Protein AF-0000000070115593 (afdb_homodimer)

Structure (mmCIF, N/CA/C/O backbone):
data_AF-0000000070115593-model_v1
#
loop_
_entity.id
_entity.type
_entity.pdbx_description
1 polymer 'ADP-ribose pyrophosphatase YjhB (NUDIX family)'
#
loop_
_atom_site.group_PDB
_atom_site.id
_atom_site.type_symbol
_atom_site.label_atom_id
_atom_site.label_alt_id
_atom_site.label_comp_id
_atom_site.label_asym_id
_atom_site.label_entity_id
_atom_site.label_seq_id
_atom_site.pdbx_PDB_ins_code
_atom_site.Cartn_x
_atom_site.Cartn_y
_atom_site.Cartn_z
_atom_site.occupancy
_atom_site.B_iso_or_equiv
_atom_site.auth_seq_id
_atom_site.auth_comp_id
_atom_site.auth_asym_id
_atom_site.auth_atom_id
_atom_site.pdbx_PDB_model_num
ATOM 1 N N . MET A 1 1 ? 10.953 -11.984 -42.125 1 33.78 1 MET A N 1
ATOM 2 C CA . MET A 1 1 ? 11.359 -12.305 -40.75 1 33.78 1 MET A CA 1
ATOM 3 C C . MET A 1 1 ? 10.305 -11.859 -39.75 1 33.78 1 MET A C 1
ATOM 5 O O . MET A 1 1 ? 9.898 -10.695 -39.75 1 33.78 1 MET A O 1
ATOM 9 N N . THR A 1 2 ? 9.453 -12.688 -39.312 1 48.12 2 THR A N 1
ATOM 10 C CA . THR A 1 2 ? 8.398 -12.297 -38.375 1 48.12 2 THR A CA 1
ATOM 11 C C . THR A 1 2 ? 8.961 -11.422 -37.281 1 48.12 2 THR A C 1
ATOM 13 O O . THR A 1 2 ? 9.883 -11.828 -36.562 1 48.12 2 THR A O 1
ATOM 16 N N . PRO A 1 3 ? 8.703 -10.18 -37.375 1 52.59 3 PRO A N 1
ATOM 17 C CA . PRO A 1 3 ? 9.32 -9.289 -36.406 1 52.59 3 PRO A CA 1
ATOM 18 C C . PRO A 1 3 ? 9.219 -9.836 -34.969 1 52.59 3 PRO A C 1
ATOM 20 O O . PRO A 1 3 ? 8.234 -10.5 -34.625 1 52.59 3 PRO A O 1
ATOM 23 N N . ALA A 1 4 ? 10.352 -9.977 -34.344 1 68.69 4 ALA A N 1
ATOM 24 C CA . ALA A 1 4 ? 10.453 -10.492 -33 1 68.69 4 ALA A CA 1
ATOM 25 C C . ALA A 1 4 ? 9.5 -9.766 -32.062 1 68.69 4 ALA A C 1
ATOM 27 O O . ALA A 1 4 ? 9.406 -8.539 -32.062 1 68.69 4 ALA A O 1
ATOM 28 N N . LEU A 1 5 ? 8.438 -10.438 -31.516 1 79.44 5 LEU A N 1
ATOM 29 C CA . LEU A 1 5 ? 7.473 -9.875 -30.578 1 79.44 5 LEU A CA 1
ATOM 30 C C . LEU A 1 5 ? 8.18 -9.305 -29.359 1 79.44 5 LEU A C 1
ATOM 32 O O . LEU A 1 5 ? 9.156 -9.883 -28.875 1 79.44 5 LEU A O 1
ATOM 36 N N . GLU A 1 6 ? 7.812 -8.094 -28.906 1 87.5 6 GLU A N 1
ATOM 37 C CA . GLU A 1 6 ? 8.359 -7.469 -27.703 1 87.5 6 GLU A CA 1
ATOM 38 C C . GLU A 1 6 ? 7.938 -8.219 -26.438 1 87.5 6 GLU A C 1
ATOM 40 O O . GLU A 1 6 ? 6.746 -8.461 -26.234 1 87.5 6 GLU A O 1
ATOM 45 N N . PRO A 1 7 ? 8.867 -8.656 -25.672 1 89.19 7 PRO A N 1
ATOM 46 C CA . PRO A 1 7 ? 8.516 -9.367 -24.438 1 89.19 7 PRO A CA 1
ATOM 47 C C . PRO A 1 7 ? 8.031 -8.43 -23.344 1 89.19 7 PRO A C 1
ATOM 49 O O . PRO A 1 7 ? 8.625 -7.367 -23.125 1 89.19 7 PRO A O 1
ATOM 52 N 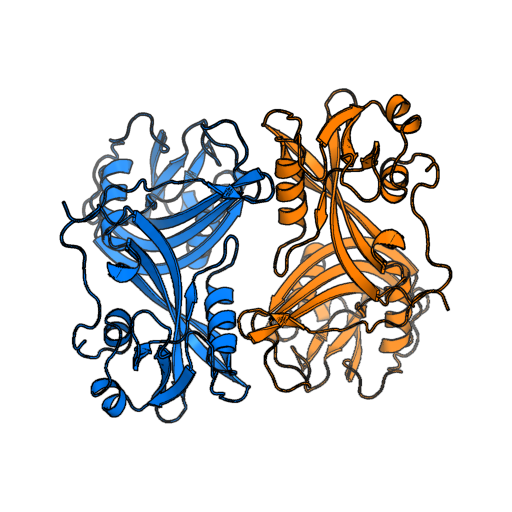N . LEU A 1 8 ? 6.949 -8.805 -22.719 1 90.81 8 LEU A N 1
ATOM 53 C CA . LEU A 1 8 ? 6.402 -8.086 -21.578 1 90.81 8 LEU A CA 1
ATOM 54 C C . LEU A 1 8 ? 6.18 -9.031 -20.406 1 90.81 8 LEU A C 1
ATOM 56 O O . LEU A 1 8 ? 5.914 -10.219 -20.594 1 90.81 8 LEU A O 1
ATOM 60 N N . ARG A 1 9 ? 6.344 -8.492 -19.25 1 92.75 9 ARG A N 1
ATOM 61 C CA . ARG A 1 9 ? 6.074 -9.258 -18.031 1 92.75 9 ARG A CA 1
ATOM 62 C C . ARG A 1 9 ? 5.082 -8.523 -17.141 1 92.75 9 ARG A C 1
ATOM 64 O O . ARG A 1 9 ? 5.156 -7.305 -16.984 1 92.75 9 ARG A O 1
ATOM 71 N N . ARG A 1 10 ? 4.137 -9.328 -16.609 1 94.44 10 ARG A N 1
ATOM 72 C CA . ARG A 1 10 ? 3.139 -8.758 -15.703 1 94.44 10 ARG A CA 1
ATOM 73 C C . ARG A 1 10 ? 2.873 -9.688 -14.523 1 94.44 10 ARG A C 1
ATOM 75 O O . ARG A 1 10 ? 3.055 -10.906 -14.625 1 94.44 10 ARG A O 1
ATOM 82 N N . ILE A 1 11 ? 2.562 -9.109 -13.414 1 97.5 11 ILE A N 1
ATOM 83 C CA . ILE A 1 11 ? 1.972 -9.82 -12.289 1 97.5 11 ILE A CA 1
ATOM 84 C C . ILE A 1 11 ? 0.469 -9.555 -12.242 1 97.5 11 ILE A C 1
ATOM 86 O O . ILE A 1 11 ? 0.028 -8.422 -12.438 1 97.5 11 ILE A O 1
ATOM 90 N N . ALA A 1 12 ? -0.327 -10.555 -12.055 1 98.44 12 ALA A N 1
ATOM 91 C CA . ALA A 1 12 ? -1.777 -10.383 -12.039 1 98.44 12 ALA A CA 1
ATOM 92 C C . ALA A 1 12 ? -2.412 -11.211 -10.922 1 98.44 12 ALA A C 1
ATOM 94 O O . ALA A 1 12 ? -1.833 -12.195 -10.469 1 98.44 12 ALA A O 1
ATOM 95 N N . ALA A 1 13 ? -3.504 -10.82 -10.43 1 98.81 13 ALA A N 1
ATOM 96 C CA . ALA A 1 13 ? -4.258 -11.484 -9.367 1 98.81 13 ALA A CA 1
ATOM 97 C C . ALA A 1 13 ? -5.684 -11.781 -9.82 1 98.81 13 ALA A C 1
ATOM 99 O O . ALA A 1 13 ? -6.32 -10.953 -10.477 1 98.81 13 ALA A O 1
ATOM 100 N N . TYR A 1 14 ? -6.184 -12.977 -9.477 1 98.81 14 TYR A N 1
ATOM 101 C CA . TYR A 1 14 ? -7.492 -13.43 -9.93 1 98.81 14 TYR A CA 1
ATOM 102 C C . TYR A 1 14 ? -8.289 -14.039 -8.781 1 98.81 14 TYR A C 1
ATOM 104 O O . TYR A 1 14 ? -7.707 -14.555 -7.824 1 98.81 14 TYR A O 1
ATOM 112 N N . ALA A 1 15 ? -9.586 -14.008 -8.898 1 98.81 15 ALA A N 1
ATOM 113 C CA . ALA A 1 15 ? -10.469 -14.414 -7.812 1 98.81 15 ALA A CA 1
ATOM 114 C C . ALA A 1 15 ? -11.297 -15.633 -8.211 1 98.81 15 ALA A C 1
ATOM 116 O O . ALA A 1 15 ? -11.93 -15.648 -9.266 1 98.81 15 ALA A O 1
ATOM 117 N N . VAL A 1 16 ? -11.281 -16.594 -7.43 1 98.75 16 VAL A N 1
ATOM 118 C CA . VAL A 1 16 ? -12.273 -17.672 -7.48 1 98.75 16 VAL A CA 1
ATOM 119 C C . VAL A 1 16 ? -13.383 -17.391 -6.469 1 98.75 16 VAL A C 1
ATOM 121 O O . VAL A 1 16 ? -13.164 -17.484 -5.258 1 98.75 16 VAL A O 1
ATOM 124 N N . ALA A 1 17 ? -14.484 -17.078 -6.898 1 98.5 17 ALA A N 1
ATOM 125 C CA . ALA A 1 17 ? -15.664 -16.844 -6.074 1 98.5 17 ALA A CA 1
ATOM 126 C C . ALA A 1 17 ? -16.719 -17.906 -6.312 1 98.5 17 ALA A C 1
ATOM 128 O O . ALA A 1 17 ? -17.047 -18.234 -7.457 1 98.5 17 ALA A O 1
ATOM 129 N N . THR A 1 18 ? -17.234 -18.484 -5.281 1 97.44 18 THR A N 1
ATOM 130 C CA . THR A 1 18 ? -18.312 -19.453 -5.336 1 97.44 18 THR A CA 1
ATOM 131 C C . THR A 1 18 ? -19.531 -18.984 -4.547 1 97.44 18 THR A C 1
ATOM 133 O O . THR A 1 18 ? -19.391 -18.469 -3.436 1 97.44 18 THR A O 1
ATOM 136 N N . ASP A 1 19 ? -20.703 -19.078 -5.113 1 96.56 19 ASP A N 1
ATOM 137 C CA . ASP A 1 19 ? -21.906 -18.656 -4.379 1 96.56 19 ASP A CA 1
ATOM 138 C C . ASP A 1 19 ? -22.5 -19.828 -3.602 1 96.56 19 ASP A C 1
ATOM 140 O O . ASP A 1 19 ? -21.906 -20.906 -3.529 1 96.56 19 ASP A O 1
ATOM 144 N N . ASP A 1 20 ? -23.656 -19.609 -2.98 1 94.44 20 ASP A N 1
ATOM 145 C CA . ASP A 1 20 ? -24.266 -20.578 -2.078 1 94.44 20 ASP A CA 1
ATOM 146 C C . ASP A 1 20 ? -24.719 -21.828 -2.836 1 94.44 20 ASP A C 1
ATOM 148 O O . ASP A 1 20 ? -24.891 -22.891 -2.24 1 94.44 20 ASP A O 1
ATOM 152 N N . GLU A 1 21 ? -24.922 -21.766 -4.121 1 95.88 21 GLU A N 1
ATOM 153 C CA . GLU A 1 21 ? -25.375 -22.875 -4.941 1 95.88 21 GLU A CA 1
ATOM 154 C C . GLU A 1 21 ? -24.203 -23.609 -5.582 1 95.88 21 GLU A C 1
ATOM 156 O O . GLU A 1 21 ? -24.406 -24.547 -6.371 1 95.88 21 GLU A O 1
ATOM 161 N N . GLY A 1 22 ? -23.016 -23.109 -5.297 1 95.94 22 GLY A N 1
ATOM 162 C CA . GLY A 1 22 ? -21.828 -23.75 -5.84 1 95.94 22 GLY A CA 1
ATOM 163 C C . GLY A 1 22 ? -21.422 -23.219 -7.199 1 95.94 22 GLY A C 1
ATOM 164 O O . GLY A 1 22 ? -20.531 -23.75 -7.848 1 95.94 22 GLY A O 1
ATOM 165 N N . ARG A 1 23 ? -22.141 -22.234 -7.734 1 97.88 23 ARG A N 1
ATOM 166 C CA . ARG A 1 23 ? -21.781 -21.625 -9.008 1 97.88 23 ARG A CA 1
ATOM 167 C C . ARG A 1 23 ? -20.531 -20.781 -8.875 1 97.88 23 ARG A C 1
ATOM 169 O O . ARG A 1 23 ? -20.219 -20.266 -7.797 1 97.88 23 ARG A O 1
ATOM 176 N N . VAL A 1 24 ? -19.734 -20.609 -9.961 1 98.5 24 VAL A N 1
ATOM 177 C CA . VAL A 1 24 ? -18.5 -19.828 -9.984 1 98.5 24 VAL A CA 1
ATOM 178 C C . VAL A 1 24 ? -18.703 -18.562 -10.812 1 98.5 24 VAL A C 1
ATOM 180 O O . VAL A 1 24 ? -19.422 -18.578 -11.82 1 98.5 24 VAL A O 1
ATOM 183 N N . LEU A 1 25 ? -18.078 -17.453 -10.391 1 98.62 25 LEU A N 1
ATOM 184 C CA . LEU A 1 25 ? -18.188 -16.156 -11.062 1 98.62 25 LEU A CA 1
ATOM 185 C C . LEU A 1 25 ? -17.156 -16.047 -12.18 1 98.62 25 LEU A C 1
ATOM 187 O O . LEU A 1 25 ? -15.961 -16.25 -11.953 1 98.62 25 LEU A O 1
ATOM 191 N N . LEU A 1 26 ? -17.609 -15.82 -13.398 1 98.06 26 LEU A N 1
ATOM 192 C CA . LEU A 1 26 ? -16.734 -15.641 -14.547 1 98.06 26 LEU A CA 1
ATOM 193 C C . LEU A 1 26 ? -17.047 -14.328 -15.266 1 98.06 26 LEU A C 1
ATOM 195 O O . LEU A 1 26 ? -18.156 -13.805 -15.156 1 98.06 26 LEU A O 1
ATOM 199 N N . VAL A 1 27 ? -15.992 -13.781 -15.883 1 97.25 27 VAL A N 1
ATOM 200 C CA . VAL A 1 27 ? -16.156 -12.586 -16.703 1 97.25 27 VAL A CA 1
ATOM 201 C C . VAL A 1 27 ? -15.75 -12.891 -18.141 1 97.25 27 VAL A C 1
ATOM 203 O O . VAL A 1 27 ? -14.891 -13.742 -18.391 1 97.25 27 VAL A O 1
ATOM 206 N N . ARG A 1 28 ? -16.391 -12.195 -19.062 1 95.94 28 ARG A N 1
ATOM 207 C CA . ARG A 1 28 ? -16.141 -12.438 -20.484 1 95.94 28 ARG A CA 1
ATOM 208 C C . ARG A 1 28 ? -15.352 -11.289 -21.109 1 95.94 28 ARG A C 1
ATOM 210 O O . ARG A 1 28 ? -15.633 -10.125 -20.844 1 95.94 28 ARG A O 1
ATOM 217 N N . ALA A 1 29 ? -14.344 -11.656 -21.875 1 92.25 29 ALA A N 1
ATOM 218 C CA . ALA A 1 29 ? -13.617 -10.656 -22.641 1 92.25 29 ALA A CA 1
ATOM 219 C C . ALA A 1 29 ? -14.5 -10.031 -23.719 1 92.25 29 ALA A C 1
ATOM 221 O O . ALA A 1 29 ? -15.172 -10.742 -24.469 1 92.25 29 ALA A O 1
ATOM 222 N N . SER A 1 30 ? -14.43 -8.75 -23.75 1 91.06 30 SER A N 1
ATOM 223 C CA . SER A 1 30 ? -15.289 -8.023 -24.688 1 91.06 30 SER A CA 1
ATOM 224 C C . SER A 1 30 ? -14.797 -8.18 -26.125 1 91.06 30 SER A C 1
ATOM 226 O O . SER A 1 30 ? -13.742 -8.773 -26.359 1 91.06 30 SER A O 1
ATOM 228 N N . ALA A 1 31 ? -15.547 -7.578 -27.031 1 83.44 31 ALA A N 1
ATOM 229 C CA . ALA A 1 31 ? -15.211 -7.648 -28.453 1 83.44 31 ALA A CA 1
ATOM 230 C C . ALA A 1 31 ? -13.938 -6.867 -28.75 1 83.44 31 ALA A C 1
ATOM 232 O O . ALA A 1 31 ? -13.25 -7.141 -29.75 1 83.44 31 ALA A O 1
ATOM 233 N N . LYS A 1 32 ? -13.609 -5.988 -27.953 1 78.75 32 LYS A N 1
ATOM 234 C CA . LYS A 1 32 ? -12.453 -5.117 -28.172 1 78.75 32 LYS A CA 1
ATOM 235 C C . LYS A 1 32 ? -11.18 -5.738 -27.609 1 78.75 32 LYS A C 1
ATOM 237 O O . LYS A 1 32 ? -10.078 -5.238 -27.844 1 78.75 32 LYS A O 1
ATOM 242 N N . SER A 1 33 ? -11.406 -6.824 -26.953 1 78.75 33 SER A N 1
ATOM 243 C CA . SER A 1 33 ? -10.258 -7.441 -26.297 1 78.75 33 SER A CA 1
ATOM 244 C C . SER A 1 33 ? -9.469 -8.32 -27.266 1 78.75 33 SER A C 1
ATOM 246 O O . SER A 1 33 ? -9.883 -8.5 -28.406 1 78.75 33 SER A O 1
ATOM 248 N N . GLY A 1 34 ? -8.305 -8.805 -26.781 1 71.75 34 GLY A N 1
ATOM 249 C CA . GLY A 1 34 ? -7.473 -9.688 -27.578 1 71.75 34 GLY A CA 1
ATOM 250 C C . GLY A 1 34 ? -8.039 -11.086 -27.719 1 71.75 34 GLY A C 1
ATOM 251 O O . GLY A 1 34 ? -7.613 -11.852 -28.578 1 71.75 34 GLY A O 1
ATOM 252 N N . THR A 1 35 ? -8.969 -11.43 -26.859 1 80.94 35 THR A N 1
ATOM 253 C CA . THR A 1 35 ? -9.609 -12.742 -26.875 1 80.94 35 THR A CA 1
ATOM 254 C C . THR A 1 35 ? -11.117 -12.609 -26.719 1 80.94 35 THR A C 1
ATOM 256 O O . THR A 1 35 ? -11.695 -13.125 -25.766 1 80.94 35 THR A O 1
ATOM 259 N N . PRO A 1 36 ? -11.75 -12.07 -27.75 1 84.94 36 PRO A N 1
ATOM 260 C CA . PRO A 1 36 ? -13.18 -11.789 -27.609 1 84.94 36 PRO A CA 1
ATOM 261 C C . PRO A 1 36 ? -14 -13.047 -27.312 1 84.94 36 PRO A C 1
ATOM 263 O O . PRO A 1 36 ? -13.781 -14.086 -27.938 1 84.94 36 PRO A O 1
ATOM 266 N N . GLY A 1 37 ? -14.805 -12.93 -26.344 1 90.38 37 GLY A N 1
ATOM 267 C CA . GLY A 1 37 ? -15.758 -13.977 -26.047 1 90.38 37 GLY A CA 1
ATOM 268 C C . GLY A 1 37 ? -15.219 -15.023 -25.078 1 90.38 37 GLY A C 1
ATOM 269 O O . GLY A 1 37 ? -15.961 -15.883 -24.609 1 90.38 37 GLY A O 1
ATOM 270 N N . VAL A 1 38 ? -13.984 -14.961 -24.812 1 92.81 38 VAL A N 1
ATOM 271 C CA . VAL A 1 38 ? -13.367 -15.922 -23.906 1 92.81 38 VAL A CA 1
ATOM 272 C C . VAL A 1 38 ? -13.672 -15.547 -22.453 1 92.81 38 VAL A C 1
ATOM 274 O O . VAL A 1 38 ? -13.633 -14.367 -22.094 1 92.81 38 VAL A O 1
ATOM 277 N N . TRP A 1 39 ? -13.953 -16.531 -21.609 1 95.38 39 TRP A N 1
ATOM 278 C CA . TRP A 1 39 ? -14.297 -16.312 -20.219 1 95.38 39 TRP A CA 1
ATOM 279 C C . TRP A 1 39 ? -13.094 -16.547 -19.312 1 95.38 39 TRP A C 1
ATOM 281 O O . TRP A 1 39 ? -12.227 -17.375 -19.625 1 95.38 39 TRP A O 1
ATOM 291 N N . SER A 1 40 ? -13.062 -15.844 -18.234 1 96.31 40 SER A N 1
ATOM 292 C CA . SER A 1 40 ? -11.961 -15.945 -17.281 1 96.31 40 SER A CA 1
ATOM 293 C C . SER A 1 40 ? -12.43 -15.633 -15.859 1 96.31 40 SER A C 1
ATOM 295 O O . SER A 1 40 ? -13.539 -15.125 -15.664 1 96.31 40 SER A O 1
ATOM 297 N N . LEU A 1 41 ? -11.586 -15.992 -14.914 1 98.06 41 LEU A N 1
ATOM 298 C CA . LEU A 1 41 ? -11.781 -15.484 -13.562 1 98.06 41 LEU A CA 1
ATOM 299 C C . LEU A 1 41 ? -11.672 -13.961 -13.531 1 98.06 41 LEU A C 1
ATOM 301 O O . LEU A 1 41 ? -10.883 -13.375 -14.281 1 98.06 41 LEU A O 1
ATOM 305 N N . PRO A 1 42 ? -12.516 -13.32 -12.703 1 98.19 42 PRO A N 1
ATOM 306 C CA . PRO A 1 42 ? -12.273 -11.883 -12.531 1 98.19 42 PRO A CA 1
ATOM 307 C C . PRO A 1 42 ? -10.891 -11.586 -11.961 1 98.19 42 PRO A C 1
ATOM 309 O O . PRO A 1 42 ? -10.383 -12.328 -11.117 1 98.19 42 PRO A O 1
ATOM 312 N N . GLY A 1 43 ? -10.273 -10.578 -12.367 1 97.69 43 GLY A N 1
ATOM 313 C CA . GLY A 1 43 ? -8.938 -10.203 -11.953 1 97.69 43 GLY A CA 1
ATOM 314 C C . GLY A 1 43 ? -8.203 -9.375 -12.992 1 97.69 43 GLY A C 1
ATOM 315 O O . GLY A 1 43 ? -8.781 -8.992 -14.016 1 97.69 43 GLY A O 1
ATOM 316 N N . GLY A 1 44 ? -6.949 -9.086 -12.766 1 96.88 44 GLY A N 1
ATOM 317 C CA . GLY A 1 44 ? -6.152 -8.258 -13.656 1 96.88 44 GLY A CA 1
ATOM 318 C C . GLY A 1 44 ? -4.77 -7.957 -13.117 1 96.88 44 GLY A C 1
ATOM 319 O O . GLY A 1 44 ? -4.297 -8.625 -12.195 1 96.88 44 GLY A O 1
ATOM 320 N N . ALA A 1 45 ? -4.184 -7.004 -13.727 1 96.75 45 ALA A N 1
ATOM 321 C CA . ALA A 1 45 ? -2.781 -6.688 -13.461 1 96.75 45 ALA A CA 1
ATOM 322 C C . ALA A 1 45 ? -2.613 -6.02 -12.102 1 96.75 45 ALA A C 1
ATOM 324 O O . ALA A 1 45 ? -3.436 -5.191 -11.703 1 96.75 45 ALA A O 1
ATOM 325 N N . VAL A 1 46 ? -1.529 -6.371 -11.391 1 97.62 46 VAL A N 1
ATOM 326 C CA . VAL A 1 46 ? -1.122 -5.711 -10.148 1 97.62 46 VAL A CA 1
ATOM 327 C C . VAL A 1 46 ? -0.429 -4.391 -10.469 1 97.62 46 VAL A C 1
ATOM 329 O O . VAL A 1 46 ? 0.598 -4.371 -11.156 1 97.62 46 VAL A O 1
ATOM 332 N N . ASP A 1 47 ? -1.012 -3.295 -10.016 1 95.31 47 ASP A N 1
ATOM 333 C CA . ASP A 1 47 ? -0.363 -2 -10.195 1 95.31 47 ASP A CA 1
ATOM 334 C C . ASP A 1 47 ? 0.929 -1.914 -9.391 1 95.31 47 ASP A C 1
ATOM 336 O O . ASP A 1 47 ? 1.055 -2.551 -8.344 1 95.31 47 ASP A O 1
ATOM 340 N N . HIS A 1 48 ? 1.822 -1.126 -9.844 1 95.31 48 HIS A N 1
ATOM 341 C CA . HIS A 1 48 ? 3.08 -0.924 -9.125 1 95.31 48 HIS A CA 1
ATOM 342 C C . HIS A 1 48 ? 2.834 -0.479 -7.691 1 95.31 48 HIS A C 1
ATOM 344 O O . HIS A 1 48 ? 2.117 0.496 -7.453 1 95.31 48 HIS A O 1
ATOM 350 N N . GLY A 1 49 ? 3.422 -1.225 -6.723 1 95.25 49 GLY A N 1
ATOM 351 C CA . GLY A 1 49 ? 3.326 -0.889 -5.312 1 95.25 49 GLY A CA 1
ATOM 352 C C . GLY A 1 49 ? 2.062 -1.415 -4.656 1 95.25 49 GLY A C 1
ATOM 353 O O . GLY A 1 49 ? 1.886 -1.285 -3.443 1 95.25 49 GLY A O 1
ATOM 354 N N . GLU A 1 50 ? 1.198 -2.033 -5.41 1 96.38 50 GLU A N 1
ATOM 355 C CA . GLU A 1 50 ? -0.077 -2.512 -4.887 1 96.38 50 GLU A CA 1
ATOM 356 C C . GLU A 1 50 ? 0.054 -3.922 -4.316 1 96.38 50 GLU A C 1
ATOM 358 O O . GLU A 1 50 ? 0.734 -4.77 -4.898 1 96.38 50 GLU A O 1
ATOM 363 N N . ASP A 1 51 ? -0.548 -4.117 -3.188 1 96.19 51 ASP A N 1
ATOM 364 C CA . ASP A 1 51 ? -0.675 -5.484 -2.693 1 96.19 51 ASP A CA 1
ATOM 365 C C . ASP A 1 51 ? -1.63 -6.301 -3.562 1 96.19 51 ASP A C 1
ATOM 367 O O . ASP A 1 51 ? -2.756 -5.871 -3.828 1 96.19 51 ASP A O 1
ATOM 371 N N . PRO A 1 52 ? -1.229 -7.473 -3.971 1 98 52 PRO A N 1
ATOM 372 C CA . PRO A 1 52 ? -2.086 -8.281 -4.844 1 98 52 PRO A CA 1
ATOM 373 C C . PRO A 1 52 ? -3.457 -8.555 -4.234 1 98 52 PRO A C 1
ATOM 375 O O . PRO A 1 52 ? -4.438 -8.719 -4.961 1 98 52 PRO A O 1
ATOM 378 N N . ASN A 1 53 ? -3.57 -8.609 -2.891 1 97.62 53 ASN A N 1
ATOM 379 C CA . ASN A 1 53 ? -4.875 -8.742 -2.252 1 97.62 53 ASN A CA 1
ATOM 380 C C . ASN A 1 53 ? -5.797 -7.586 -2.615 1 97.62 53 ASN A C 1
ATOM 382 O O . ASN A 1 53 ? -6.98 -7.789 -2.883 1 97.62 53 ASN A O 1
ATOM 386 N N . HIS A 1 54 ? -5.262 -6.414 -2.641 1 97.69 54 HIS A N 1
ATOM 387 C CA . HIS A 1 54 ? -6.047 -5.254 -3.041 1 97.69 54 HIS A CA 1
ATOM 388 C C . HIS A 1 54 ? -6.387 -5.305 -4.527 1 97.69 54 HIS A C 1
ATOM 390 O O . HIS A 1 54 ? -7.473 -4.887 -4.938 1 97.69 54 HIS A O 1
ATOM 396 N N . THR A 1 55 ? -5.477 -5.809 -5.305 1 98.06 55 THR A N 1
ATOM 397 C CA . THR A 1 55 ? -5.672 -5.895 -6.75 1 98.06 55 THR A CA 1
ATOM 398 C C . THR A 1 55 ? -6.891 -6.754 -7.078 1 98.06 55 THR A C 1
ATOM 400 O O . THR A 1 55 ? -7.758 -6.34 -7.852 1 98.06 55 THR A O 1
ATOM 403 N N . VAL A 1 56 ? -6.914 -7.953 -6.488 1 98.5 56 VAL A N 1
ATOM 404 C CA . VAL A 1 56 ? -7.973 -8.891 -6.832 1 98.5 56 VAL A CA 1
ATOM 405 C C . VAL A 1 56 ? -9.32 -8.336 -6.391 1 98.5 56 VAL A C 1
ATOM 407 O O . VAL A 1 56 ? -10.328 -8.492 -7.09 1 98.5 56 VAL A O 1
ATOM 410 N N . VAL A 1 57 ? -9.328 -7.633 -5.27 1 98.38 57 VAL A N 1
ATOM 411 C CA . VAL A 1 57 ? -10.555 -7.023 -4.77 1 98.38 57 VAL A CA 1
ATOM 412 C C . VAL A 1 57 ? -10.977 -5.871 -5.68 1 98.38 57 VAL A C 1
ATOM 414 O O . VAL A 1 57 ? -12.117 -5.809 -6.129 1 98.38 57 VAL A O 1
ATOM 417 N N . ARG A 1 58 ? -10.039 -5.004 -6.023 1 97.62 58 ARG A N 1
ATOM 418 C CA . ARG A 1 58 ? -10.289 -3.848 -6.879 1 97.62 58 ARG A CA 1
ATOM 419 C C . ARG A 1 58 ? -10.758 -4.285 -8.266 1 97.62 58 ARG A C 1
ATOM 421 O O . ARG A 1 58 ? -11.773 -3.789 -8.766 1 97.62 58 ARG A O 1
ATOM 428 N N . GLU A 1 59 ? -10.062 -5.211 -8.859 1 97.56 59 GLU A N 1
ATOM 429 C CA . GLU A 1 59 ? -10.367 -5.656 -10.219 1 97.56 59 GLU A CA 1
ATOM 430 C C . GLU A 1 59 ? -11.703 -6.395 -10.266 1 97.56 59 GLU A C 1
ATOM 432 O O . GLU A 1 59 ? -12.453 -6.262 -11.234 1 97.56 59 GLU A O 1
ATOM 437 N N . THR A 1 60 ? -11.977 -7.246 -9.258 1 97.94 60 THR A N 1
ATOM 438 C CA . THR A 1 60 ? -13.266 -7.938 -9.219 1 97.94 60 THR A CA 1
ATOM 439 C C . THR A 1 60 ? -14.414 -6.934 -9.133 1 97.94 60 THR A C 1
ATOM 441 O O . THR A 1 60 ? -15.406 -7.062 -9.852 1 97.94 60 THR A O 1
ATOM 444 N N . ALA A 1 61 ? -14.25 -5.934 -8.289 1 97.44 61 ALA A N 1
ATOM 445 C CA . ALA A 1 61 ? -15.273 -4.898 -8.172 1 97.44 61 ALA A CA 1
ATOM 446 C C . ALA A 1 61 ? -15.461 -4.148 -9.484 1 97.44 61 ALA A C 1
ATOM 448 O O . ALA A 1 61 ? -16.594 -3.904 -9.914 1 97.44 61 ALA A O 1
ATOM 449 N N . ALA A 1 62 ? -14.398 -3.793 -10.133 1 96.31 62 ALA A N 1
ATOM 450 C CA . ALA A 1 62 ? -14.453 -3.053 -11.391 1 96.31 62 ALA A CA 1
ATOM 451 C C . ALA A 1 62 ? -15.133 -3.871 -12.484 1 96.31 62 ALA A C 1
ATOM 453 O O . ALA A 1 62 ? -15.93 -3.338 -13.258 1 96.31 62 ALA A O 1
ATOM 454 N N . GLU A 1 63 ? -14.836 -5.16 -12.516 1 96.5 63 GLU A N 1
ATOM 455 C CA . GLU A 1 63 ? -15.289 -6.004 -13.617 1 96.5 63 GLU A CA 1
ATOM 456 C C . GLU A 1 63 ? -16.703 -6.523 -13.375 1 96.5 63 GLU A C 1
ATOM 458 O O . GLU A 1 63 ? -17.406 -6.871 -14.32 1 96.5 63 GLU A O 1
ATOM 463 N N . THR A 1 64 ? -17.141 -6.609 -12.047 1 96.69 64 THR A N 1
ATOM 464 C CA . THR A 1 64 ? -18.359 -7.363 -11.797 1 96.69 64 THR A CA 1
ATOM 465 C C . THR A 1 64 ? -19.359 -6.527 -11 1 96.69 64 THR A C 1
ATOM 467 O O . THR A 1 64 ? -20.531 -6.871 -10.914 1 96.69 64 THR A O 1
ATOM 470 N N . GLY A 1 65 ? -18.891 -5.438 -10.32 1 95.56 65 GLY A N 1
ATOM 471 C CA . GLY A 1 65 ? -19.75 -4.66 -9.445 1 95.56 65 GLY A CA 1
ATOM 472 C C . GLY A 1 65 ? -19.859 -5.25 -8.047 1 95.56 65 GLY A C 1
ATOM 473 O O . GLY A 1 65 ? -20.531 -4.68 -7.184 1 95.56 65 GLY A O 1
ATOM 474 N N . LEU A 1 66 ? -19.172 -6.348 -7.766 1 96.75 66 LEU A N 1
ATOM 475 C CA . LEU A 1 66 ? -19.266 -7.016 -6.473 1 96.75 66 LEU A CA 1
ATOM 476 C C . LEU A 1 66 ? -18.078 -6.66 -5.59 1 96.75 66 LEU A C 1
ATOM 478 O O . LEU A 1 66 ? -16.953 -6.574 -6.07 1 96.75 66 LEU A O 1
ATOM 482 N N . SER A 1 67 ? -18.344 -6.414 -4.328 1 96.5 67 SER A N 1
ATOM 483 C CA . SER A 1 67 ? -17.312 -6.324 -3.305 1 96.5 67 SER A CA 1
ATOM 484 C C . SER A 1 67 ? -16.984 -7.695 -2.73 1 96.5 67 SER A C 1
ATOM 486 O O . SER A 1 67 ? -17.875 -8.453 -2.352 1 96.5 67 SER A O 1
ATOM 488 N N . VAL A 1 68 ? -15.672 -8.016 -2.719 1 97.69 68 VAL A N 1
ATOM 489 C CA . VAL A 1 68 ? -15.289 -9.336 -2.23 1 97.69 68 VAL A CA 1
ATOM 490 C C . VAL A 1 68 ? 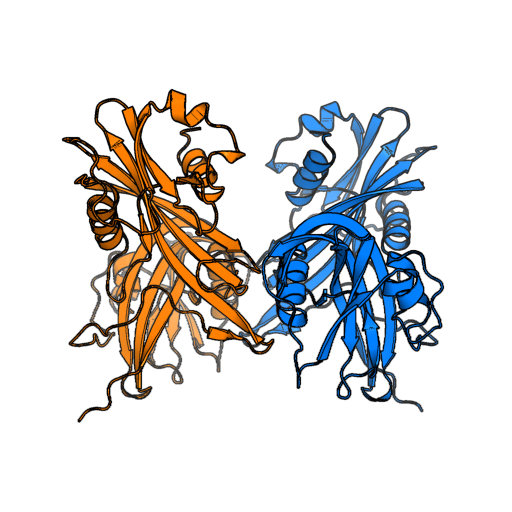-14.211 -9.195 -1.157 1 97.69 68 VAL A C 1
ATOM 492 O O . VAL A 1 68 ? -13.609 -8.133 -1.009 1 97.69 68 VAL A O 1
ATOM 495 N N . ALA A 1 69 ? -14.062 -10.203 -0.338 1 96.75 69 ALA A N 1
ATOM 496 C CA . ALA A 1 69 ? -12.977 -10.352 0.63 1 96.75 69 ALA A CA 1
ATOM 497 C C . ALA A 1 69 ? -12.125 -11.578 0.319 1 96.75 69 ALA A C 1
ATOM 499 O O . ALA A 1 69 ? -12.656 -12.648 0.028 1 96.75 69 ALA A O 1
ATOM 500 N N . VAL A 1 70 ? -10.844 -11.406 0.35 1 97.88 70 VAL A N 1
ATOM 501 C CA . VAL A 1 70 ? -9.938 -12.523 0.129 1 97.88 70 VAL A CA 1
ATOM 502 C C . VAL A 1 70 ? -10.008 -13.492 1.309 1 97.88 70 VAL A C 1
ATOM 504 O O . VAL A 1 70 ? -9.875 -13.086 2.465 1 97.88 70 VAL A O 1
ATOM 507 N N . THR A 1 71 ? -10.188 -14.75 1.065 1 97.62 71 THR A N 1
ATOM 508 C CA . THR A 1 71 ? -10.312 -15.742 2.127 1 97.62 71 THR A CA 1
ATOM 509 C C . THR A 1 71 ? -9.148 -16.719 2.086 1 97.62 71 THR A C 1
ATOM 511 O O . THR A 1 71 ? -8.961 -17.516 3.012 1 97.62 71 THR A O 1
ATOM 514 N N . GLY A 1 72 ? -8.391 -16.656 1.016 1 96.88 72 GLY A N 1
ATOM 515 C CA . GLY A 1 72 ? -7.234 -17.547 0.928 1 96.88 72 GLY A CA 1
ATOM 516 C C . GLY A 1 72 ? -6.492 -17.422 -0.389 1 96.88 72 GLY A C 1
ATOM 517 O O . GLY A 1 72 ? -6.957 -16.75 -1.312 1 96.88 72 GLY A O 1
ATOM 518 N N . LEU A 1 73 ? -5.297 -18.031 -0.429 1 97.06 73 LEU A N 1
ATOM 519 C CA . LEU A 1 73 ? -4.469 -18.156 -1.623 1 97.06 73 LEU A CA 1
ATOM 520 C C . LEU A 1 73 ? -4.52 -19.578 -2.166 1 97.06 73 LEU A C 1
ATOM 522 O O . LEU A 1 73 ? -4.148 -20.531 -1.47 1 97.06 73 LEU A O 1
ATOM 526 N N . ARG A 1 74 ? -4.973 -19.703 -3.406 1 96.94 74 ARG A N 1
ATOM 527 C CA . ARG A 1 74 ? -5.176 -21.031 -3.975 1 96.94 74 ARG A CA 1
ATOM 528 C C . ARG A 1 74 ? -3.932 -21.5 -4.715 1 96.94 74 ARG A C 1
ATOM 530 O O . ARG A 1 74 ? -3.557 -22.672 -4.625 1 96.94 74 ARG A O 1
ATOM 537 N N . ASP A 1 75 ? -3.402 -20.625 -5.488 1 96.94 75 ASP A N 1
ATOM 538 C CA . ASP A 1 75 ? -2.295 -21.047 -6.34 1 96.94 75 ASP A CA 1
ATOM 539 C C . ASP A 1 75 ? -1.503 -19.844 -6.844 1 96.94 75 ASP A C 1
ATOM 541 O O . ASP A 1 75 ? -1.98 -18.703 -6.785 1 96.94 75 ASP A O 1
ATOM 545 N N . VAL A 1 76 ? -0.3 -20.078 -7.191 1 98 76 VAL A N 1
ATOM 546 C CA . VAL A 1 76 ? 0.556 -19.156 -7.93 1 98 76 VAL A CA 1
ATOM 547 C C . VAL A 1 76 ? 1.177 -19.875 -9.125 1 98 76 VAL A C 1
ATOM 549 O O . VAL A 1 76 ? 1.778 -20.938 -8.977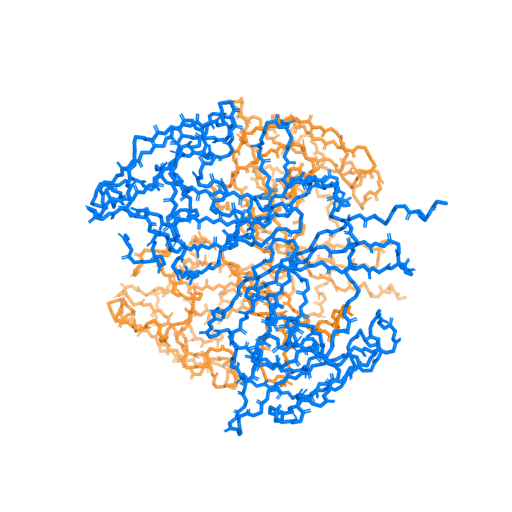 1 98 76 VAL A O 1
ATOM 552 N N . LEU A 1 77 ? 1.03 -19.312 -10.297 1 96.62 77 LEU A N 1
ATOM 553 C CA . LEU A 1 77 ? 1.562 -19.953 -11.5 1 96.62 77 LEU A CA 1
ATOM 554 C C . LEU A 1 77 ? 2.012 -18.906 -12.508 1 96.62 77 LEU A C 1
ATOM 556 O O . LEU A 1 77 ? 1.773 -17.703 -12.32 1 96.62 77 LEU A O 1
ATOM 560 N N . ALA A 1 78 ? 2.707 -19.391 -13.508 1 95.44 78 ALA A N 1
ATOM 561 C CA . ALA A 1 78 ? 3.137 -18.547 -14.617 1 95.44 78 ALA A CA 1
ATOM 562 C C . ALA A 1 78 ? 2.67 -19.109 -15.953 1 95.44 78 ALA A C 1
ATOM 564 O O . ALA A 1 78 ? 2.541 -20.328 -16.109 1 95.44 78 ALA A O 1
ATOM 565 N N . ASP A 1 79 ? 2.361 -18.188 -16.859 1 92.56 79 ASP A N 1
ATOM 566 C CA . ASP A 1 79 ? 2.119 -18.625 -18.234 1 92.56 79 ASP A CA 1
ATOM 567 C C . ASP A 1 79 ? 2.547 -17.547 -19.234 1 92.56 79 ASP A C 1
ATOM 569 O O . ASP A 1 79 ? 2.93 -16.453 -18.844 1 92.56 79 ASP A O 1
ATOM 573 N N . MET A 1 80 ? 2.641 -18.016 -20.484 1 91.06 80 MET A N 1
ATOM 574 C CA . MET A 1 80 ? 3.027 -17.141 -21.594 1 91.06 80 MET A CA 1
ATOM 575 C C . MET A 1 80 ? 1.965 -17.141 -22.688 1 91.06 80 MET A C 1
ATOM 577 O O . MET A 1 80 ? 1.395 -18.188 -23 1 91.06 80 MET A O 1
ATOM 581 N N . ARG A 1 81 ? 1.773 -15.938 -23.203 1 88.62 81 ARG A N 1
ATOM 582 C CA . ARG A 1 81 ? 0.854 -15.781 -24.328 1 88.62 81 ARG A CA 1
ATOM 583 C C . ARG A 1 81 ? 1.463 -14.906 -25.422 1 88.62 81 ARG A C 1
ATOM 585 O O . ARG A 1 81 ? 2.111 -13.898 -25.125 1 88.62 81 ARG A O 1
ATOM 592 N N . SER A 1 82 ? 1.274 -15.422 -26.625 1 87.06 82 SER A N 1
ATOM 593 C CA . SER A 1 82 ? 1.681 -14.617 -27.766 1 87.06 82 SER A CA 1
ATOM 594 C C . SER A 1 82 ? 0.499 -13.852 -28.344 1 87.06 82 SER A C 1
ATOM 596 O O . SER A 1 82 ? -0.589 -14.406 -28.516 1 87.06 82 SER A O 1
ATOM 598 N N . LEU A 1 83 ? 0.688 -12.594 -28.516 1 84.38 83 LEU A N 1
ATOM 599 C CA . LEU A 1 83 ? -0.276 -11.734 -29.188 1 84.38 83 LEU A CA 1
ATOM 600 C C . LEU A 1 83 ? 0.35 -11.07 -30.422 1 84.38 83 LEU A C 1
ATOM 602 O O . LEU A 1 83 ? 0.656 -9.875 -30.406 1 84.38 83 LEU A O 1
ATOM 606 N N . PRO A 1 84 ? 0.368 -11.789 -31.469 1 82 84 PRO A N 1
ATOM 607 C CA . PRO A 1 84 ? 1.045 -11.281 -32.656 1 82 84 PRO A CA 1
ATOM 608 C C . PRO A 1 84 ? 0.44 -9.977 -33.188 1 82 84 PRO A C 1
ATOM 610 O O . PRO A 1 84 ? 1.169 -9.094 -33.625 1 82 84 PRO A O 1
ATOM 613 N N . HIS A 1 85 ? -0.833 -9.891 -33.125 1 82.12 85 HIS A N 1
ATOM 614 C CA . HIS A 1 85 ? -1.512 -8.703 -33.625 1 82.12 85 HIS A CA 1
ATOM 615 C C . HIS A 1 85 ? -1.109 -7.465 -32.844 1 82.12 85 HIS A C 1
ATOM 617 O O . HIS A 1 85 ? -1.248 -6.34 -33.312 1 82.12 85 HIS A O 1
ATOM 623 N N . ARG A 1 86 ? -0.585 -7.684 -31.641 1 83 86 ARG A N 1
ATOM 624 C CA . ARG A 1 86 ? -0.13 -6.566 -30.812 1 83 86 ARG A CA 1
ATOM 625 C C . ARG A 1 86 ? 1.393 -6.496 -30.781 1 83 86 ARG A C 1
ATOM 627 O O . ARG A 1 86 ? 1.965 -5.613 -30.141 1 83 86 ARG A O 1
ATOM 634 N N . GLY A 1 87 ? 1.979 -7.492 -31.422 1 85.31 87 GLY A N 1
ATOM 635 C CA . GLY A 1 87 ? 3.43 -7.512 -31.5 1 85.31 87 GLY A CA 1
ATOM 636 C C . GLY A 1 87 ? 4.098 -7.82 -30.172 1 85.31 87 GLY A C 1
ATOM 637 O O . GLY A 1 87 ? 5.219 -7.375 -29.922 1 85.31 87 GLY A O 1
ATOM 638 N N . VAL A 1 88 ? 3.383 -8.562 -29.266 1 87.75 88 VAL A N 1
ATOM 639 C CA . VAL A 1 88 ? 3.957 -8.758 -27.938 1 87.75 88 VAL A CA 1
ATOM 640 C C . VAL A 1 88 ? 3.811 -10.219 -27.516 1 87.75 88 VAL A C 1
ATOM 642 O O . VAL A 1 88 ? 2.91 -10.914 -27.984 1 87.75 88 VAL A O 1
ATOM 645 N N . THR A 1 89 ? 4.75 -10.672 -26.719 1 89.69 89 THR A N 1
ATOM 646 C CA . THR A 1 89 ? 4.637 -11.875 -25.906 1 89.69 89 THR A CA 1
ATOM 647 C C . THR A 1 89 ? 4.602 -11.523 -24.422 1 89.69 89 THR A C 1
ATOM 649 O O . THR A 1 89 ? 5.445 -10.766 -23.938 1 89.69 89 THR A O 1
ATOM 652 N N . ILE A 1 90 ? 3.615 -12.117 -23.781 1 91.19 90 ILE A N 1
ATOM 653 C CA . ILE A 1 90 ? 3.416 -11.695 -22.391 1 91.19 90 ILE A CA 1
ATOM 654 C C . ILE A 1 90 ? 3.627 -12.875 -21.453 1 91.19 90 ILE A C 1
ATOM 656 O O . ILE A 1 90 ? 3.016 -13.938 -21.641 1 91.19 90 ILE A O 1
ATOM 660 N N . HIS A 1 91 ? 4.566 -12.742 -20.547 1 94.06 91 HIS A N 1
ATOM 661 C CA . HIS A 1 91 ? 4.664 -13.609 -19.391 1 94.06 91 HIS A CA 1
ATOM 662 C C . HIS A 1 91 ? 3.865 -13.047 -18.219 1 94.06 91 HIS A C 1
ATOM 664 O O . HIS A 1 91 ? 4.09 -11.906 -17.797 1 94.06 91 HIS A O 1
ATOM 670 N N . THR A 1 92 ? 2.961 -13.828 -17.719 1 95.81 92 THR A N 1
ATOM 671 C CA . THR A 1 92 ? 2.16 -13.367 -16.594 1 95.81 92 THR A CA 1
ATOM 672 C C . THR A 1 92 ? 2.352 -14.273 -15.375 1 95.81 92 THR A C 1
ATOM 674 O O . THR A 1 92 ? 2.137 -15.484 -15.461 1 95.81 92 THR A O 1
ATOM 677 N N . ASP A 1 93 ? 2.881 -13.727 -14.297 1 97.38 93 ASP A N 1
ATOM 678 C CA . ASP A 1 93 ? 2.795 -14.383 -13 1 97.38 93 ASP A CA 1
ATOM 679 C C . ASP A 1 93 ? 1.412 -14.203 -12.383 1 97.38 93 ASP A C 1
ATOM 681 O O . ASP A 1 93 ? 1.005 -13.078 -12.086 1 97.38 93 ASP A O 1
ATOM 685 N N . ARG A 1 94 ? 0.702 -15.297 -12.211 1 98.25 94 ARG A N 1
ATOM 686 C CA . ARG A 1 94 ? -0.699 -15.195 -11.812 1 98.25 94 ARG A CA 1
ATOM 687 C C . ARG A 1 94 ? -0.895 -15.672 -10.375 1 98.25 94 ARG A C 1
ATOM 689 O O . ARG A 1 94 ? -0.503 -16.781 -10.023 1 98.25 94 ARG A O 1
ATOM 696 N N . LEU A 1 95 ? -1.45 -14.844 -9.562 1 98.69 95 LEU A N 1
ATOM 697 C CA . LEU A 1 95 ? -1.886 -15.195 -8.211 1 98.69 95 LEU A CA 1
ATOM 698 C C . LEU A 1 95 ? -3.379 -15.5 -8.188 1 98.69 95 LEU A C 1
ATOM 700 O O . LEU A 1 95 ? -4.195 -14.648 -8.555 1 98.69 95 LEU A O 1
ATOM 704 N N . ILE A 1 96 ? -3.74 -16.703 -7.766 1 98.75 96 ILE A N 1
ATOM 705 C CA . ILE A 1 96 ? -5.137 -17.125 -7.727 1 98.75 96 ILE A CA 1
ATOM 706 C C . ILE A 1 96 ? -5.629 -17.141 -6.281 1 98.75 96 ILE A C 1
ATOM 708 O O . ILE A 1 96 ? -5.145 -17.938 -5.465 1 98.75 96 ILE A O 1
ATOM 712 N N . TYR A 1 97 ? -6.609 -16.328 -6.008 1 98.75 97 TYR A N 1
ATOM 713 C CA . TYR A 1 97 ? -7.145 -16.203 -4.656 1 98.75 97 TYR A CA 1
ATOM 714 C C . TYR A 1 97 ? -8.555 -16.766 -4.574 1 98.75 97 TYR A C 1
ATOM 716 O O . TYR A 1 97 ? -9.312 -16.703 -5.547 1 98.75 97 TYR A O 1
ATOM 724 N N . THR A 1 98 ? -8.922 -17.328 -3.42 1 98.56 98 THR A N 1
ATOM 725 C CA . THR A 1 98 ? -10.32 -17.562 -3.07 1 98.56 98 THR A CA 1
ATOM 726 C C . THR A 1 98 ? -10.914 -16.328 -2.383 1 98.56 98 THR A C 1
ATOM 728 O O . THR A 1 98 ? -10.273 -15.727 -1.524 1 98.56 98 THR A O 1
ATOM 731 N N . VAL A 1 99 ? -12.133 -15.961 -2.83 1 98.56 99 VAL A N 1
ATOM 732 C CA . VAL A 1 99 ? -12.75 -14.781 -2.236 1 98.56 99 VAL A CA 1
ATOM 733 C C . VAL A 1 99 ? -14.195 -15.094 -1.848 1 98.56 99 VAL A C 1
ATOM 735 O O . VAL A 1 99 ? -14.789 -16.047 -2.355 1 98.56 99 VAL A O 1
ATOM 738 N N . SER A 1 100 ? -14.734 -14.344 -0.919 1 98.12 100 SER A N 1
ATOM 739 C CA . SER A 1 100 ? -16.141 -14.359 -0.555 1 98.12 100 SER A CA 1
ATOM 740 C C . SER A 1 100 ? -16.812 -13.031 -0.892 1 98.12 100 SER A C 1
ATOM 742 O O . SER A 1 100 ? -16.219 -11.969 -0.746 1 98.12 100 SER A O 1
ATOM 744 N N . VAL A 1 101 ? -18.062 -13.07 -1.36 1 96.69 101 VAL A N 1
ATOM 745 C CA . VAL A 1 101 ? -18.812 -11.867 -1.731 1 96.69 101 VAL A CA 1
ATOM 746 C C . VAL A 1 101 ? -19.328 -11.172 -0.476 1 96.69 101 VAL A C 1
ATOM 748 O O . VAL A 1 101 ? -20.016 -11.789 0.346 1 96.69 101 VAL A O 1
ATOM 751 N N . ARG A 1 102 ? -19 -9.945 -0.329 1 93 102 ARG A N 1
ATOM 752 C CA . ARG A 1 102 ? -19.469 -9.148 0.799 1 93 102 ARG A CA 1
ATOM 753 C C . ARG A 1 102 ? -20.781 -8.438 0.466 1 93 102 ARG A C 1
ATOM 755 O O . ARG A 1 102 ? -21.562 -8.117 1.362 1 93 102 ARG A O 1
ATOM 762 N N . GLY A 1 103 ? -20.906 -8.133 -0.784 1 93.44 103 GLY A N 1
ATOM 763 C CA . GLY A 1 103 ? -22.062 -7.395 -1.265 1 93.44 103 GLY A CA 1
ATOM 764 C C . GLY A 1 103 ? -21.859 -6.805 -2.646 1 93.44 103 GLY A C 1
ATOM 765 O O . GLY A 1 103 ? -20.984 -7.246 -3.396 1 93.44 103 GLY A O 1
ATOM 766 N N . GLY A 1 104 ? -22.797 -5.875 -2.959 1 92.56 104 GLY A N 1
ATOM 767 C CA . GLY A 1 104 ? -22.797 -5.316 -4.301 1 92.56 104 GLY A CA 1
ATOM 768 C C . GLY A 1 104 ? -23.812 -5.98 -5.219 1 92.56 104 GLY A C 1
ATOM 769 O O . GLY A 1 104 ? -24.547 -6.863 -4.797 1 92.56 104 GLY A O 1
ATOM 770 N N . THR A 1 105 ? -23.859 -5.398 -6.379 1 93.88 105 THR A N 1
ATOM 771 C CA . THR A 1 105 ? -24.766 -5.914 -7.402 1 93.88 105 THR A CA 1
ATOM 772 C C . THR A 1 105 ? -24.016 -6.199 -8.695 1 93.88 105 THR A C 1
ATOM 774 O O . THR A 1 105 ? -23.266 -5.352 -9.188 1 93.88 105 THR A O 1
ATOM 777 N N . LEU A 1 106 ? -24.281 -7.41 -9.148 1 94.5 106 LEU A N 1
ATOM 778 C CA . LEU A 1 106 ? -23.641 -7.797 -10.406 1 94.5 106 LEU A CA 1
ATOM 779 C C . LEU A 1 106 ? -24.047 -6.855 -11.531 1 94.5 106 LEU A C 1
ATOM 781 O O . LEU A 1 106 ? -25.234 -6.539 -11.688 1 94.5 106 LEU A O 1
ATOM 785 N N . ILE A 1 107 ? -23.016 -6.383 -12.297 1 91.38 107 ILE A N 1
ATOM 786 C CA . ILE A 1 107 ? -23.312 -5.445 -13.375 1 91.38 107 ILE A CA 1
ATOM 787 C C . ILE A 1 107 ? -22.562 -5.848 -14.641 1 91.38 107 ILE A C 1
ATOM 789 O O . ILE A 1 107 ? -21.469 -6.414 -14.562 1 91.38 107 ILE A O 1
ATOM 793 N N . ASP A 1 108 ? -23.156 -5.582 -15.75 1 90.38 108 ASP A N 1
ATOM 794 C CA . ASP A 1 108 ? -22.469 -5.672 -17.031 1 90.38 108 ASP A CA 1
ATOM 795 C C . ASP A 1 108 ? -21.719 -4.383 -17.344 1 90.38 108 ASP A C 1
ATOM 797 O O . ASP A 1 108 ? -22.172 -3.289 -17.016 1 90.38 108 ASP A O 1
ATOM 801 N N . ARG A 1 109 ? -20.547 -4.543 -17.859 1 85.19 109 ARG A N 1
ATOM 802 C CA . ARG A 1 109 ? -19.719 -3.387 -18.156 1 85.19 109 ARG A CA 1
ATOM 803 C C . ARG A 1 109 ? -19.547 -3.189 -19.656 1 85.19 109 ARG A C 1
ATOM 805 O O . ARG A 1 109 ? -18.469 -3.381 -20.203 1 85.19 109 ARG A O 1
ATOM 812 N N . VAL A 1 110 ? -20.516 -2.604 -20.234 1 79 110 VAL A N 1
ATOM 813 C CA . VAL A 1 110 ? -20.484 -2.398 -21.688 1 79 110 VAL A CA 1
ATOM 814 C C . VAL A 1 110 ? -19.422 -1.363 -22.031 1 79 110 VAL A C 1
ATOM 816 O O . VAL A 1 110 ? -19.328 -0.309 -21.391 1 79 110 VAL A O 1
ATOM 819 N N . GLY A 1 111 ? -18.5 -1.672 -22.953 1 78.94 111 GLY A N 1
ATOM 820 C CA . GLY A 1 111 ? -17.469 -0.749 -23.406 1 78.94 111 GLY A CA 1
ATOM 821 C C . GLY A 1 111 ? -16.156 -0.918 -22.688 1 78.94 111 GLY A C 1
ATOM 822 O O . GLY A 1 111 ? -15.195 -0.199 -22.969 1 78.94 111 GLY A O 1
ATOM 823 N N . HIS A 1 112 ? -16.172 -1.858 -21.797 1 85.25 112 HIS A N 1
ATOM 824 C CA . HIS A 1 112 ? -14.945 -2.152 -21.062 1 85.25 112 HIS A CA 1
ATOM 825 C C . HIS A 1 112 ? -14.297 -3.436 -21.562 1 85.25 112 HIS A C 1
ATOM 827 O O . HIS A 1 112 ? -14.891 -4.172 -22.344 1 85.25 112 HIS A O 1
ATOM 833 N N . PRO A 1 113 ? -13.047 -3.711 -21.172 1 85.44 113 PRO A N 1
ATOM 834 C CA . PRO A 1 113 ? -12.344 -4.902 -21.641 1 85.44 113 PRO A CA 1
ATOM 835 C C . PRO A 1 113 ? -13.078 -6.195 -21.328 1 85.44 113 PRO A C 1
ATOM 837 O O . PRO A 1 113 ? -12.977 -7.176 -22.062 1 85.44 113 PRO A O 1
ATOM 840 N N . THR A 1 114 ? -13.773 -6.16 -20.234 1 88.88 114 THR A N 1
ATOM 841 C CA . THR A 1 114 ? -14.742 -7.203 -19.922 1 88.88 114 THR A CA 1
ATOM 842 C C . THR A 1 114 ? -16.156 -6.648 -19.938 1 88.88 114 THR A C 1
ATOM 844 O O . THR A 1 114 ? -16.422 -5.566 -19.406 1 88.88 114 THR A O 1
ATOM 847 N N . ASP A 1 115 ? -17.062 -7.43 -20.547 1 91.56 115 ASP A N 1
ATOM 848 C CA . ASP A 1 115 ? -18.375 -6.816 -20.766 1 91.56 115 ASP A CA 1
ATOM 849 C C . ASP A 1 115 ? -19.453 -7.551 -19.984 1 91.56 115 ASP A C 1
ATOM 851 O O . ASP A 1 115 ? -20.5 -6.977 -19.688 1 91.56 115 ASP A O 1
ATOM 855 N N . LEU A 1 116 ? -19.234 -8.859 -19.703 1 94.69 116 LEU A N 1
ATOM 856 C CA . LEU A 1 116 ? -20.234 -9.617 -18.953 1 94.69 116 LEU A CA 1
ATOM 857 C C . LEU A 1 116 ? -19.609 -10.266 -17.719 1 94.69 116 LEU A C 1
ATOM 859 O O . LEU A 1 116 ? -18.438 -10.648 -17.75 1 94.69 116 LEU A O 1
ATOM 863 N N . ALA A 1 117 ? -20.391 -10.367 -16.688 1 96.88 117 ALA A N 1
ATOM 864 C CA . ALA A 1 117 ? -20.109 -11.156 -15.492 1 96.88 117 ALA A CA 1
ATOM 865 C C . ALA A 1 117 ? -21.281 -12.062 -15.141 1 96.88 117 ALA A C 1
ATOM 867 O O . ALA A 1 117 ? -22.422 -11.609 -15.078 1 96.88 117 ALA A O 1
ATOM 868 N N . ARG A 1 118 ? -21 -13.375 -15 1 97.81 118 ARG A N 1
ATOM 869 C CA . ARG A 1 118 ? -22.078 -14.32 -14.75 1 97.81 118 ARG A CA 1
ATOM 870 C C . ARG A 1 118 ? -21.641 -15.414 -13.773 1 97.81 118 ARG A C 1
ATOM 872 O O . ARG A 1 118 ? -20.469 -15.781 -13.742 1 97.81 118 ARG A O 1
ATOM 879 N N . TRP A 1 119 ? -22.625 -15.797 -13.039 1 98.25 119 TRP A N 1
ATOM 880 C CA . TRP A 1 119 ? -22.469 -17.031 -12.273 1 98.25 119 TRP A CA 1
ATOM 881 C C . TRP A 1 119 ? -22.766 -18.25 -13.133 1 98.25 119 TRP A C 1
ATOM 883 O O . TRP A 1 119 ? -23.797 -18.312 -13.789 1 98.25 119 TRP A O 1
ATOM 893 N N . HIS A 1 120 ? -21.828 -19.219 -13.164 1 98 120 HIS A N 1
ATOM 894 C CA . HIS A 1 120 ? -22 -20.469 -13.906 1 98 120 HIS A CA 1
ATOM 895 C C . HIS A 1 120 ? -21.844 -21.672 -13 1 98 120 HIS A C 1
ATOM 897 O O . HIS A 1 120 ? -20.969 -21.688 -12.125 1 98 120 HIS A O 1
ATOM 903 N N . THR A 1 121 ? -22.703 -22.703 -13.273 1 97.56 121 THR A N 1
ATOM 904 C CA . THR A 1 121 ? -22.328 -24 -12.695 1 97.56 121 THR A CA 1
ATOM 905 C C . THR A 1 121 ? -21.031 -24.5 -13.312 1 97.56 121 THR A C 1
ATOM 907 O O . THR A 1 121 ? -20.609 -24.047 -14.375 1 97.56 121 THR A O 1
ATOM 910 N N . LEU A 1 122 ? -20.406 -25.422 -12.609 1 96.12 122 LEU A N 1
ATOM 911 C CA . LEU A 1 122 ? -19.172 -25.969 -13.148 1 96.12 122 LEU A CA 1
ATOM 912 C C . LEU A 1 122 ? -19.438 -26.672 -14.484 1 96.12 122 LEU A C 1
ATOM 914 O O . LEU A 1 122 ? -18.594 -26.625 -15.383 1 96.12 122 LEU A O 1
ATOM 918 N N . GLU A 1 123 ? -20.641 -27.234 -14.625 1 95.69 123 GLU A N 1
ATOM 919 C CA . GLU A 1 123 ? -21.016 -27.891 -15.875 1 95.69 123 GLU A CA 1
ATOM 920 C C . GLU A 1 123 ? -21.172 -26.875 -17 1 95.69 123 GLU A C 1
ATOM 922 O O . GLU A 1 123 ? -20.703 -27.109 -18.125 1 95.69 123 GLU A O 1
ATOM 927 N N . GLU A 1 124 ? -21.797 -25.812 -16.719 1 96.31 124 GLU A N 1
ATOM 928 C CA . GLU A 1 124 ? -21.938 -24.734 -17.703 1 96.31 124 GLU A CA 1
ATOM 929 C C . GLU A 1 124 ? -20.578 -24.172 -18.094 1 96.31 124 GLU A C 1
ATOM 931 O O . GLU A 1 124 ? -20.312 -23.922 -19.281 1 96.31 124 GLU A O 1
ATOM 936 N N . ALA A 1 125 ? -19.703 -23.969 -17.094 1 95.69 125 ALA A N 1
ATOM 937 C CA . ALA A 1 125 ? -18.375 -23.391 -17.328 1 95.69 125 ALA A CA 1
ATOM 938 C C . ALA A 1 125 ? -17.547 -24.281 -18.25 1 95.69 125 ALA A C 1
ATOM 940 O O . ALA A 1 125 ? -16.781 -23.797 -19.078 1 95.69 125 ALA A O 1
ATOM 941 N N . GLU A 1 126 ? -17.688 -25.547 -18.125 1 93.56 126 GLU A N 1
ATOM 942 C CA . GLU A 1 126 ? -16.938 -26.5 -18.938 1 93.56 126 GLU A CA 1
ATOM 943 C C . GLU A 1 126 ? -17.234 -26.344 -20.422 1 93.56 126 GLU A C 1
ATOM 945 O O . GLU A 1 126 ? -16.422 -26.688 -21.266 1 93.56 126 GLU A O 1
ATOM 950 N N . ARG A 1 127 ? -18.422 -25.844 -20.734 1 93.44 127 ARG A N 1
ATOM 951 C CA . ARG A 1 127 ? -18.859 -25.703 -22.109 1 93.44 127 ARG A CA 1
ATOM 952 C C . ARG A 1 127 ? -18.438 -24.344 -22.688 1 93.44 127 ARG A C 1
ATOM 954 O O . ARG A 1 127 ? -18.578 -24.109 -23.891 1 93.44 127 ARG A O 1
ATOM 961 N N . LEU A 1 128 ? -17.906 -23.484 -21.844 1 93.81 128 LEU A N 1
ATOM 962 C CA . LEU A 1 128 ? -17.469 -22.156 -22.281 1 93.81 128 LEU A CA 1
ATOM 963 C C . LEU A 1 128 ? -16.047 -22.203 -22.828 1 93.81 128 LEU A C 1
ATOM 965 O O . LEU A 1 128 ? -15.305 -23.141 -22.547 1 93.81 128 LEU A O 1
ATOM 969 N N . ARG A 1 129 ? -15.734 -21.266 -23.719 1 92.81 129 ARG A N 1
ATOM 970 C CA . ARG A 1 129 ? -14.336 -21 -24.062 1 92.81 129 ARG A CA 1
ATOM 971 C C . ARG A 1 129 ? -13.617 -20.297 -22.922 1 92.81 129 ARG A C 1
ATOM 973 O O . ARG A 1 129 ? -13.766 -19.094 -22.734 1 92.81 129 ARG A O 1
ATOM 980 N N . LEU A 1 130 ? -12.75 -21.031 -22.172 1 94.19 130 LEU A N 1
ATOM 981 C CA . LEU A 1 130 ? -12.094 -20.516 -20.984 1 94.19 130 LEU A CA 1
ATOM 982 C C . LEU A 1 130 ? -10.609 -20.25 -21.25 1 94.19 130 LEU A C 1
ATOM 984 O O . LEU A 1 130 ? -9.969 -21 -21.984 1 94.19 130 LEU A O 1
ATOM 988 N N . ARG A 1 131 ? -10.156 -19.188 -20.625 1 92.81 131 ARG A N 1
ATOM 989 C CA . ARG A 1 131 ? -8.703 -19.094 -20.531 1 92.81 131 ARG A CA 1
ATOM 990 C C . ARG A 1 131 ? -8.125 -20.328 -19.844 1 92.81 131 ARG A C 1
ATOM 992 O O . ARG A 1 131 ? -8.695 -20.844 -18.875 1 92.81 131 ARG A O 1
ATOM 999 N N . PRO A 1 132 ? -6.957 -20.781 -20.281 1 92.44 132 PRO A N 1
ATOM 1000 C CA . PRO A 1 132 ? -6.391 -22.016 -19.734 1 92.44 132 PRO A CA 1
ATOM 1001 C C . PRO A 1 132 ? -6.191 -21.953 -18.219 1 92.44 132 PRO A C 1
ATOM 1003 O O . PRO A 1 132 ? -6.504 -22.906 -17.5 1 92.44 132 PRO A O 1
ATOM 1006 N N . PHE A 1 133 ? -5.641 -20.891 -17.656 1 94.12 133 PHE A N 1
ATOM 1007 C CA . PHE A 1 133 ? -5.406 -20.797 -16.234 1 94.12 133 PHE A CA 1
ATOM 1008 C C . PHE A 1 133 ? -6.723 -20.844 -15.461 1 94.12 133 PHE A C 1
ATOM 1010 O O . PHE A 1 133 ? -6.766 -21.344 -14.328 1 94.12 133 PHE A O 1
ATOM 1017 N N . THR A 1 134 ? -7.801 -20.312 -16.047 1 96.25 134 THR A N 1
ATOM 1018 C CA . THR A 1 134 ? -9.133 -20.359 -15.453 1 96.25 134 THR A CA 1
ATOM 1019 C C . THR A 1 134 ? -9.641 -21.781 -15.352 1 96.25 134 THR A C 1
ATOM 1021 O O . THR A 1 134 ? -10.117 -22.219 -14.297 1 96.25 134 THR A O 1
ATOM 1024 N N . ALA A 1 135 ? -9.508 -22.5 -16.5 1 95.25 135 ALA A N 1
ATOM 1025 C CA . ALA A 1 135 ? -9.922 -23.906 -16.516 1 95.25 135 ALA A CA 1
ATOM 1026 C C . ALA A 1 135 ? -9.172 -24.703 -15.445 1 95.25 135 ALA A C 1
ATOM 1028 O O . ALA A 1 135 ? -9.781 -25.469 -14.695 1 95.25 135 ALA A O 1
ATOM 1029 N N . ALA A 1 136 ? -7.938 -24.469 -15.367 1 93.62 136 ALA A N 1
ATOM 1030 C CA . ALA A 1 136 ? -7.105 -25.156 -14.391 1 93.62 136 ALA A CA 1
ATOM 1031 C C . ALA A 1 136 ? -7.539 -24.828 -12.961 1 93.62 136 ALA A C 1
ATOM 1033 O O . ALA A 1 136 ? -7.645 -25.734 -12.117 1 93.62 136 ALA A O 1
ATOM 1034 N N . ALA A 1 137 ? -7.781 -23.578 -12.664 1 95.44 137 ALA A N 1
ATOM 1035 C CA . ALA A 1 137 ? -8.18 -23.125 -11.328 1 95.44 137 ALA A CA 1
ATOM 1036 C C . ALA A 1 137 ? -9.5 -23.766 -10.914 1 95.44 137 ALA A C 1
ATOM 1038 O O . ALA A 1 137 ? -9.727 -24.016 -9.727 1 95.44 137 ALA A O 1
ATOM 1039 N N . LEU A 1 138 ? -10.305 -24.078 -11.898 1 95.81 138 LEU A N 1
ATOM 1040 C CA . LEU A 1 138 ? -11.625 -24.625 -11.609 1 95.81 138 LEU A CA 1
ATOM 1041 C C . LEU A 1 138 ? -11.625 -26.141 -11.727 1 95.81 138 LEU A C 1
ATOM 1043 O O . LEU A 1 138 ? -12.664 -26.781 -11.547 1 95.81 138 LEU A O 1
ATOM 1047 N N . GLY A 1 139 ? -10.469 -26.734 -12.047 1 94 139 GLY A N 1
ATOM 1048 C CA . GLY A 1 139 ? -10.367 -28.172 -12.211 1 94 139 GLY A CA 1
ATOM 1049 C C . GLY A 1 139 ? -11.047 -28.688 -13.461 1 94 139 GLY A C 1
ATOM 1050 O O . GLY A 1 139 ? -11.578 -29.797 -13.477 1 94 139 GLY A O 1
ATOM 1051 N N . LEU A 1 140 ? -11.133 -27.812 -14.453 1 93.19 140 LEU A N 1
ATOM 1052 C CA . LEU A 1 140 ? -11.781 -28.156 -15.711 1 93.19 140 LEU A CA 1
ATOM 1053 C C . LEU A 1 140 ? -10.758 -28.406 -16.812 1 93.19 140 LEU A C 1
ATOM 1055 O O . LEU A 1 140 ? -9.586 -28.047 -16.656 1 93.19 140 LEU A O 1
ATOM 1059 N N . SER A 1 141 ? -11.211 -29.125 -17.844 1 83.88 141 SER A N 1
ATOM 1060 C CA . SER A 1 141 ? -10.359 -29.312 -19.016 1 83.88 141 SER A CA 1
ATOM 1061 C C . SER A 1 141 ? -10.383 -28.094 -19.922 1 83.88 141 SER A C 1
ATOM 1063 O O . SER A 1 141 ? -11.414 -27.438 -20.047 1 83.88 141 SER A O 1
ATOM 1065 N N . ALA A 1 142 ? -9.133 -27.562 -20.125 1 70.62 142 ALA A N 1
ATOM 1066 C CA . ALA A 1 142 ? -9.016 -26.328 -20.891 1 70.62 142 ALA A CA 1
ATOM 1067 C C . ALA A 1 142 ? -9.195 -26.594 -22.375 1 70.62 142 ALA A C 1
ATOM 1069 O O . ALA A 1 142 ? -8.719 -27.609 -22.906 1 70.62 142 ALA A O 1
ATOM 1070 N N . ALA A 1 143 ? -10.242 -26.109 -23.125 1 63.47 143 ALA A N 1
ATOM 1071 C CA . ALA A 1 143 ? -10.188 -26.141 -24.578 1 63.47 143 ALA A CA 1
ATOM 1072 C C . ALA A 1 143 ? -9.18 -25.141 -25.125 1 63.47 143 ALA A C 1
ATOM 1074 O O . ALA A 1 143 ? -9.227 -23.953 -24.781 1 63.47 143 ALA A O 1
ATOM 1075 N N . SER A 1 144 ? -7.945 -24.969 -25.281 1 61.84 144 SER A N 1
ATOM 1076 C CA . SER A 1 144 ? -6.738 -24.156 -25.469 1 61.84 144 SER A CA 1
ATOM 1077 C C . SER A 1 144 ? -7.039 -22.859 -26.203 1 61.84 144 SER A C 1
ATOM 1079 O O . SER A 1 144 ? -7.43 -22.891 -27.375 1 61.84 144 SER A O 1
ATOM 1081 N N . ALA A 1 145 ? -7.398 -21.703 -25.438 1 62.81 145 ALA A N 1
ATOM 1082 C CA . ALA A 1 145 ? -7.625 -20.484 -26.203 1 62.81 145 ALA A CA 1
ATOM 1083 C C . ALA A 1 145 ? -6.352 -19.656 -26.312 1 62.81 145 ALA A C 1
ATOM 1085 O O . ALA A 1 145 ? -6.203 -18.844 -27.234 1 62.81 145 ALA A O 1
ATOM 1086 N N . ASP A 1 146 ? -5.227 -19.922 -25.594 1 68.56 146 ASP A N 1
ATOM 1087 C CA . ASP A 1 146 ? -4.098 -19 -25.656 1 68.56 146 ASP A CA 1
ATOM 1088 C C . ASP A 1 146 ? -3.039 -19.484 -26.641 1 68.56 146 ASP A C 1
ATOM 1090 O O . ASP A 1 146 ? -2.777 -20.688 -26.734 1 68.56 146 ASP A O 1
ATOM 1094 N N . LEU A 1 147 ? -2.559 -18.609 -27.469 1 70.94 147 LEU A N 1
ATOM 1095 C CA . LEU A 1 147 ? -1.407 -18.922 -28.312 1 70.94 147 LEU A CA 1
ATOM 1096 C C . LEU A 1 147 ? -0.111 -18.828 -27.516 1 70.94 147 LEU A C 1
ATOM 1098 O O . LEU A 1 147 ? 0.143 -17.812 -26.844 1 70.94 147 LEU A O 1
ATOM 1102 N N . ARG A 1 148 ? 0.67 -19.922 -27.484 1 76.5 148 ARG A N 1
ATOM 1103 C CA . ARG A 1 148 ? 1.955 -19.938 -26.797 1 76.5 148 ARG A CA 1
ATOM 1104 C C . ARG A 1 148 ? 3.098 -19.625 -27.766 1 76.5 148 ARG A C 1
ATOM 1106 O O . ARG A 1 148 ? 3.078 -20.062 -28.906 1 76.5 148 ARG A O 1
ATOM 1113 N N . PRO A 1 149 ? 4.059 -18.844 -27.234 1 74.56 149 PRO A N 1
ATOM 1114 C CA . PRO A 1 149 ? 5.223 -18.641 -28.094 1 74.56 149 PRO A CA 1
ATOM 1115 C C . PRO A 1 149 ? 6.023 -19.922 -28.312 1 74.56 149 PRO A C 1
ATOM 1117 O O . PRO A 1 149 ? 6.047 -20.797 -27.438 1 74.56 149 PRO A O 1
ATOM 1120 N N . GLU A 1 150 ? 6.59 -19.984 -29.484 1 72.81 150 GLU A N 1
ATOM 1121 C CA . GLU A 1 150 ? 7.402 -21.141 -29.844 1 72.81 150 GLU A CA 1
ATOM 1122 C C . GLU A 1 150 ? 8.656 -21.219 -28.984 1 72.81 150 GLU A C 1
ATOM 1124 O O . GLU A 1 150 ? 9.055 -22.312 -28.547 1 72.81 150 GLU A O 1
ATOM 1129 N N . GLU A 1 151 ? 9.242 -19.984 -28.766 1 77.12 151 GLU A N 1
ATOM 1130 C CA . GLU A 1 151 ? 10.438 -19.906 -27.938 1 77.12 151 GLU A CA 1
ATOM 1131 C C . GLU A 1 151 ? 10.273 -18.859 -26.828 1 77.12 151 GLU A C 1
ATOM 1133 O O . GLU A 1 151 ? 9.594 -17.859 -27.016 1 77.12 151 GLU A O 1
ATOM 1138 N N . THR A 1 152 ? 10.875 -19.188 -25.703 1 81.44 152 THR A N 1
ATOM 1139 C CA . THR A 1 152 ? 10.891 -18.219 -24.625 1 81.44 152 THR A CA 1
ATOM 1140 C C . THR A 1 152 ? 11.867 -17.078 -24.922 1 81.44 152 THR A C 1
ATOM 1142 O O . THR A 1 152 ? 13.055 -17.328 -25.172 1 81.44 152 THR A O 1
ATOM 1145 N N . PRO A 1 153 ? 11.344 -15.852 -24.969 1 79.38 153 PRO A N 1
ATOM 1146 C CA . PRO A 1 153 ? 12.266 -14.742 -25.219 1 79.38 153 PRO A CA 1
ATOM 1147 C C . PRO A 1 153 ? 13.297 -14.57 -24.094 1 79.38 153 PRO A C 1
ATOM 1149 O O . PRO A 1 153 ? 13.047 -14.984 -22.969 1 79.38 153 PRO A O 1
ATOM 1152 N N . ASP A 1 154 ? 14.461 -13.969 -24.547 1 77 154 ASP A N 1
ATOM 1153 C CA . ASP A 1 154 ? 15.43 -13.555 -23.531 1 77 154 ASP A CA 1
ATOM 1154 C C . ASP A 1 154 ? 15.008 -12.25 -22.859 1 77 154 ASP A C 1
ATOM 1156 O O . ASP A 1 154 ? 14.914 -11.211 -23.531 1 77 154 ASP A O 1
ATOM 1160 N N . PHE A 1 155 ? 14.641 -12.305 -21.766 1 79.88 155 PHE A N 1
ATOM 1161 C CA . PHE A 1 155 ? 14.195 -11.156 -20.984 1 79.88 155 PHE A CA 1
ATOM 1162 C C . PHE A 1 155 ? 14.781 -11.203 -19.562 1 79.88 155 PHE A C 1
ATOM 1164 O O . PHE A 1 155 ? 14.688 -12.227 -18.891 1 79.88 155 PHE A O 1
ATOM 1171 N N . PRO A 1 156 ? 15.422 -10.008 -19.203 1 74.38 156 PRO A N 1
ATOM 1172 C CA . PRO A 1 156 ? 16.062 -10.039 -17.891 1 74.38 156 PRO A CA 1
ATOM 1173 C C . PRO A 1 156 ? 15.062 -10.203 -16.75 1 74.38 156 PRO A C 1
ATOM 1175 O O . PRO A 1 156 ? 13.93 -9.727 -16.844 1 74.38 156 PRO A O 1
ATOM 1178 N N . SER A 1 157 ? 15.523 -10.844 -15.711 1 71.88 157 SER A N 1
ATOM 1179 C CA . SER A 1 157 ? 14.695 -11.039 -14.523 1 71.88 157 SER A CA 1
ATOM 1180 C C . SER A 1 157 ? 14.469 -9.719 -13.789 1 71.88 157 SER A C 1
ATOM 1182 O O . SER A 1 157 ? 13.508 -9.586 -13.031 1 71.88 157 SER A O 1
ATOM 1184 N N . PHE A 1 158 ? 15.422 -8.828 -14.055 1 73 158 PHE A N 1
ATOM 1185 C CA . PHE A 1 158 ? 15.297 -7.492 -13.484 1 73 158 PHE A CA 1
ATOM 1186 C C . PHE A 1 158 ? 15.352 -6.434 -14.57 1 73 158 PHE A C 1
ATOM 1188 O O . PHE A 1 158 ? 16.234 -6.453 -15.422 1 73 158 PHE A O 1
ATOM 1195 N N . TYR A 1 159 ? 14.297 -5.656 -14.547 1 79.31 159 TYR A N 1
ATOM 1196 C CA . TYR A 1 159 ? 14.227 -4.547 -15.5 1 79.31 159 TYR A CA 1
ATOM 1197 C C . TYR A 1 159 ? 13.594 -3.32 -14.859 1 79.31 159 TYR A C 1
ATOM 1199 O O . TYR A 1 159 ? 12.531 -3.414 -14.242 1 79.31 159 TYR A O 1
ATOM 1207 N N . ALA A 1 160 ? 14.352 -2.209 -14.906 1 85.81 160 ALA A N 1
ATOM 1208 C CA . ALA A 1 160 ? 13.828 -0.938 -14.406 1 85.81 160 ALA A CA 1
ATOM 1209 C C . ALA A 1 160 ? 13.531 0.019 -15.562 1 85.81 160 ALA A C 1
ATOM 1211 O O . ALA A 1 160 ? 14.266 0.064 -16.547 1 85.81 160 ALA A O 1
ATOM 1212 N N . TYR A 1 161 ? 12.422 0.667 -15.523 1 86.38 161 TYR A N 1
ATOM 1213 C CA . TYR A 1 161 ? 12.062 1.681 -16.516 1 86.38 161 TYR A CA 1
ATOM 1214 C C . TYR A 1 161 ? 11.836 3.031 -15.844 1 86.38 161 TYR A C 1
ATOM 1216 O O . TYR A 1 161 ? 11.5 3.098 -14.656 1 86.38 161 TYR A O 1
ATOM 1224 N N . GLN A 1 162 ? 12.016 4.059 -16.531 1 88.06 162 GLN A N 1
ATOM 1225 C CA . GLN A 1 162 ? 11.836 5.398 -15.984 1 88.06 162 GLN A CA 1
ATOM 1226 C C . GLN A 1 162 ? 10.375 5.828 -16.062 1 88.06 162 GLN A C 1
ATOM 1228 O O . GLN A 1 162 ? 9.758 5.789 -17.125 1 88.06 162 GLN A O 1
ATOM 1233 N N . GLY A 1 163 ? 9.812 6.242 -14.922 1 84.94 163 GLY A N 1
ATOM 1234 C CA . GLY A 1 163 ? 8.453 6.758 -14.891 1 84.94 163 GLY A CA 1
ATOM 1235 C C . GLY A 1 163 ? 8.344 8.188 -15.391 1 84.94 163 GLY A C 1
ATOM 1236 O O . GLY A 1 163 ? 9.352 8.812 -15.719 1 84.94 163 GLY A O 1
ATOM 1237 N N . PRO A 1 164 ? 7.051 8.672 -15.43 1 82.06 164 PRO A N 1
ATOM 1238 C CA . PRO A 1 164 ? 6.844 10.039 -15.898 1 82.06 164 PRO A CA 1
ATOM 1239 C C . PRO A 1 164 ? 7.484 11.086 -14.992 1 82.06 164 PRO A C 1
ATOM 1241 O O . PRO A 1 164 ? 7.809 12.188 -15.438 1 82.06 164 PRO A O 1
ATOM 1244 N N . ASP A 1 165 ? 7.703 10.758 -13.82 1 83.94 165 ASP A N 1
ATOM 1245 C CA . ASP A 1 165 ? 8.289 11.688 -12.859 1 83.94 165 ASP A CA 1
ATOM 1246 C C . ASP A 1 165 ? 9.812 11.625 -12.891 1 83.94 165 ASP A C 1
ATOM 1248 O O . ASP A 1 165 ? 10.484 12.312 -12.117 1 83.94 165 ASP A O 1
ATOM 1252 N N . GLY A 1 166 ? 10.352 10.734 -13.727 1 84.94 166 GLY A N 1
ATOM 1253 C CA . GLY A 1 166 ? 11.789 10.609 -13.883 1 84.94 166 GLY A CA 1
ATOM 1254 C C . GLY A 1 166 ? 12.398 9.547 -12.984 1 84.94 166 GLY A C 1
ATOM 1255 O O . GLY A 1 166 ? 13.562 9.188 -13.141 1 84.94 166 GLY A O 1
ATOM 1256 N N . LEU A 1 167 ? 11.672 9.07 -12.07 1 91.12 167 LEU A N 1
ATOM 1257 C CA . LEU A 1 167 ? 12.164 8.031 -11.172 1 91.12 167 LEU A CA 1
ATOM 1258 C C . LEU A 1 167 ? 12.086 6.66 -11.828 1 91.12 167 LEU A C 1
ATOM 1260 O O . LEU A 1 167 ? 11.086 6.336 -12.484 1 91.12 167 LEU A O 1
ATOM 1264 N N . HIS A 1 168 ? 13.148 5.898 -11.703 1 93.12 168 HIS A N 1
ATOM 1265 C CA . HIS A 1 168 ? 13.133 4.527 -12.203 1 93.12 168 HIS A CA 1
ATOM 1266 C C . HIS A 1 168 ? 12.242 3.637 -11.344 1 93.12 168 HIS A C 1
ATOM 1268 O O . HIS A 1 168 ? 12.188 3.799 -10.125 1 93.12 168 HIS A O 1
ATOM 1274 N N . ARG A 1 169 ? 11.562 2.74 -12.016 1 95.19 169 ARG A N 1
ATOM 1275 C CA . ARG A 1 169 ? 10.664 1.809 -11.344 1 95.19 169 ARG A CA 1
ATOM 1276 C C . ARG A 1 169 ? 10.922 0.375 -11.797 1 95.19 169 ARG A C 1
ATOM 1278 O O . ARG A 1 169 ? 11.289 0.139 -12.953 1 95.19 169 ARG A O 1
ATOM 1285 N N . ALA A 1 170 ? 10.789 -0.537 -10.867 1 94.31 170 ALA A N 1
ATOM 1286 C CA . ALA A 1 170 ? 10.914 -1.959 -11.172 1 94.31 170 ALA A CA 1
ATOM 1287 C C . ALA A 1 170 ? 9.922 -2.785 -10.359 1 94.31 170 ALA A C 1
ATOM 1289 O O . ALA A 1 170 ? 9.789 -2.59 -9.148 1 94.31 170 ALA A O 1
ATOM 1290 N N . GLN A 1 171 ? 9.195 -3.594 -11.016 1 94.12 171 GLN A N 1
ATOM 1291 C CA . GLN A 1 171 ? 8.328 -4.586 -10.391 1 94.12 171 GLN A CA 1
ATOM 1292 C C . GLN A 1 171 ? 8.82 -6.004 -10.672 1 94.12 171 GLN A C 1
ATOM 1294 O O . GLN A 1 171 ? 9.055 -6.367 -11.82 1 94.12 171 GLN A O 1
ATOM 1299 N N . ARG A 1 172 ? 8.977 -6.777 -9.617 1 93.81 172 ARG A N 1
ATOM 1300 C CA . ARG A 1 172 ? 9.586 -8.094 -9.781 1 93.81 172 ARG A CA 1
ATOM 1301 C C . ARG A 1 172 ? 8.789 -9.156 -9.023 1 93.81 172 ARG A C 1
ATOM 1303 O O . ARG A 1 172 ? 8.336 -8.922 -7.906 1 93.81 172 ARG A O 1
ATOM 1310 N N . PHE A 1 173 ? 8.617 -10.305 -9.703 1 96.25 173 PHE A N 1
ATOM 1311 C CA . PHE A 1 173 ? 8.07 -11.492 -9.055 1 96.25 173 PHE A CA 1
ATOM 1312 C C . PHE A 1 173 ? 9.172 -12.461 -8.664 1 96.25 173 PHE A C 1
ATOM 1314 O O . PHE A 1 173 ? 10.109 -12.688 -9.438 1 96.25 173 PHE A O 1
ATOM 1321 N N . ALA A 1 174 ? 9.125 -12.984 -7.422 1 95.5 174 ALA A N 1
ATOM 1322 C CA . ALA A 1 174 ? 10.148 -13.898 -6.93 1 95.5 174 ALA A CA 1
ATOM 1323 C C . ALA A 1 174 ? 9.523 -15.031 -6.117 1 95.5 174 ALA A C 1
ATOM 1325 O O . ALA A 1 174 ? 8.352 -14.969 -5.746 1 95.5 174 ALA A O 1
ATOM 1326 N N . ALA A 1 175 ? 10.227 -16.062 -5.934 1 96.5 175 ALA A N 1
ATOM 1327 C CA . ALA A 1 175 ? 9.859 -17.219 -5.109 1 96.5 175 ALA A CA 1
ATOM 1328 C C . ALA A 1 175 ? 10.945 -17.531 -4.082 1 96.5 175 ALA A C 1
ATOM 1330 O O . ALA A 1 175 ? 12.133 -17.484 -4.391 1 96.5 175 ALA A O 1
ATOM 1331 N N . TYR A 1 176 ? 10.5 -17.781 -2.869 1 96.94 176 TYR A N 1
ATOM 1332 C CA . TYR A 1 176 ? 11.445 -18.047 -1.788 1 96.94 176 TYR A CA 1
ATOM 1333 C C . TYR A 1 176 ? 11.055 -19.312 -1.028 1 96.94 176 TYR A C 1
ATOM 1335 O O . TYR A 1 176 ? 9.875 -19.656 -0.951 1 96.94 176 TYR A O 1
ATOM 1343 N N . ALA A 1 177 ? 12.039 -19.938 -0.424 1 97.44 177 ALA A N 1
ATOM 1344 C CA . ALA A 1 177 ? 11.828 -21.219 0.237 1 97.44 177 ALA A CA 1
ATOM 1345 C C . ALA A 1 177 ? 12.023 -21.094 1.746 1 97.44 177 ALA A C 1
ATOM 1347 O O . ALA A 1 177 ? 13.023 -20.547 2.209 1 97.44 177 ALA A O 1
ATOM 1348 N N . ILE A 1 178 ? 11.078 -21.484 2.438 1 97.38 178 ILE A N 1
ATOM 1349 C CA . ILE A 1 178 ? 11.344 -21.953 3.795 1 97.38 178 ILE A CA 1
ATOM 1350 C C . ILE A 1 178 ? 11.805 -23.406 3.764 1 97.38 178 ILE A C 1
ATOM 1352 O O . ILE A 1 178 ? 10.992 -24.328 3.838 1 97.38 178 ILE A O 1
ATOM 1356 N N . ALA A 1 179 ? 13.062 -23.594 3.645 1 97.81 179 ALA A N 1
ATOM 1357 C CA . ALA A 1 179 ? 13.664 -24.906 3.438 1 97.81 179 ALA A CA 1
ATOM 1358 C C . ALA A 1 179 ? 14.148 -25.5 4.758 1 97.81 179 ALA A C 1
ATOM 1360 O O . ALA A 1 179 ? 14.938 -24.875 5.477 1 97.81 179 ALA A O 1
ATOM 1361 N N . ALA A 1 180 ? 13.695 -26.672 5.004 1 97.31 180 ALA A N 1
ATOM 1362 C CA . ALA A 1 180 ? 14.086 -27.344 6.238 1 97.31 180 ALA A CA 1
ATOM 1363 C C . ALA A 1 180 ? 14.711 -28.703 5.945 1 97.31 180 ALA A C 1
ATOM 1365 O O . ALA A 1 180 ? 14.391 -29.344 4.938 1 97.31 180 ALA A O 1
ATOM 1366 N N . ASP A 1 181 ? 15.617 -29.156 6.805 1 97.19 181 ASP A N 1
ATOM 1367 C CA . ASP A 1 181 ? 16.172 -30.516 6.738 1 97.19 181 ASP A CA 1
ATOM 1368 C C . ASP A 1 181 ? 15.492 -31.422 7.754 1 97.19 181 ASP A C 1
ATOM 1370 O O . ASP A 1 181 ? 14.594 -31 8.484 1 97.19 181 ASP A O 1
ATOM 1374 N N . PRO A 1 182 ? 15.805 -32.719 7.766 1 95.44 182 PRO A N 1
ATOM 1375 C CA . PRO A 1 182 ? 15.133 -33.656 8.656 1 95.44 182 PRO A CA 1
ATOM 1376 C C . PRO A 1 182 ? 15.445 -33.406 10.133 1 95.44 182 PRO A C 1
ATOM 1378 O O . PRO A 1 182 ? 14.805 -34 11.016 1 95.44 182 PRO A O 1
ATOM 1381 N N . TYR A 1 183 ? 16.328 -32.562 10.484 1 94.75 183 TYR A N 1
ATOM 1382 C CA . TYR A 1 183 ? 16.781 -32.312 11.852 1 94.75 183 TYR A CA 1
ATOM 1383 C C . TYR A 1 183 ? 16.219 -30.984 12.375 1 94.75 183 TYR A C 1
ATOM 1385 O O . TYR A 1 183 ? 16.688 -30.453 13.383 1 94.75 183 TYR A O 1
ATOM 1393 N N . ARG A 1 184 ? 15.32 -30.344 11.641 1 92.31 184 ARG A N 1
ATOM 1394 C CA . ARG A 1 184 ? 14.594 -29.141 12.031 1 92.31 184 ARG A CA 1
ATOM 1395 C C . ARG A 1 184 ? 15.477 -27.906 11.914 1 92.31 184 ARG A C 1
ATOM 1397 O O . ARG A 1 184 ? 15.352 -26.969 12.711 1 92.31 184 ARG A O 1
ATOM 1404 N N . ASN A 1 185 ? 16.422 -28.016 11.055 1 96.94 185 ASN A N 1
ATOM 1405 C CA . ASN A 1 185 ? 17.172 -26.812 10.68 1 96.94 185 ASN A CA 1
ATOM 1406 C C . ASN A 1 185 ? 16.547 -26.109 9.492 1 96.94 185 ASN A C 1
ATOM 1408 O O . ASN A 1 185 ? 15.992 -26.75 8.602 1 96.94 185 ASN A O 1
ATOM 1412 N N . LEU A 1 186 ? 16.656 -24.797 9.523 1 97.56 186 LEU A N 1
ATOM 1413 C CA . LEU A 1 186 ? 16.234 -23.984 8.391 1 97.56 186 LEU A CA 1
ATOM 1414 C C . LEU A 1 186 ? 17.438 -23.484 7.598 1 97.56 186 LEU A C 1
ATOM 1416 O O . LEU A 1 186 ? 18.453 -23.109 8.18 1 97.56 186 LEU A O 1
ATOM 1420 N N . LEU A 1 187 ? 17.297 -23.531 6.344 1 97.81 187 LEU A N 1
ATOM 1421 C CA . LEU A 1 187 ? 18.359 -23.016 5.48 1 97.81 187 LEU A CA 1
ATOM 1422 C C . LEU A 1 187 ? 18.172 -21.531 5.23 1 97.81 187 LEU A C 1
ATOM 1424 O O . LEU A 1 187 ? 17.125 -21.094 4.738 1 97.81 187 LEU A O 1
ATOM 1428 N N . LEU A 1 188 ? 19.109 -20.688 5.586 1 97.31 188 LEU A N 1
ATOM 1429 C CA . LEU A 1 188 ? 19.078 -19.25 5.355 1 97.31 188 LEU A CA 1
ATOM 1430 C C . LEU A 1 188 ? 20.266 -18.812 4.52 1 97.31 188 LEU A C 1
ATOM 1432 O O . LEU A 1 188 ? 21.281 -19.516 4.441 1 97.31 188 LEU A O 1
ATOM 1436 N N . THR A 1 189 ? 20.109 -17.766 3.863 1 96.25 189 THR A N 1
ATOM 1437 C CA . THR A 1 189 ? 21.172 -17.109 3.111 1 96.25 189 THR A CA 1
ATOM 1438 C C . THR A 1 189 ? 21.422 -15.703 3.635 1 96.25 189 THR A C 1
ATOM 1440 O O . THR A 1 189 ? 20.531 -15.094 4.238 1 96.25 189 THR A O 1
ATOM 1443 N N . ARG A 1 190 ? 22.609 -15.25 3.48 1 95.38 190 ARG A N 1
ATOM 1444 C CA . ARG A 1 190 ? 22.953 -13.898 3.902 1 95.38 190 ARG A CA 1
ATOM 1445 C C . ARG A 1 190 ? 23.156 -12.977 2.701 1 95.38 190 ARG A C 1
ATOM 1447 O O . ARG A 1 190 ? 23.828 -13.344 1.738 1 95.38 190 ARG A O 1
ATOM 1454 N N . ILE A 1 191 ? 22.547 -11.82 2.732 1 93 191 ILE A N 1
ATOM 1455 C CA . ILE A 1 191 ? 22.625 -10.883 1.617 1 93 191 ILE A CA 1
ATOM 1456 C C . ILE A 1 191 ? 24.016 -10.258 1.549 1 93 191 ILE A C 1
ATOM 1458 O O . ILE A 1 191 ? 24.547 -9.805 2.562 1 93 191 ILE A O 1
ATOM 1462 N N . ALA A 1 192 ? 24.578 -10.133 0.357 1 92.19 192 ALA A N 1
ATOM 1463 C CA . ALA A 1 192 ? 25.938 -9.656 0.121 1 92.19 192 ALA A CA 1
ATOM 1464 C C . ALA A 1 192 ? 26.031 -8.141 0.273 1 92.19 192 ALA A C 1
ATOM 1466 O O . ALA A 1 192 ? 25.016 -7.438 0.138 1 92.19 192 ALA A O 1
ATOM 1467 N N . PRO A 1 193 ? 27.188 -7.613 0.588 1 88.62 193 PRO A N 1
ATOM 1468 C CA . PRO A 1 193 ? 27.375 -6.16 0.61 1 88.62 193 PRO A CA 1
ATOM 1469 C C . PRO A 1 193 ? 27 -5.496 -0.71 1 88.62 193 PRO A C 1
ATOM 1471 O O . PRO A 1 193 ? 27.234 -6.059 -1.781 1 88.62 193 PRO A O 1
ATOM 1474 N N . GLY A 1 194 ? 26.422 -4.387 -0.595 1 83.5 194 GLY A N 1
ATOM 1475 C CA . GLY A 1 194 ? 26.078 -3.645 -1.797 1 83.5 194 GLY A CA 1
ATOM 1476 C C . GLY A 1 194 ? 24.641 -3.869 -2.246 1 83.5 194 GLY A C 1
ATOM 1477 O O . GLY A 1 194 ? 24.141 -3.166 -3.129 1 83.5 194 GLY A O 1
ATOM 1478 N N . TYR A 1 195 ? 24 -4.848 -1.657 1 86.38 195 TYR A N 1
ATOM 1479 C CA . TYR A 1 195 ? 22.609 -5.113 -1.979 1 86.38 195 TYR A CA 1
ATOM 1480 C C . TYR A 1 195 ? 21.688 -4.625 -0.865 1 86.38 195 TYR A C 1
ATOM 1482 O O . TYR A 1 195 ? 22.094 -4.535 0.294 1 86.38 195 TYR A O 1
ATOM 1490 N N . PRO A 1 196 ? 20.5 -4.27 -1.23 1 82.94 196 PRO A N 1
ATOM 1491 C CA . PRO A 1 196 ? 19.547 -3.896 -0.175 1 82.94 196 PRO A CA 1
ATOM 1492 C C . PRO A 1 196 ? 19.391 -4.988 0.88 1 82.94 196 PRO A C 1
ATOM 1494 O O . PRO A 1 196 ? 19.047 -6.129 0.547 1 82.94 196 PRO A O 1
ATOM 1497 N N . GLY A 1 197 ? 19.609 -4.555 2.16 1 86.94 197 GLY A N 1
ATOM 1498 C CA . GLY A 1 197 ? 19.5 -5.523 3.242 1 86.94 197 GLY A CA 1
ATOM 1499 C C . GLY A 1 197 ? 20.812 -6.254 3.51 1 86.94 197 GLY A C 1
ATOM 1500 O O . GLY A 1 197 ? 20.812 -7.297 4.168 1 86.94 197 GLY A O 1
ATOM 1501 N N . ALA A 1 198 ? 21.891 -5.707 3.049 1 90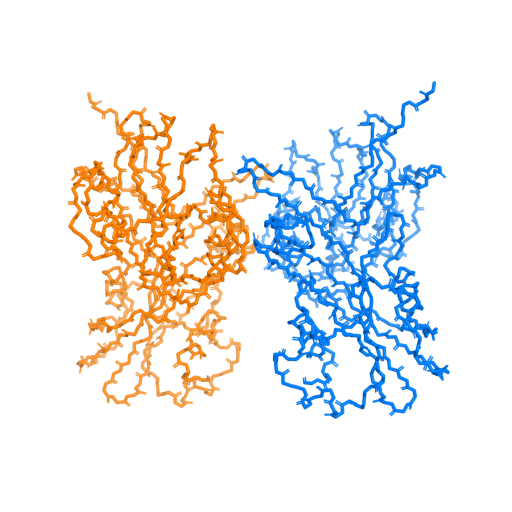.5 198 ALA A N 1
ATOM 1502 C CA . ALA A 1 198 ? 23.203 -6.332 3.195 1 90.5 198 ALA A CA 1
ATOM 1503 C C . ALA A 1 198 ? 23.438 -6.777 4.637 1 90.5 198 ALA A C 1
ATOM 1505 O O . ALA A 1 198 ? 23.172 -6.023 5.578 1 90.5 198 ALA A O 1
ATOM 1506 N N . GLY A 1 199 ? 23.875 -7.996 4.711 1 93.75 199 GLY A N 1
ATOM 1507 C CA . GLY A 1 199 ? 24.234 -8.531 6.016 1 93.75 199 GLY A CA 1
ATOM 1508 C C . GLY A 1 199 ? 23.094 -9.25 6.703 1 93.75 199 GLY A C 1
ATOM 1509 O O . GLY A 1 199 ? 23.312 -10 7.66 1 93.75 199 GLY A O 1
ATOM 1510 N N . CYS A 1 200 ? 21.922 -9.094 6.238 1 95.62 200 CYS A N 1
ATOM 1511 C CA . CYS A 1 200 ? 20.766 -9.734 6.852 1 95.62 200 CYS A CA 1
ATOM 1512 C C . CYS A 1 200 ? 20.594 -11.164 6.34 1 95.62 200 CYS A C 1
ATOM 1514 O O . CYS A 1 200 ? 20.969 -11.469 5.211 1 95.62 200 CYS A O 1
ATOM 1516 N N . TRP A 1 201 ? 20.078 -11.945 7.195 1 96.38 201 TRP A N 1
ATOM 1517 C CA . TRP A 1 201 ? 19.672 -13.281 6.785 1 96.38 201 TRP A CA 1
ATOM 1518 C C . TRP A 1 201 ? 18.344 -13.234 6.016 1 96.38 201 TRP A C 1
ATOM 1520 O O . TRP A 1 201 ? 17.453 -12.453 6.352 1 96.38 201 TRP A O 1
ATOM 1530 N N . HIS A 1 202 ? 18.297 -14.086 5.027 1 95.69 202 HIS A N 1
ATOM 1531 C CA . HIS A 1 202 ? 17.156 -14.141 4.113 1 95.69 202 HIS A CA 1
ATOM 1532 C C . HIS A 1 202 ? 16.812 -15.578 3.744 1 95.69 202 HIS A C 1
ATOM 1534 O O . HIS A 1 202 ? 17.531 -16.516 4.133 1 95.69 202 HIS A O 1
ATOM 1540 N N . LEU A 1 203 ? 15.75 -15.773 3.141 1 96.69 203 LEU A N 1
ATOM 1541 C CA . LEU A 1 203 ? 15.367 -17.078 2.625 1 96.69 203 LEU A CA 1
ATOM 1542 C C . LEU A 1 203 ? 16 -17.328 1.261 1 96.69 203 LEU A C 1
ATOM 1544 O O . LEU A 1 203 ? 16.141 -16.406 0.457 1 96.69 203 LEU A O 1
ATOM 1548 N N . PRO A 1 204 ? 16.453 -18.594 1.045 1 96.25 204 PRO A N 1
ATOM 1549 C CA . PRO A 1 204 ? 16.922 -18.891 -0.31 1 96.25 204 PRO A CA 1
ATOM 1550 C C . PRO A 1 204 ? 15.836 -18.719 -1.367 1 96.25 204 PRO A C 1
ATOM 1552 O O . PRO A 1 204 ? 14.672 -19.047 -1.117 1 96.25 204 PRO A O 1
ATOM 1555 N N . GLY A 1 205 ? 16.125 -18.266 -2.457 1 94.69 205 GLY A N 1
ATOM 1556 C CA . GLY A 1 205 ? 15.219 -17.984 -3.551 1 94.69 205 GLY A CA 1
ATOM 1557 C C . GLY A 1 205 ? 15.617 -16.75 -4.352 1 94.69 205 GLY A C 1
ATOM 1558 O O . GLY A 1 205 ? 16.75 -16.281 -4.246 1 94.69 205 GLY A O 1
ATOM 1559 N N . GLY A 1 206 ? 14.734 -16.266 -5.215 1 92.62 206 GLY A N 1
ATOM 1560 C CA . GLY A 1 206 ? 15.008 -15.109 -6.051 1 92.62 206 GLY A CA 1
ATOM 1561 C C . GLY A 1 206 ? 13.984 -14.914 -7.148 1 92.62 206 GLY A C 1
ATOM 1562 O O . GLY A 1 206 ? 12.914 -15.531 -7.133 1 92.62 206 GLY A O 1
ATOM 1563 N N . GLY A 1 207 ? 14.32 -14 -7.961 1 92.69 207 GLY A N 1
ATOM 1564 C CA . GLY A 1 207 ? 13.438 -13.703 -9.078 1 92.69 207 GLY A CA 1
ATOM 1565 C C . GLY A 1 207 ? 13.25 -14.875 -10.023 1 92.69 207 GLY A C 1
ATOM 1566 O O . GLY A 1 207 ? 14.172 -15.664 -10.227 1 92.69 207 GLY A O 1
ATOM 1567 N N . THR A 1 208 ? 12.055 -14.969 -10.57 1 94.5 208 THR A N 1
ATOM 1568 C CA . THR A 1 208 ? 11.781 -15.984 -11.578 1 94.5 208 THR A CA 1
ATOM 1569 C C . THR A 1 208 ? 12.148 -15.477 -12.969 1 94.5 208 THR A C 1
ATOM 1571 O O . THR A 1 208 ? 12.023 -14.281 -13.258 1 94.5 208 THR A O 1
ATOM 1574 N N . ASP A 1 209 ? 12.555 -16.328 -13.828 1 92.19 209 ASP A N 1
ATOM 1575 C CA . ASP A 1 209 ? 12.898 -15.961 -15.203 1 92.19 209 ASP A CA 1
ATOM 1576 C C . ASP A 1 209 ? 11.664 -15.977 -16.094 1 92.19 209 ASP A C 1
ATOM 1578 O O . ASP A 1 209 ? 10.641 -16.562 -15.75 1 92.19 209 ASP A O 1
ATOM 1582 N N . TYR A 1 210 ? 11.805 -15.32 -17.203 1 92.06 210 TYR A N 1
ATOM 1583 C CA . TYR A 1 210 ? 10.742 -15.305 -18.203 1 92.06 210 TYR A CA 1
ATOM 1584 C C . TYR A 1 210 ? 10.383 -16.719 -18.641 1 92.06 210 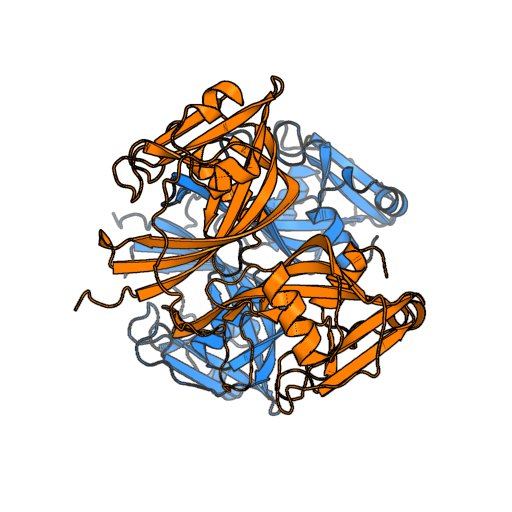TYR A C 1
ATOM 1586 O O . TYR A 1 210 ? 11.258 -17.516 -18.984 1 92.06 210 TYR A O 1
ATOM 1594 N N . GLY A 1 211 ? 9.109 -17.125 -18.531 1 90.56 211 GLY A N 1
ATOM 1595 C CA . GLY A 1 211 ? 8.625 -18.438 -18.953 1 90.56 211 GLY A CA 1
ATOM 1596 C C . GLY A 1 211 ? 8.758 -19.5 -17.875 1 90.56 211 GLY A C 1
ATOM 1597 O O . GLY A 1 211 ? 8.328 -20.641 -18.062 1 90.56 211 GLY A O 1
ATOM 1598 N N . GLU A 1 212 ? 9.242 -19.156 -16.812 1 93.12 212 GLU A N 1
ATOM 1599 C CA . GLU A 1 212 ? 9.523 -20.125 -15.75 1 93.12 212 GLU A CA 1
ATOM 1600 C C . GLU A 1 212 ? 8.406 -20.156 -14.719 1 93.12 212 GLU A C 1
ATOM 1602 O O . GLU A 1 212 ? 7.871 -19.109 -14.336 1 93.12 212 GLU A O 1
ATOM 1607 N N . GLN A 1 213 ? 8.023 -21.406 -14.305 1 95.88 213 GLN A N 1
ATOM 1608 C CA . GLN A 1 213 ? 7.098 -21.547 -13.18 1 95.88 213 GLN A CA 1
ATOM 1609 C C . GLN A 1 213 ? 7.773 -21.172 -11.867 1 95.88 213 GLN A C 1
ATOM 1611 O O . GLN A 1 213 ? 8.961 -21.422 -11.68 1 95.88 213 GLN A O 1
ATOM 1616 N N . PRO A 1 214 ? 7.035 -20.578 -10.945 1 96.69 214 PRO A N 1
ATOM 1617 C CA . PRO A 1 214 ? 7.633 -20.141 -9.68 1 96.69 214 PRO A CA 1
ATOM 1618 C C . PRO A 1 214 ? 8.328 -21.266 -8.93 1 96.69 214 PRO A C 1
ATOM 1620 O O . PRO A 1 214 ? 9.445 -21.109 -8.438 1 96.69 214 PRO A O 1
ATOM 1623 N N . GLY A 1 215 ? 7.652 -22.469 -8.781 1 96.5 215 GLY A N 1
ATOM 1624 C CA . GLY A 1 215 ? 8.258 -23.594 -8.102 1 96.5 215 GLY A CA 1
ATOM 1625 C C . GLY A 1 215 ? 9.555 -24.047 -8.734 1 96.5 215 GLY A C 1
ATOM 1626 O O . GLY A 1 215 ? 10.531 -24.344 -8.039 1 96.5 215 GLY A O 1
ATOM 1627 N N . THR A 1 216 ? 9.586 -24.125 -10.078 1 95.88 216 THR A N 1
ATOM 1628 C CA . THR A 1 216 ? 10.781 -24.516 -10.82 1 95.88 216 THR A CA 1
ATOM 1629 C C . THR A 1 216 ? 11.922 -23.531 -10.578 1 95.88 216 THR A C 1
ATOM 1631 O O . THR A 1 216 ? 13.062 -23.922 -10.344 1 95.88 216 THR A O 1
ATOM 1634 N N . ALA A 1 217 ? 11.586 -22.281 -10.672 1 95.62 217 ALA A N 1
ATOM 1635 C CA . ALA A 1 217 ? 12.578 -21.234 -10.43 1 95.62 217 ALA A CA 1
ATOM 1636 C C . ALA A 1 217 ? 13.164 -21.359 -9.023 1 95.62 217 ALA A C 1
ATOM 1638 O O . ALA A 1 217 ? 14.375 -21.219 -8.836 1 95.62 217 ALA A O 1
ATOM 1639 N N . LEU A 1 218 ? 12.305 -21.562 -8.07 1 97.12 218 LEU A N 1
ATOM 1640 C CA . LEU A 1 218 ? 12.734 -21.641 -6.68 1 97.12 218 LEU A CA 1
ATOM 1641 C C . LEU A 1 218 ? 13.742 -22.766 -6.48 1 97.12 218 LEU A C 1
ATOM 1643 O O . LEU A 1 218 ? 14.797 -22.562 -5.867 1 97.12 218 LEU A O 1
ATOM 1647 N N . ILE A 1 219 ? 13.406 -23.938 -6.996 1 97.12 219 ILE A N 1
ATOM 1648 C CA . ILE A 1 219 ? 14.281 -25.094 -6.82 1 97.12 219 ILE A CA 1
ATOM 1649 C C . ILE A 1 219 ? 15.609 -24.844 -7.527 1 97.12 219 ILE A C 1
ATOM 1651 O O . ILE A 1 219 ? 16.672 -25.188 -7 1 97.12 219 ILE A O 1
ATOM 1655 N N . ARG A 1 220 ? 15.562 -24.25 -8.711 1 94.75 220 ARG A N 1
ATOM 1656 C CA . ARG A 1 220 ? 16.781 -23.875 -9.414 1 94.75 220 ARG A CA 1
ATOM 1657 C C . ARG A 1 220 ? 17.625 -22.922 -8.562 1 94.75 220 ARG A C 1
ATOM 1659 O O . ARG A 1 220 ? 18.828 -23.141 -8.375 1 94.75 220 ARG A O 1
ATOM 1666 N N . GLU A 1 221 ? 17 -21.828 -8.039 1 94.38 221 GLU A N 1
ATOM 1667 C CA . GLU A 1 221 ? 17.703 -20.828 -7.219 1 94.38 221 GLU A CA 1
ATOM 1668 C C . GLU A 1 221 ? 18.281 -21.469 -5.953 1 94.38 221 GLU A C 1
ATOM 1670 O O . GLU A 1 221 ? 19.344 -21.078 -5.492 1 94.38 221 GLU A O 1
ATOM 1675 N N . LEU A 1 222 ? 17.531 -22.391 -5.309 1 95.81 222 LEU A N 1
ATOM 1676 C CA . LEU A 1 222 ? 18 -23.078 -4.109 1 95.81 222 LEU A CA 1
ATOM 1677 C C . LEU A 1 222 ? 19.328 -23.781 -4.363 1 95.81 222 LEU A C 1
ATOM 1679 O O . LEU A 1 222 ? 20.25 -23.656 -3.57 1 95.81 222 LEU A O 1
ATOM 1683 N N . VAL A 1 223 ? 19.406 -24.484 -5.484 1 94.75 223 VAL A N 1
ATOM 1684 C CA . VAL A 1 223 ? 20.625 -25.188 -5.848 1 94.75 223 VAL A CA 1
ATOM 1685 C C . VAL A 1 223 ? 21.734 -24.188 -6.129 1 94.75 223 VAL A C 1
ATOM 1687 O O . VAL A 1 223 ? 22.859 -24.344 -5.648 1 94.75 223 VAL A O 1
ATOM 1690 N N . GLU A 1 224 ? 21.406 -23.125 -6.855 1 92.5 224 GLU A N 1
ATOM 1691 C CA . GLU A 1 224 ? 22.406 -22.141 -7.238 1 92.5 224 GLU A CA 1
ATOM 1692 C C . GLU A 1 224 ? 22.969 -21.422 -6.016 1 92.5 224 GLU A C 1
ATOM 1694 O O . GLU A 1 224 ? 24.172 -21.172 -5.934 1 92.5 224 GLU A O 1
ATOM 1699 N N . GLU A 1 225 ? 22.125 -21.078 -5.086 1 94.06 225 GLU A N 1
ATOM 1700 C CA . GLU A 1 225 ? 22.531 -20.25 -3.953 1 94.06 225 GLU A CA 1
ATOM 1701 C C . GLU A 1 225 ? 23.141 -21.094 -2.84 1 94.06 225 GLU A C 1
ATOM 1703 O O . GLU A 1 225 ? 23.953 -20.609 -2.047 1 94.06 225 GLU A O 1
ATOM 1708 N N . THR A 1 226 ? 22.781 -22.438 -2.734 1 95.12 226 THR A N 1
ATOM 1709 C CA . THR A 1 226 ? 23.141 -23.156 -1.521 1 95.12 226 THR A CA 1
ATOM 1710 C C . THR A 1 226 ? 23.672 -24.547 -1.856 1 95.12 226 THR A C 1
ATOM 1712 O O . THR A 1 226 ? 24.203 -25.234 -0.982 1 95.12 226 THR A O 1
ATOM 1715 N N . GLY A 1 227 ? 23.516 -25.031 -3.074 1 94.69 227 GLY A N 1
ATOM 1716 C CA . GLY A 1 227 ? 23.922 -26.359 -3.482 1 94.69 227 GLY A CA 1
ATOM 1717 C C . GLY A 1 227 ? 22.969 -27.453 -3.023 1 94.69 227 GLY A C 1
ATOM 1718 O O . GLY A 1 227 ? 23.219 -28.641 -3.236 1 94.69 227 GLY A O 1
ATOM 1719 N N . GLN A 1 228 ? 21.875 -27.062 -2.414 1 96.88 228 GLN A N 1
ATOM 1720 C CA . GLN A 1 228 ? 20.953 -28.062 -1.86 1 96.88 228 GLN A CA 1
ATOM 1721 C C . GLN A 1 228 ? 19.844 -28.391 -2.852 1 96.88 228 GLN A C 1
ATOM 1723 O O . GLN A 1 228 ? 19.328 -27.5 -3.541 1 96.88 228 GLN A O 1
ATOM 1728 N N . ARG A 1 229 ? 19.531 -29.672 -2.928 1 95.75 229 ARG A N 1
ATOM 1729 C CA . ARG A 1 229 ? 18.375 -30.125 -3.686 1 95.75 229 ARG A CA 1
ATOM 1730 C C . ARG A 1 229 ? 17.172 -30.328 -2.77 1 95.75 229 ARG A C 1
ATOM 1732 O O . ARG A 1 229 ? 17.25 -31.094 -1.803 1 95.75 229 ARG A O 1
ATOM 1739 N N . GLY A 1 230 ? 16.094 -29.641 -3.082 1 96.94 230 GLY A N 1
ATOM 1740 C CA . GLY A 1 230 ? 14.922 -29.719 -2.23 1 96.94 230 GLY A CA 1
ATOM 1741 C C . GLY A 1 230 ? 13.68 -30.156 -2.975 1 96.94 230 GLY A C 1
ATOM 1742 O O . GLY A 1 230 ? 13.648 -30.156 -4.207 1 96.94 230 GLY A O 1
ATOM 1743 N N . ARG A 1 231 ? 12.75 -30.672 -2.215 1 97.69 231 ARG A N 1
ATOM 1744 C CA . ARG A 1 231 ? 11.422 -31 -2.709 1 97.69 231 ARG A CA 1
ATOM 1745 C C . ARG A 1 231 ? 10.398 -29.953 -2.299 1 97.69 231 ARG A C 1
ATOM 1747 O O . ARG A 1 231 ? 10.281 -29.625 -1.116 1 97.69 231 ARG A O 1
ATOM 1754 N N . LEU A 1 232 ? 9.719 -29.469 -3.275 1 97.44 232 LEU A N 1
ATOM 1755 C CA . LEU A 1 232 ? 8.672 -28.484 -3.021 1 97.44 232 LEU A CA 1
ATOM 1756 C C . LEU A 1 232 ? 7.445 -29.141 -2.406 1 97.44 232 LEU A C 1
ATOM 1758 O O . LEU A 1 232 ? 6.91 -30.109 -2.961 1 97.44 232 LEU A O 1
ATOM 1762 N N . ILE A 1 233 ? 6.988 -28.672 -1.29 1 96.5 233 ILE A N 1
ATOM 1763 C CA . ILE A 1 233 ? 5.902 -29.312 -0.561 1 96.5 233 ILE A CA 1
ATOM 1764 C C . ILE A 1 233 ? 4.598 -28.547 -0.789 1 96.5 233 ILE A C 1
ATOM 1766 O O . ILE A 1 233 ? 3.592 -29.141 -1.192 1 96.5 233 ILE A O 1
ATOM 1770 N N . GLU A 1 234 ? 4.621 -27.266 -0.511 1 95.81 234 GLU A N 1
ATOM 1771 C CA . GLU A 1 234 ? 3.375 -26.516 -0.613 1 95.81 234 GLU A CA 1
ATOM 1772 C C . GLU A 1 234 ? 3.645 -25.016 -0.677 1 95.81 234 GLU A C 1
ATOM 1774 O O . GLU A 1 234 ? 4.699 -24.547 -0.238 1 95.81 234 GLU A O 1
ATOM 1779 N N . LEU A 1 235 ? 2.697 -24.297 -1.312 1 96.38 235 LEU A N 1
ATOM 1780 C CA . LEU A 1 235 ? 2.65 -22.844 -1.287 1 96.38 235 LEU A CA 1
ATOM 1781 C C . LEU A 1 235 ? 2.164 -22.344 0.067 1 96.38 235 LEU A C 1
ATOM 1783 O O . LEU A 1 235 ? 1.104 -22.75 0.544 1 96.38 235 LEU A O 1
ATOM 1787 N N . LEU A 1 236 ? 2.939 -21.438 0.698 1 94.44 236 LEU A N 1
ATOM 1788 C CA . LEU A 1 236 ? 2.613 -20.984 2.043 1 94.44 236 LEU A CA 1
ATOM 1789 C C . LEU A 1 236 ? 1.929 -19.625 1.997 1 94.44 236 LEU A C 1
ATOM 1791 O O . LEU A 1 236 ? 1.123 -19.297 2.873 1 94.44 236 LEU A O 1
ATOM 1795 N N . GLY A 1 237 ? 2.318 -18.812 1.044 1 94.19 237 GLY A N 1
ATOM 1796 C CA . GLY A 1 237 ? 1.732 -17.484 0.968 1 94.19 237 GLY A CA 1
ATOM 1797 C C . GLY A 1 237 ? 2.42 -16.578 -0.043 1 94.19 237 GLY A C 1
ATOM 1798 O O . GLY A 1 237 ? 3.287 -17.031 -0.793 1 94.19 237 GLY A O 1
ATOM 1799 N N . VAL A 1 238 ? 1.901 -15.367 -0.157 1 95.31 238 VAL A N 1
ATOM 1800 C CA . VAL A 1 238 ? 2.469 -14.32 -0.999 1 95.31 238 VAL A CA 1
ATOM 1801 C C . VAL A 1 238 ? 2.621 -13.031 -0.191 1 95.31 238 VAL A C 1
ATOM 1803 O O . VAL A 1 238 ? 1.758 -12.695 0.625 1 95.31 238 VAL A O 1
ATOM 1806 N N . ALA A 1 239 ? 3.717 -12.383 -0.35 1 93.31 239 ALA A N 1
ATOM 1807 C CA . ALA A 1 239 ? 3.938 -11.078 0.269 1 93.31 239 ALA A CA 1
ATOM 1808 C C . ALA A 1 239 ? 4.273 -10.023 -0.781 1 93.31 239 ALA A C 1
ATOM 1810 O O . ALA A 1 239 ? 4.816 -10.344 -1.84 1 93.31 239 ALA A O 1
ATOM 1811 N N . SER A 1 240 ? 3.855 -8.852 -0.523 1 93.81 240 SER A N 1
ATOM 1812 C CA . SER A 1 240 ? 4.172 -7.684 -1.336 1 93.81 240 SER A CA 1
ATOM 1813 C C . SER A 1 240 ? 5.012 -6.68 -0.556 1 93.81 240 SER A C 1
ATOM 1815 O O . SER A 1 240 ? 4.75 -6.43 0.623 1 93.81 240 SER A O 1
ATOM 1817 N N . HIS A 1 241 ? 6.055 -6.215 -1.181 1 92.12 241 HIS A N 1
ATOM 1818 C CA . HIS A 1 241 ? 6.945 -5.254 -0.536 1 92.12 241 HIS A CA 1
ATOM 1819 C C . HIS A 1 241 ? 7.355 -4.148 -1.502 1 92.12 241 HIS A C 1
ATOM 1821 O O . HIS A 1 241 ? 7.664 -4.414 -2.666 1 92.12 241 HIS A O 1
ATOM 1827 N N . ARG A 1 242 ? 7.289 -2.941 -0.977 1 94.19 242 ARG A N 1
ATOM 1828 C CA . ARG A 1 242 ? 7.719 -1.795 -1.771 1 94.19 242 ARG A CA 1
ATOM 1829 C C . ARG A 1 242 ? 8.82 -1.015 -1.057 1 94.19 242 ARG A C 1
ATOM 1831 O O . ARG A 1 242 ? 8.727 -0.764 0.147 1 94.19 242 ARG A O 1
ATOM 1838 N N . ASP A 1 243 ? 9.914 -0.752 -1.696 1 93.56 243 ASP A N 1
ATOM 1839 C CA . ASP A 1 243 ? 10.914 0.25 -1.34 1 93.56 243 ASP A CA 1
ATOM 1840 C C . ASP A 1 243 ? 10.906 1.407 -2.334 1 93.56 243 ASP A C 1
ATOM 1842 O O . ASP A 1 243 ? 11.414 1.276 -3.449 1 93.56 243 ASP A O 1
ATOM 1846 N N . ALA A 1 244 ? 10.375 2.559 -1.929 1 95.81 244 ALA A N 1
ATOM 1847 C CA . ALA A 1 244 ? 10.031 3.646 -2.838 1 95.81 244 ALA A CA 1
ATOM 1848 C C . ALA A 1 244 ? 11.281 4.316 -3.396 1 95.81 244 ALA A C 1
ATOM 1850 O O . ALA A 1 244 ? 11.203 5.082 -4.359 1 95.81 244 ALA A O 1
ATOM 1851 N N . ALA A 1 245 ? 12.438 4.051 -2.859 1 95.12 245 ALA A N 1
ATOM 1852 C CA . ALA A 1 245 ? 13.703 4.574 -3.363 1 95.12 245 ALA A CA 1
ATOM 1853 C C . ALA A 1 245 ? 14.867 3.666 -2.977 1 95.12 245 ALA A C 1
ATOM 1855 O O . ALA A 1 245 ? 15.781 4.082 -2.262 1 95.12 245 ALA A O 1
ATOM 1856 N N . SER A 1 246 ? 14.852 2.484 -3.531 1 91.12 246 SER A N 1
ATOM 1857 C CA . SER A 1 246 ? 15.859 1.479 -3.225 1 91.12 246 SER A CA 1
ATOM 1858 C C . SER A 1 246 ? 17.188 1.806 -3.902 1 91.12 246 SER A C 1
ATOM 1860 O O . SER A 1 246 ? 17.203 2.23 -5.059 1 91.12 246 SER A O 1
ATOM 1862 N N . LEU A 1 247 ? 18.266 1.646 -3.188 1 89.25 247 LEU A N 1
ATOM 1863 C CA . LEU A 1 247 ? 19.594 1.819 -3.752 1 89.25 247 LEU A CA 1
ATOM 1864 C C . LEU A 1 247 ? 20.297 0.475 -3.896 1 89.25 247 LEU A C 1
ATOM 1866 O O . LEU A 1 247 ? 20.391 -0.292 -2.934 1 89.25 247 LEU A O 1
ATOM 1870 N N . GLY A 1 248 ? 20.656 0.166 -5.055 1 83.44 248 GLY A N 1
ATOM 1871 C CA . GLY A 1 248 ? 21.438 -1.027 -5.355 1 83.44 248 GLY A CA 1
ATOM 1872 C C . GLY A 1 248 ? 22.734 -0.727 -6.07 1 83.44 248 GLY A C 1
ATOM 1873 O O . GLY A 1 248 ? 23.312 0.353 -5.902 1 83.44 248 GLY A O 1
ATOM 1874 N N . PRO A 1 249 ? 23.219 -1.73 -6.637 1 79.31 249 PRO A N 1
ATOM 1875 C CA . PRO A 1 249 ? 24.516 -1.581 -7.312 1 79.31 249 PRO A CA 1
ATOM 1876 C C . PRO A 1 249 ? 24.484 -0.535 -8.422 1 79.31 249 PRO A C 1
ATOM 1878 O O . PRO A 1 249 ? 25.531 -0.008 -8.812 1 79.31 249 PRO A O 1
ATOM 1881 N N . GLU A 1 250 ? 23.328 -0.199 -8.922 1 81.5 250 GLU A N 1
ATOM 1882 C CA . GLU A 1 250 ? 23.188 0.78 -10 1 81.5 250 GLU A CA 1
ATOM 1883 C C . GLU A 1 250 ? 23.547 2.182 -9.516 1 81.5 250 GLU A C 1
ATOM 1885 O O . GLU A 1 250 ? 23.891 3.047 -10.328 1 81.5 250 GLU A O 1
ATOM 1890 N N . GLY A 1 251 ? 23.359 2.539 -8.211 1 82.56 251 GLY A N 1
ATOM 1891 C CA . GLY A 1 251 ? 23.828 3.789 -7.625 1 82.56 251 GLY A CA 1
ATOM 1892 C C . GLY A 1 251 ? 22.781 4.883 -7.652 1 82.56 251 GLY A C 1
ATOM 1893 O O . GLY A 1 251 ? 23.047 6.027 -7.289 1 82.56 251 GLY A O 1
ATOM 1894 N N . TYR A 1 252 ? 21.594 4.594 -8.289 1 88.62 252 TYR A N 1
ATOM 1895 C CA . TYR A 1 252 ? 20.484 5.547 -8.273 1 88.62 252 TYR A CA 1
ATOM 1896 C C . TYR A 1 252 ? 19.234 4.918 -7.691 1 88.62 252 TYR A C 1
ATOM 1898 O O . TYR A 1 252 ? 19.062 3.693 -7.719 1 88.62 252 TYR A O 1
ATOM 1906 N N . PRO A 1 253 ? 18.406 5.781 -7.121 1 93.81 253 PRO A N 1
ATOM 1907 C CA . PRO A 1 253 ? 17.203 5.23 -6.473 1 93.81 253 PRO A CA 1
ATOM 1908 C C . PRO A 1 253 ? 16.234 4.613 -7.473 1 93.81 253 PRO A C 1
ATOM 1910 O O . PRO A 1 253 ? 16 5.176 -8.547 1 93.81 253 PRO A O 1
ATOM 1913 N N . ILE A 1 254 ? 15.734 3.477 -7.125 1 94.19 254 ILE A N 1
ATOM 1914 C CA . ILE A 1 254 ? 14.711 2.781 -7.895 1 94.19 254 ILE A CA 1
ATOM 1915 C C . ILE A 1 254 ? 13.477 2.549 -7.023 1 94.19 254 ILE A C 1
ATOM 1917 O O . ILE A 1 254 ? 13.594 2.088 -5.887 1 94.19 254 ILE A O 1
ATOM 1921 N N . ASP A 1 255 ? 12.328 3.008 -7.48 1 96.5 255 ASP A N 1
ATOM 1922 C CA . ASP A 1 255 ? 11.078 2.582 -6.859 1 96.5 255 ASP A CA 1
ATOM 1923 C C . ASP A 1 255 ? 10.805 1.105 -7.133 1 96.5 255 ASP A C 1
ATOM 1925 O O . ASP A 1 255 ? 10.32 0.745 -8.211 1 96.5 255 ASP A O 1
ATOM 1929 N N . TRP A 1 256 ? 11.078 0.303 -6.098 1 94.62 256 TRP A N 1
ATOM 1930 C CA . TRP A 1 256 ? 11.07 -1.148 -6.254 1 94.62 256 TRP A CA 1
ATOM 1931 C C . TRP A 1 256 ? 9.828 -1.757 -5.625 1 94.62 256 TRP A C 1
ATOM 1933 O O . TRP A 1 256 ? 9.484 -1.454 -4.477 1 94.62 256 TRP A O 1
ATOM 1943 N N . HIS A 1 257 ? 9.148 -2.58 -6.41 1 95.5 257 HIS A N 1
ATOM 1944 C CA . HIS A 1 257 ? 8 -3.34 -5.934 1 95.5 257 HIS A CA 1
ATOM 1945 C C . HIS A 1 257 ? 8.195 -4.836 -6.16 1 95.5 257 HIS A C 1
ATOM 1947 O O . HIS A 1 257 ? 8.266 -5.289 -7.305 1 95.5 257 HIS A O 1
ATOM 1953 N N . GLY A 1 258 ? 8.273 -5.57 -5.062 1 94.75 258 GLY A N 1
ATOM 1954 C CA . GLY A 1 258 ? 8.438 -7.012 -5.137 1 94.75 258 GLY A CA 1
ATOM 1955 C C . GLY A 1 258 ? 7.223 -7.777 -4.656 1 94.75 258 GLY A C 1
ATOM 1956 O O . GLY A 1 258 ? 6.676 -7.477 -3.594 1 94.75 258 GLY A O 1
ATOM 1957 N N . VAL A 1 259 ? 6.742 -8.703 -5.461 1 96.25 259 VAL A N 1
ATOM 1958 C CA . VAL A 1 259 ? 5.762 -9.703 -5.062 1 96.25 259 VAL A CA 1
ATOM 1959 C C . VAL A 1 259 ? 6.434 -11.07 -4.934 1 96.25 259 VAL A C 1
ATOM 1961 O O . VAL A 1 259 ? 7.055 -11.555 -5.879 1 96.25 259 VAL A O 1
ATOM 1964 N N . ARG A 1 260 ? 6.324 -11.656 -3.779 1 95.62 260 ARG A N 1
ATOM 1965 C CA . ARG A 1 260 ? 7.121 -12.836 -3.467 1 95.62 260 ARG A CA 1
ATOM 1966 C C . ARG A 1 260 ? 6.234 -13.984 -2.988 1 95.62 260 ARG A C 1
ATOM 1968 O O . ARG A 1 260 ? 5.445 -13.812 -2.059 1 95.62 260 ARG A O 1
ATOM 1975 N N . ALA A 1 261 ? 6.355 -15.117 -3.619 1 96.62 261 ALA A N 1
ATOM 1976 C CA . ALA A 1 261 ? 5.703 -16.344 -3.152 1 96.62 261 ALA A CA 1
ATOM 1977 C C . ALA A 1 261 ? 6.625 -17.141 -2.24 1 96.62 261 ALA A C 1
ATOM 1979 O O . ALA A 1 261 ? 7.828 -17.234 -2.494 1 96.62 261 ALA A O 1
ATOM 1980 N N . PHE A 1 262 ? 6.066 -17.688 -1.207 1 96.25 262 PHE A N 1
ATOM 1981 C CA . PHE A 1 262 ? 6.816 -18.516 -0.262 1 96.25 262 PHE A CA 1
ATOM 1982 C C . PHE A 1 262 ? 6.34 -19.953 -0.309 1 96.25 262 PHE A C 1
ATOM 1984 O O . PHE A 1 262 ? 5.137 -20.219 -0.315 1 96.25 262 PHE A O 1
ATOM 1991 N N . TYR A 1 263 ? 7.312 -20.797 -0.287 1 96.94 263 TYR A N 1
ATOM 1992 C CA . TYR A 1 263 ? 7.008 -22.234 -0.358 1 96.94 263 TYR A CA 1
ATOM 1993 C C . TYR A 1 263 ? 7.695 -22.984 0.768 1 96.94 263 TYR A C 1
ATOM 1995 O O . TYR A 1 263 ? 8.805 -22.641 1.176 1 96.94 263 TYR A O 1
ATOM 2003 N N . ARG A 1 264 ? 7.023 -23.984 1.236 1 96.56 264 ARG A N 1
ATOM 2004 C CA . ARG A 1 264 ? 7.68 -24.969 2.078 1 96.56 264 ARG A CA 1
ATOM 2005 C C . ARG A 1 264 ? 8.492 -25.953 1.236 1 96.56 264 ARG A C 1
ATOM 2007 O O . ARG A 1 264 ? 7.977 -26.531 0.284 1 96.56 264 ARG A O 1
ATOM 2014 N N . VAL A 1 265 ? 9.734 -26.047 1.562 1 97.88 265 VAL A N 1
ATOM 2015 C CA . VAL A 1 265 ? 10.641 -26.969 0.862 1 97.88 265 VAL A CA 1
ATOM 2016 C C . VAL A 1 265 ? 11.328 -27.891 1.868 1 97.88 265 VAL A C 1
ATOM 2018 O O . VAL A 1 265 ? 11.719 -27.453 2.953 1 97.88 265 VAL A O 1
ATOM 2021 N N . VAL A 1 266 ? 11.469 -29.141 1.503 1 98.06 266 VAL A N 1
ATOM 2022 C CA . VAL A 1 266 ? 12.172 -30.094 2.35 1 98.06 266 VAL A CA 1
ATOM 2023 C C . VAL A 1 266 ? 13.422 -30.594 1.635 1 98.06 266 VAL A C 1
ATOM 2025 O O . VAL A 1 266 ? 13.375 -30.953 0.46 1 98.06 266 VAL A O 1
ATOM 2028 N N . VAL A 1 267 ? 14.516 -30.453 2.311 1 98.06 267 VAL A N 1
ATOM 2029 C CA . VAL A 1 267 ? 15.758 -31.047 1.83 1 98.06 267 VAL A CA 1
ATOM 2030 C C . VAL A 1 267 ? 16 -32.375 2.533 1 98.06 267 VAL A C 1
ATOM 2032 O O . VAL A 1 267 ? 16.516 -32.406 3.65 1 98.06 267 VAL A O 1
ATOM 2035 N N . ASP A 1 268 ? 15.703 -33.438 1.884 1 97.12 268 ASP A N 1
ATOM 2036 C CA . ASP A 1 268 ? 15.711 -34.781 2.475 1 97.12 268 ASP A CA 1
ATOM 2037 C C . ASP A 1 268 ? 17.141 -35.219 2.789 1 97.12 268 ASP A C 1
ATOM 2039 O O . ASP A 1 268 ? 17.359 -35.938 3.773 1 97.12 268 ASP A O 1
ATOM 2043 N N . GLU A 1 269 ? 18.094 -34.906 1.943 1 96.31 269 GLU A N 1
ATOM 2044 C CA . GLU A 1 269 ? 19.484 -35.281 2.092 1 96.31 269 GLU A CA 1
ATOM 2045 C C . GLU A 1 269 ? 20.406 -34.062 2.055 1 96.31 269 GLU A C 1
ATOM 2047 O O . GLU A 1 269 ? 21.125 -33.844 1.08 1 96.31 269 GLU A O 1
ATOM 2052 N N . PRO A 1 270 ? 20.375 -33.375 3.197 1 96.06 270 PRO A N 1
ATOM 2053 C CA . PRO A 1 270 ? 21.219 -32.156 3.227 1 96.06 270 PRO A CA 1
ATOM 2054 C C . PRO A 1 270 ? 22.703 -32.469 3.02 1 96.06 270 PRO A C 1
ATOM 2056 O O . PRO A 1 270 ? 23.188 -33.5 3.494 1 96.06 270 PRO A O 1
ATOM 2059 N N . THR A 1 271 ? 23.359 -31.672 2.271 1 94.44 271 THR A N 1
ATOM 2060 C CA . THR A 1 271 ? 24.797 -31.719 2.051 1 94.44 271 THR A CA 1
ATOM 2061 C C . THR A 1 271 ? 25.484 -30.469 2.594 1 94.44 271 THR A C 1
ATOM 2063 O O . THR A 1 271 ? 24.828 -29.609 3.18 1 94.44 271 THR A O 1
ATOM 2066 N N . GLU A 1 272 ? 26.797 -30.469 2.453 1 93.06 272 GLU A N 1
ATOM 2067 C CA . GLU A 1 272 ? 27.5 -29.234 2.795 1 93.06 272 GLU A CA 1
ATOM 2068 C C . GLU A 1 272 ? 27.062 -28.078 1.904 1 93.06 272 GLU A C 1
ATOM 2070 O O . GLU A 1 272 ? 26.938 -28.234 0.688 1 93.06 272 GLU A O 1
ATOM 2075 N N . VAL A 1 273 ? 26.734 -26.969 2.543 1 93.06 273 VAL A N 1
ATOM 2076 C CA . VAL A 1 273 ? 26.266 -25.797 1.811 1 93.06 273 VAL A CA 1
ATOM 2077 C C . VAL A 1 273 ? 27.391 -25.25 0.935 1 93.06 273 VAL A C 1
ATOM 2079 O O . VAL A 1 273 ? 28.531 -25.094 1.391 1 93.06 273 VAL A O 1
ATOM 2082 N N . THR A 1 274 ? 27.125 -25.062 -0.291 1 88.62 274 THR A N 1
ATOM 2083 C CA . THR A 1 274 ? 28.047 -24.469 -1.254 1 88.62 274 THR A CA 1
ATOM 2084 C C . THR A 1 274 ? 27.375 -23.344 -2.037 1 88.62 274 THR A C 1
ATOM 2086 O O . THR A 1 274 ? 26.266 -23.516 -2.539 1 88.62 274 THR A O 1
ATOM 2089 N N . ILE A 1 275 ? 28.047 -22.172 -2.066 1 84.38 275 ILE A N 1
ATOM 2090 C CA . ILE A 1 275 ? 27.531 -21.047 -2.848 1 84.38 275 ILE A CA 1
ATOM 2091 C C . ILE A 1 275 ? 28.125 -21.094 -4.258 1 84.38 275 ILE A C 1
ATOM 2093 O O . ILE A 1 275 ? 29.328 -20.891 -4.441 1 84.38 275 ILE A O 1
ATOM 2097 N N . HIS A 1 276 ? 27.344 -21.328 -5.211 1 81.38 276 HIS A N 1
ATOM 2098 C CA . HIS A 1 276 ? 27.812 -21.453 -6.582 1 81.38 276 HIS A CA 1
ATOM 2099 C C . HIS A 1 276 ? 27.891 -20.094 -7.273 1 81.38 276 HIS A C 1
ATOM 2101 O O . HIS A 1 276 ? 28.672 -19.906 -8.203 1 81.38 276 HIS A O 1
ATOM 2107 N N . ASP A 1 277 ? 27.016 -19.172 -6.922 1 76.06 277 ASP A N 1
ATOM 2108 C CA . ASP A 1 277 ? 27.016 -17.844 -7.523 1 76.06 277 ASP A CA 1
ATOM 2109 C C . ASP A 1 277 ? 27.891 -16.875 -6.73 1 76.06 277 ASP A C 1
ATOM 2111 O O . ASP A 1 277 ? 27.375 -15.977 -6.066 1 76.06 277 ASP A O 1
ATOM 2115 N N . VAL A 1 278 ? 29.266 -17 -6.941 1 73.12 278 VAL A N 1
ATOM 2116 C CA . VAL A 1 278 ? 30.234 -16.156 -6.23 1 73.12 278 VAL A CA 1
ATOM 2117 C C . VAL A 1 278 ? 30.172 -14.742 -6.781 1 73.12 278 VAL A C 1
ATOM 2119 O O . VAL A 1 278 ? 30.219 -14.539 -8 1 73.12 278 VAL A O 1
ATOM 2122 N N . GLY A 1 279 ? 29.984 -13.773 -5.965 1 74.44 279 GLY A N 1
ATOM 2123 C CA . GLY A 1 279 ? 29.859 -12.383 -6.379 1 74.44 279 GLY A CA 1
ATOM 2124 C C . GLY A 1 279 ? 28.438 -11.938 -6.586 1 74.44 279 GLY A C 1
ATOM 2125 O O . GLY A 1 279 ? 28.172 -10.797 -6.973 1 74.44 279 GLY A O 1
ATOM 2126 N N . GLY A 1 280 ? 27.531 -12.859 -6.293 1 83.06 280 GLY A N 1
ATOM 2127 C CA . GLY A 1 280 ? 26.125 -12.539 -6.43 1 83.06 280 GLY A CA 1
ATOM 2128 C C . GLY A 1 280 ? 25.531 -11.922 -5.18 1 83.06 280 GLY A C 1
ATOM 2129 O O . GLY A 1 280 ? 26.25 -11.336 -4.367 1 83.06 280 GLY A O 1
ATOM 2130 N N . SER A 1 281 ? 24.234 -11.953 -5.062 1 86 281 SER A N 1
ATOM 2131 C CA . SER A 1 281 ? 23.5 -11.281 -3.992 1 86 281 SER A CA 1
ATOM 2132 C C . SER A 1 281 ? 23.562 -12.086 -2.697 1 86 281 SER A C 1
ATOM 2134 O O . SER A 1 281 ? 23.109 -11.617 -1.649 1 86 281 SER A O 1
ATOM 2136 N N . THR A 1 282 ? 24.203 -13.266 -2.764 1 90 282 THR A N 1
ATOM 2137 C CA . THR A 1 282 ? 24.297 -14.133 -1.595 1 90 282 THR A CA 1
ATOM 2138 C C . THR A 1 282 ? 25.75 -14.297 -1.168 1 90 282 THR A C 1
ATOM 2140 O O . THR A 1 282 ? 26.594 -14.734 -1.96 1 90 282 THR A O 1
ATOM 2143 N N . SER A 1 283 ? 26.109 -13.977 0.072 1 91.69 283 SER A N 1
ATOM 2144 C CA . SER A 1 283 ? 27.5 -14.055 0.535 1 91.69 283 SER A CA 1
ATOM 2145 C C . SER A 1 283 ? 27.719 -15.281 1.416 1 91.69 283 SER A C 1
ATOM 2147 O O . SER A 1 283 ? 28.844 -15.727 1.594 1 91.69 283 SER A O 1
ATOM 2149 N N . GLU A 1 284 ? 26.672 -15.781 1.996 1 93.38 284 GLU A N 1
ATOM 2150 C CA . GLU A 1 284 ? 26.734 -16.922 2.904 1 93.38 284 GLU A CA 1
ATOM 2151 C C . GLU A 1 284 ? 25.422 -17.703 2.898 1 93.38 284 GLU A C 1
ATOM 2153 O O . GLU A 1 284 ? 24.375 -17.156 2.547 1 93.38 284 GLU A O 1
ATOM 2158 N N . ALA A 1 285 ? 25.469 -18.938 3.176 1 95.25 285 ALA A N 1
ATOM 2159 C CA . ALA A 1 285 ? 24.312 -19.797 3.42 1 95.25 285 ALA A CA 1
ATOM 2160 C C . ALA A 1 285 ? 24.594 -20.766 4.57 1 95.25 285 ALA A C 1
ATOM 2162 O O . ALA A 1 285 ? 25.703 -21.25 4.73 1 95.25 285 ALA A O 1
ATOM 2163 N N . ARG A 1 286 ? 23.547 -20.984 5.387 1 95.62 286 ARG A N 1
ATOM 2164 C CA . ARG A 1 286 ? 23.766 -21.812 6.574 1 95.62 286 ARG A CA 1
ATOM 2165 C C . ARG A 1 286 ? 22.484 -22.5 7.008 1 95.62 286 ARG A C 1
ATOM 2167 O O . ARG A 1 286 ? 21.406 -21.906 6.949 1 95.62 286 ARG A O 1
ATOM 2174 N N . TRP A 1 287 ? 22.703 -23.734 7.418 1 97.25 287 TRP A N 1
ATOM 2175 C CA . TRP A 1 287 ? 21.656 -24.391 8.18 1 97.25 287 TRP A CA 1
ATOM 2176 C C . TRP A 1 287 ? 21.625 -23.875 9.617 1 97.25 287 TRP A C 1
ATOM 2178 O O . TRP A 1 287 ? 22.641 -23.875 10.305 1 97.25 287 TRP A O 1
ATOM 2188 N N . MET A 1 288 ? 20.453 -23.406 10.047 1 96.94 288 MET A N 1
ATOM 2189 C CA . MET A 1 288 ? 20.312 -22.875 11.398 1 96.94 288 MET A CA 1
ATOM 2190 C C . MET A 1 288 ? 19.172 -23.578 12.133 1 96.94 288 MET A C 1
ATOM 2192 O O . MET A 1 288 ? 18.078 -23.703 11.602 1 96.94 288 MET A O 1
ATOM 2196 N N . PRO A 1 289 ? 19.484 -24.016 13.414 1 96.94 289 PRO A N 1
ATOM 2197 C CA . PRO A 1 289 ? 18.359 -24.547 14.188 1 96.94 289 PRO A CA 1
ATOM 2198 C C . PRO A 1 289 ? 17.234 -23.531 14.367 1 96.94 289 PRO A C 1
ATOM 2200 O O . PRO A 1 289 ? 17.5 -22.328 14.523 1 96.94 289 PRO A O 1
ATOM 2203 N N . LEU A 1 290 ? 16.031 -24.016 14.383 1 94.25 290 LEU A N 1
ATOM 2204 C CA . LEU A 1 290 ? 14.859 -23.156 14.445 1 94.25 290 LEU A CA 1
ATOM 2205 C C . LEU A 1 290 ? 14.922 -22.234 15.648 1 94.25 290 LEU A C 1
ATOM 2207 O O . LEU A 1 290 ? 14.5 -21.078 15.578 1 94.25 290 LEU A O 1
ATOM 2211 N N . ASP A 1 291 ? 15.422 -22.75 16.734 1 94.81 291 ASP A N 1
ATOM 2212 C CA . ASP A 1 291 ? 15.516 -21.922 17.938 1 94.81 291 ASP A CA 1
ATOM 2213 C C . ASP A 1 291 ? 16.516 -20.781 17.75 1 94.81 291 ASP A C 1
ATOM 2215 O O . ASP A 1 291 ? 16.312 -19.688 18.281 1 94.81 291 ASP A O 1
ATOM 2219 N N . ALA A 1 292 ? 17.562 -21.094 17.094 1 96.06 292 ALA A N 1
ATOM 2220 C CA . ALA A 1 292 ? 18.547 -20.047 16.781 1 96.06 292 ALA A CA 1
ATOM 2221 C C . ALA A 1 292 ? 17.938 -19 15.852 1 96.06 292 ALA A C 1
ATOM 2223 O O . ALA A 1 292 ? 18.219 -17.797 16 1 96.06 292 ALA A O 1
ATOM 2224 N N . VAL A 1 293 ? 17.125 -19.438 14.891 1 95.62 293 VAL A N 1
ATOM 2225 C CA . VAL A 1 293 ? 16.453 -18.516 13.984 1 95.62 293 VAL A CA 1
ATOM 2226 C C . VAL A 1 293 ? 15.508 -17.609 14.766 1 95.62 293 VAL A C 1
ATOM 2228 O O . VAL A 1 293 ? 15.477 -16.391 14.555 1 95.62 293 VAL A O 1
ATOM 2231 N N . ALA A 1 294 ? 14.805 -18.141 15.711 1 92.25 294 ALA A N 1
ATOM 2232 C CA . ALA A 1 294 ? 13.836 -17.406 16.531 1 92.25 294 ALA A CA 1
ATOM 2233 C C . ALA A 1 294 ? 14.539 -16.375 17.406 1 92.25 294 ALA A C 1
ATOM 2235 O O . ALA A 1 294 ? 13.93 -15.375 17.812 1 92.25 294 ALA A O 1
ATOM 2236 N N . ALA A 1 295 ? 15.789 -16.641 17.703 1 94.31 295 ALA A N 1
ATOM 2237 C CA . ALA A 1 295 ? 16.562 -15.781 18.609 1 94.31 295 ALA A CA 1
ATOM 2238 C C . ALA A 1 295 ? 17.219 -14.633 17.844 1 94.31 295 ALA A C 1
ATOM 2240 O O . ALA A 1 295 ? 17.781 -13.719 18.453 1 94.31 295 ALA A O 1
ATOM 2241 N N . LEU A 1 296 ? 17.156 -14.734 16.516 1 94.5 296 LEU A N 1
ATOM 2242 C CA . LEU A 1 296 ? 17.75 -13.656 15.742 1 94.5 296 LEU A CA 1
ATOM 2243 C C . LEU A 1 296 ? 17.047 -12.328 16.031 1 94.5 296 LEU A C 1
ATOM 2245 O O . LEU A 1 296 ? 15.828 -12.289 16.156 1 94.5 296 LEU A O 1
ATOM 2249 N N . ALA A 1 297 ? 17.828 -11.312 16.125 1 92.5 297 ALA A N 1
ATOM 2250 C CA . ALA A 1 297 ? 17.266 -9.977 16.328 1 92.5 297 ALA A CA 1
ATOM 2251 C C . ALA A 1 297 ? 16.547 -9.492 15.07 1 92.5 297 ALA A C 1
ATOM 2253 O O . ALA A 1 297 ? 16.812 -9.977 13.969 1 92.5 297 ALA A O 1
ATOM 2254 N N . ALA A 1 298 ? 15.656 -8.539 15.242 1 86.81 298 ALA A N 1
ATOM 2255 C CA . ALA A 1 298 ? 14.828 -8.023 14.156 1 86.81 298 ALA A CA 1
ATOM 2256 C C . ALA A 1 298 ? 15.688 -7.418 13.055 1 86.81 298 ALA A C 1
ATOM 2258 O O . ALA A 1 298 ? 15.344 -7.5 11.875 1 86.81 298 ALA A O 1
ATOM 2259 N N . ASP A 1 299 ? 16.828 -6.934 13.445 1 90.5 299 ASP A N 1
ATOM 2260 C CA . ASP A 1 299 ? 17.656 -6.25 12.469 1 90.5 299 ASP A CA 1
ATOM 2261 C C . ASP A 1 299 ? 18.594 -7.23 11.766 1 90.5 299 ASP A C 1
ATOM 2263 O O . ASP A 1 299 ? 19.359 -6.84 10.875 1 90.5 299 ASP A O 1
ATOM 2267 N N . GLN A 1 300 ? 18.469 -8.5 12.148 1 94.81 300 GLN A N 1
ATOM 2268 C CA . GLN A 1 300 ? 19.328 -9.508 11.523 1 94.81 300 GLN A CA 1
ATOM 2269 C C . GLN A 1 300 ? 18.578 -10.242 10.414 1 94.81 300 GLN A C 1
ATOM 2271 O O . GLN A 1 300 ? 19.188 -10.984 9.641 1 94.81 300 GLN A O 1
ATOM 2276 N N . LEU A 1 301 ? 17.312 -10.055 10.305 1 94.31 301 LEU A N 1
ATOM 2277 C CA . LEU A 1 301 ? 16.469 -10.656 9.273 1 94.31 301 LEU A CA 1
ATOM 2278 C C . LEU A 1 301 ? 15.906 -9.586 8.344 1 94.31 301 LEU A C 1
ATOM 2280 O O . LEU A 1 301 ? 15.609 -8.469 8.781 1 94.31 301 LEU A O 1
ATOM 2284 N N . THR A 1 302 ? 15.859 -9.945 7.117 1 91.81 302 THR A N 1
ATOM 2285 C CA . THR A 1 302 ? 15.07 -9.055 6.277 1 91.81 302 THR A CA 1
ATOM 2286 C C . THR A 1 302 ? 13.609 -9.031 6.727 1 91.81 302 THR A C 1
ATOM 2288 O O . THR A 1 302 ? 13.109 -10.023 7.27 1 91.81 302 THR A O 1
ATOM 2291 N N . GLU A 1 303 ? 12.969 -7.902 6.492 1 85.56 303 GLU A N 1
ATOM 2292 C CA . GLU A 1 303 ? 11.562 -7.77 6.855 1 85.56 303 GLU A CA 1
ATOM 2293 C C . GLU A 1 303 ? 10.711 -8.844 6.191 1 85.56 303 GLU A C 1
ATOM 2295 O O . GLU A 1 303 ? 9.828 -9.43 6.824 1 85.56 303 GLU A O 1
ATOM 2300 N N . VAL A 1 304 ? 11.031 -9.148 5.023 1 85.06 304 VAL A N 1
ATOM 2301 C CA . VAL A 1 304 ? 10.25 -10.117 4.266 1 85.06 304 VAL A CA 1
ATOM 2302 C C . VAL A 1 304 ? 10.453 -11.516 4.855 1 85.06 304 VAL A C 1
ATOM 2304 O O . VAL A 1 304 ? 9.508 -12.305 4.941 1 85.06 304 VAL A O 1
ATOM 2307 N N . THR A 1 305 ? 11.641 -11.781 5.238 1 91.5 305 THR A N 1
ATOM 2308 C CA . THR A 1 305 ? 11.922 -13.062 5.867 1 91.5 305 THR A CA 1
ATOM 2309 C C . THR A 1 305 ? 11.164 -13.203 7.184 1 91.5 305 THR A C 1
ATOM 2311 O O . THR A 1 305 ? 10.539 -14.234 7.441 1 91.5 305 THR A O 1
ATOM 2314 N N . ALA A 1 306 ? 11.242 -12.164 7.945 1 90.38 306 ALA A N 1
ATOM 2315 C CA . ALA A 1 306 ? 10.523 -12.18 9.219 1 90.38 306 ALA A CA 1
ATOM 2316 C C . ALA A 1 306 ? 9.031 -12.414 9.008 1 90.38 306 ALA A C 1
ATOM 2318 O O . ALA A 1 306 ? 8.422 -13.227 9.703 1 90.38 306 ALA A O 1
ATOM 2319 N N . ASP A 1 307 ? 8.523 -11.836 8.07 1 85 307 ASP A N 1
ATOM 2320 C CA . ASP A 1 307 ? 7.098 -11.969 7.766 1 85 307 ASP A CA 1
ATOM 2321 C C . ASP A 1 307 ? 6.758 -13.391 7.336 1 85 307 ASP A C 1
ATOM 2323 O O . ASP A 1 307 ? 5.734 -13.945 7.754 1 85 307 ASP A O 1
ATOM 2327 N N . ALA A 1 308 ? 7.555 -13.867 6.504 1 88.62 308 ALA A N 1
ATOM 2328 C CA . ALA A 1 308 ? 7.328 -15.227 6.012 1 88.62 308 ALA A CA 1
ATOM 2329 C C . ALA A 1 308 ? 7.383 -16.234 7.152 1 88.62 308 ALA A C 1
ATOM 2331 O O . ALA A 1 308 ? 6.543 -17.141 7.234 1 88.62 308 ALA A O 1
ATOM 2332 N N . LEU A 1 309 ? 8.344 -16.047 8.016 1 92.31 309 LEU A N 1
ATOM 2333 C CA . LEU A 1 309 ? 8.516 -16.969 9.125 1 92.31 309 LEU A CA 1
ATOM 2334 C C . LEU A 1 309 ? 7.355 -16.875 10.109 1 92.31 309 LEU A C 1
ATOM 2336 O O . LEU A 1 309 ? 6.898 -17.875 10.648 1 92.31 309 LEU A O 1
ATOM 2340 N N . ARG A 1 310 ? 6.883 -15.672 10.344 1 86.94 310 ARG A N 1
ATOM 2341 C CA . ARG A 1 310 ? 5.715 -15.484 11.195 1 86.94 310 ARG A CA 1
ATOM 2342 C C . ARG A 1 310 ? 4.477 -16.125 10.57 1 86.94 310 ARG A C 1
ATOM 2344 O O . ARG A 1 310 ? 3.707 -16.797 11.258 1 86.94 310 ARG A O 1
ATOM 2351 N N . ALA A 1 311 ? 4.367 -15.961 9.312 1 81 311 ALA A N 1
ATOM 2352 C CA . ALA A 1 311 ? 3.227 -16.547 8.609 1 81 311 ALA A CA 1
ATOM 2353 C C . ALA A 1 311 ? 3.25 -18.062 8.68 1 81 311 ALA A C 1
ATOM 2355 O O . ALA A 1 311 ? 2.197 -18.703 8.742 1 81 311 ALA A O 1
ATOM 2356 N N . ALA A 1 312 ? 4.449 -18.562 8.695 1 87.81 312 ALA A N 1
ATOM 2357 C CA . ALA A 1 312 ? 4.625 -20 8.773 1 87.81 312 ALA A CA 1
ATOM 2358 C C . ALA A 1 312 ? 4.609 -20.484 10.227 1 87.81 312 ALA A C 1
ATOM 2360 O O . ALA A 1 312 ? 4.785 -21.672 10.5 1 87.81 312 ALA A O 1
ATOM 2361 N N . ARG A 1 313 ? 4.461 -19.516 11.18 1 87.19 313 ARG A N 1
ATOM 2362 C CA . ARG A 1 313 ? 4.387 -19.781 12.609 1 87.19 313 ARG A CA 1
ATOM 2363 C C . ARG A 1 313 ? 5.672 -20.422 13.117 1 87.19 313 ARG A C 1
ATOM 2365 O O . ARG A 1 313 ? 5.629 -21.359 13.922 1 87.19 313 ARG A O 1
ATOM 2372 N N . LEU A 1 314 ? 6.711 -20 12.586 1 89.06 314 LEU A N 1
ATOM 2373 C CA . LEU A 1 314 ? 8 -20.531 13 1 89.06 314 LEU A CA 1
ATOM 2374 C C . LEU A 1 314 ? 8.68 -19.609 14.008 1 89.06 314 LEU A C 1
ATOM 2376 O O . LEU A 1 314 ? 9.609 -20.016 14.703 1 89.06 314 LEU A O 1
ATOM 2380 N N . ILE A 1 315 ? 8.297 -18.375 14.023 1 85.12 315 ILE A N 1
ATOM 2381 C CA . ILE A 1 315 ? 8.773 -17.453 15.039 1 85.12 315 ILE A CA 1
ATOM 2382 C C . ILE A 1 315 ? 7.605 -16.609 15.547 1 85.12 315 ILE A C 1
ATOM 2384 O O . ILE A 1 315 ? 6.578 -16.484 14.875 1 85.12 315 ILE A O 1
ATOM 2388 N N . MET B 1 1 ? -18.453 38.219 -13.641 1 33.91 1 MET B N 1
ATOM 2389 C CA . MET B 1 1 ? -18.5 37.312 -12.492 1 33.91 1 MET B CA 1
ATOM 2390 C C . MET B 1 1 ? -17.297 36.406 -12.477 1 33.91 1 MET B C 1
ATOM 2392 O O . MET B 1 1 ? -17.016 35.719 -13.461 1 33.91 1 MET B O 1
ATOM 2396 N N . THR B 1 2 ? -16.312 36.688 -11.789 1 48.12 2 THR B N 1
ATOM 2397 C CA . THR B 1 2 ? -15.109 35.875 -11.773 1 48.12 2 THR B CA 1
ATOM 2398 C C . THR B 1 2 ? -15.469 34.406 -11.648 1 48.12 2 THR B C 1
ATOM 2400 O O . THR B 1 2 ? -16.141 34 -10.703 1 48.12 2 THR B O 1
ATOM 2403 N N . PRO B 1 3 ? -15.359 33.719 -12.758 1 52.59 3 PRO B N 1
ATOM 2404 C CA . PRO B 1 3 ? -15.812 32.344 -12.711 1 52.59 3 PRO B CA 1
ATOM 2405 C C . PRO B 1 3 ? -15.32 31.594 -11.469 1 52.59 3 PRO B C 1
ATOM 2407 O O . PRO B 1 3 ? -14.219 31.859 -10.984 1 52.59 3 PRO B O 1
ATOM 2410 N N . ALA B 1 4 ? -16.281 31.062 -10.75 1 67.25 4 ALA B N 1
ATOM 2411 C CA . ALA B 1 4 ? -16 30.344 -9.508 1 67.25 4 ALA B CA 1
ATOM 2412 C C . ALA B 1 4 ? -14.938 29.281 -9.711 1 67.25 4 ALA B C 1
ATOM 2414 O O . ALA B 1 4 ? -14.984 28.516 -10.688 1 67.25 4 ALA B O 1
ATOM 2415 N N . LEU B 1 5 ? -13.719 29.438 -9.125 1 80.44 5 LEU B N 1
ATOM 2416 C CA . LEU B 1 5 ? -12.641 28.469 -9.211 1 80.44 5 LEU B CA 1
ATOM 2417 C C . LEU B 1 5 ? -13.109 27.078 -8.758 1 80.44 5 LEU B C 1
ATOM 2419 O O . LEU B 1 5 ? -13.875 26.969 -7.797 1 80.44 5 LEU B O 1
ATOM 2423 N N . GLU B 1 6 ? -12.797 26 -9.492 1 87.62 6 GLU B N 1
ATOM 2424 C CA . GLU B 1 6 ? -13.117 24.625 -9.133 1 87.62 6 GLU B CA 1
ATOM 2425 C C . GLU B 1 6 ? -12.328 24.188 -7.898 1 87.62 6 GLU B C 1
ATOM 2427 O O . GLU B 1 6 ? -11.109 24.312 -7.863 1 87.62 6 GLU B O 1
ATOM 2432 N N . PRO B 1 7 ? -13 23.766 -6.891 1 89.25 7 PRO B N 1
ATOM 2433 C CA . PRO B 1 7 ? -12.289 23.312 -5.691 1 89.25 7 PRO B CA 1
ATOM 2434 C C . PRO B 1 7 ? -11.68 21.922 -5.863 1 89.25 7 PRO B C 1
ATOM 2436 O O . PRO B 1 7 ? -12.32 21.031 -6.414 1 89.25 7 PRO B O 1
ATOM 2439 N N . LEU B 1 8 ? -10.445 21.797 -5.449 1 91.06 8 LEU B N 1
ATOM 2440 C CA . LEU B 1 8 ? -9.734 20.531 -5.445 1 91.06 8 LEU B CA 1
ATOM 2441 C C . LEU B 1 8 ? -9.141 20.25 -4.07 1 91.06 8 LEU B C 1
ATOM 2443 O O . LEU B 1 8 ? -8.797 21.172 -3.334 1 91.06 8 LEU B O 1
ATOM 2447 N N . ARG B 1 9 ? -9.086 19 -3.758 1 92.81 9 ARG B N 1
ATOM 2448 C CA . ARG B 1 9 ? -8.461 18.578 -2.508 1 92.81 9 ARG B CA 1
ATOM 2449 C C . ARG B 1 9 ? -7.375 17.547 -2.762 1 92.81 9 ARG B C 1
ATOM 2451 O O . ARG B 1 9 ? -7.551 16.641 -3.588 1 92.81 9 ARG B O 1
ATOM 2458 N N . ARG B 1 10 ? -6.246 17.75 -2.051 1 94.5 10 ARG B N 1
ATOM 2459 C CA . ARG B 1 10 ? -5.133 16.812 -2.184 1 94.5 10 ARG B CA 1
ATOM 2460 C C . ARG B 1 10 ? -4.504 16.516 -0.825 1 94.5 10 ARG B C 1
ATOM 2462 O O . ARG B 1 10 ? -4.574 17.344 0.09 1 94.5 10 ARG B O 1
ATOM 2469 N N . ILE B 1 11 ? -4.016 15.336 -0.687 1 97.5 11 ILE B N 1
ATOM 2470 C CA . ILE B 1 11 ? -3.104 14.984 0.396 1 97.5 11 ILE B CA 1
ATOM 2471 C C . ILE B 1 11 ? -1.67 14.938 -0.13 1 97.5 11 ILE B C 1
ATOM 2473 O O . ILE B 1 11 ? -1.416 14.422 -1.219 1 97.5 11 ILE B O 1
ATOM 2477 N N . ALA B 1 12 ? -0.744 15.531 0.564 1 98.44 12 ALA B N 1
ATOM 2478 C CA . ALA B 1 12 ? 0.643 15.57 0.108 1 98.44 12 ALA B CA 1
ATOM 2479 C C . ALA B 1 12 ? 1.607 15.297 1.26 1 98.44 12 ALA B C 1
ATOM 2481 O O . ALA B 1 12 ? 1.262 15.5 2.426 1 98.44 12 ALA B O 1
ATOM 2482 N N . ALA B 1 13 ? 2.736 14.789 0.994 1 98.81 13 ALA B N 1
ATOM 2483 C CA . ALA B 1 13 ? 3.785 14.477 1.964 1 98.81 13 ALA B CA 1
ATOM 2484 C C . ALA B 1 13 ? 5.094 15.172 1.596 1 98.81 13 ALA B C 1
ATOM 2486 O O . ALA B 1 13 ? 5.465 15.227 0.421 1 98.81 13 ALA B O 1
ATOM 2487 N N . TYR B 1 14 ? 5.789 15.727 2.598 1 98.81 14 TYR B N 1
ATOM 2488 C CA . TYR B 1 14 ? 7 16.5 2.373 1 98.81 14 TYR B CA 1
ATOM 2489 C C . TYR B 1 14 ? 8.102 16.094 3.34 1 98.81 14 TYR B C 1
ATOM 2491 O O . TYR B 1 14 ? 7.82 15.617 4.445 1 98.81 14 TYR B O 1
ATOM 2499 N N . ALA B 1 15 ? 9.32 16.312 2.945 1 98.81 15 ALA B N 1
ATOM 2500 C CA . ALA B 1 15 ? 10.484 15.836 3.697 1 98.81 15 ALA B CA 1
ATOM 2501 C C . ALA B 1 15 ? 11.328 17 4.211 1 98.81 15 ALA B C 1
ATOM 2503 O O . ALA B 1 15 ? 11.688 17.906 3.443 1 98.81 15 ALA B O 1
ATOM 2504 N N . VAL B 1 16 ? 11.602 17 5.414 1 98.81 16 VAL B N 1
ATOM 2505 C CA . VAL B 1 16 ? 12.664 17.828 5.98 1 98.81 16 VAL B CA 1
ATOM 2506 C C . VAL B 1 16 ? 13.945 17 6.109 1 98.81 16 VAL B C 1
ATOM 2508 O O . VAL B 1 16 ? 14.023 16.094 6.941 1 98.81 16 VAL B O 1
ATOM 2511 N N . ALA B 1 17 ? 14.875 17.266 5.359 1 98.5 17 ALA B N 1
ATOM 2512 C CA . ALA B 1 17 ? 16.188 16.609 5.395 1 98.5 17 ALA B CA 1
ATOM 2513 C C . ALA B 1 17 ? 17.266 17.594 5.828 1 98.5 17 ALA B C 1
ATOM 2515 O O . ALA B 1 17 ? 17.359 18.703 5.305 1 98.5 17 ALA B O 1
ATOM 2516 N N . THR B 1 18 ? 18.078 17.219 6.758 1 97.38 18 THR B N 1
ATOM 2517 C CA . THR B 1 18 ? 19.219 18 7.223 1 97.38 18 THR B CA 1
ATOM 2518 C C . THR B 1 18 ? 20.516 17.219 7.039 1 97.38 18 THR B C 1
ATOM 2520 O O . THR B 1 18 ? 20.578 16.031 7.344 1 97.38 18 THR B O 1
ATOM 2523 N N . ASP B 1 19 ? 21.516 17.844 6.488 1 96.5 19 ASP B N 1
ATOM 2524 C CA . ASP B 1 19 ? 22.797 17.156 6.332 1 96.5 19 ASP B CA 1
ATOM 2525 C C . ASP B 1 19 ? 23.688 17.359 7.551 1 96.5 19 ASP B C 1
ATOM 2527 O O . ASP B 1 19 ? 23.25 17.922 8.562 1 96.5 19 ASP B O 1
ATOM 2531 N N . ASP B 1 20 ? 24.938 16.891 7.477 1 94.38 20 ASP B N 1
ATOM 2532 C CA . ASP B 1 20 ? 25.844 16.875 8.617 1 94.38 20 ASP B CA 1
ATOM 2533 C C . ASP B 1 20 ? 26.25 18.281 9.023 1 94.38 20 ASP B C 1
ATOM 2535 O O . ASP B 1 20 ? 26.672 18.516 10.156 1 94.38 20 ASP B O 1
ATOM 2539 N N . GLU B 1 21 ? 26.141 19.25 8.164 1 95.81 21 GLU B N 1
ATOM 2540 C CA . GLU B 1 21 ? 26.516 20.641 8.43 1 95.81 21 GLU B CA 1
ATOM 2541 C C . GLU B 1 21 ? 25.328 21.453 8.883 1 95.81 21 GLU B C 1
ATOM 2543 O O . GLU B 1 21 ? 25.438 22.672 9.078 1 95.81 21 GLU B O 1
ATOM 2548 N N . GLY B 1 22 ? 24.172 20.797 8.953 1 95.88 22 GLY B N 1
ATOM 2549 C CA . GLY B 1 22 ? 22.984 21.484 9.406 1 95.88 22 GLY B CA 1
ATOM 2550 C C . GLY B 1 22 ? 22.219 22.141 8.273 1 95.88 22 GLY B C 1
ATOM 2551 O O . GLY B 1 22 ? 21.25 22.875 8.508 1 95.88 22 GLY B O 1
ATOM 2552 N N . ARG B 1 23 ? 22.672 22.031 7.039 1 97.88 23 ARG B N 1
ATOM 2553 C CA . ARG B 1 23 ? 21.953 22.578 5.891 1 97.88 23 ARG B CA 1
ATOM 2554 C C . ARG B 1 23 ? 20.672 21.797 5.617 1 97.88 23 ARG B C 1
ATOM 2556 O O . ARG B 1 23 ? 20.578 20.609 5.93 1 97.88 23 ARG B O 1
ATOM 2563 N N . VAL B 1 24 ? 19.625 22.438 5.02 1 98.5 24 VAL B N 1
ATOM 2564 C CA . VAL B 1 24 ? 18.344 21.828 4.691 1 98.5 24 VAL B CA 1
ATOM 2565 C C . VAL B 1 24 ? 18.219 21.688 3.176 1 98.5 24 VAL B C 1
ATOM 2567 O O . VAL B 1 24 ? 18.672 22.547 2.424 1 98.5 24 VAL B O 1
ATOM 2570 N N . LEU B 1 25 ? 17.578 20.594 2.721 1 98.56 25 LEU B N 1
ATOM 2571 C CA . LEU B 1 25 ? 17.375 20.297 1.307 1 98.56 25 LEU B CA 1
ATOM 2572 C C . LEU B 1 25 ? 16.109 20.969 0.792 1 98.56 25 LEU B C 1
ATOM 2574 O O . LEU B 1 25 ? 15.031 20.797 1.367 1 98.56 25 LEU B O 1
ATOM 2578 N N . LEU B 1 26 ? 16.234 21.812 -0.215 1 98.12 26 LEU B N 1
ATOM 2579 C CA . LEU B 1 26 ? 15.102 22.484 -0.837 1 98.12 26 LEU B CA 1
ATOM 2580 C C . LEU B 1 26 ? 15.086 22.234 -2.344 1 98.12 26 LEU B C 1
ATOM 2582 O O . LEU B 1 26 ? 16.125 21.953 -2.941 1 98.12 26 LEU B O 1
ATOM 2586 N N . VAL B 1 27 ? 13.867 22.266 -2.887 1 97.25 27 VAL B N 1
ATOM 2587 C CA . VAL B 1 27 ? 13.688 22.156 -4.332 1 97.25 27 VAL B CA 1
ATOM 2588 C C . VAL B 1 27 ? 13.008 23.406 -4.863 1 97.25 27 VAL B C 1
ATOM 2590 O O . VAL B 1 27 ? 12.211 24.047 -4.156 1 97.25 27 VAL B O 1
ATOM 2593 N N . ARG B 1 28 ? 13.328 23.75 -6.094 1 95.88 28 ARG B N 1
ATOM 2594 C CA . ARG B 1 28 ? 12.789 24.953 -6.691 1 95.88 28 ARG B CA 1
ATOM 2595 C C . ARG B 1 28 ? 11.75 24.625 -7.762 1 95.88 28 ARG B C 1
ATOM 2597 O O . ARG B 1 28 ? 11.953 23.719 -8.57 1 95.88 28 ARG B O 1
ATOM 2604 N N . ALA B 1 29 ? 10.633 25.328 -7.703 1 92.25 29 ALA B N 1
ATOM 2605 C CA . ALA B 1 29 ? 9.633 25.203 -8.758 1 92.25 29 ALA B CA 1
ATOM 2606 C C . ALA B 1 29 ? 10.172 25.734 -10.086 1 92.25 29 ALA B C 1
ATOM 2608 O O . ALA B 1 29 ? 10.727 26.844 -10.148 1 92.25 29 ALA B O 1
ATOM 2609 N N . SER B 1 30 ? 9.953 24.953 -11.078 1 91 30 SER B N 1
ATOM 2610 C CA . SER B 1 30 ? 10.477 25.312 -12.391 1 91 30 SER B CA 1
ATOM 2611 C C . SER B 1 30 ? 9.672 26.453 -13.016 1 91 30 SER B C 1
ATOM 2613 O O . SER B 1 30 ? 8.664 26.891 -12.461 1 91 30 SER B O 1
ATOM 2615 N N . ALA B 1 31 ? 10.125 26.844 -14.203 1 83.12 31 ALA B N 1
ATOM 2616 C CA . ALA B 1 31 ? 9.461 27.922 -14.93 1 83.12 31 ALA B CA 1
ATOM 2617 C C . ALA B 1 31 ? 8.078 27.5 -15.406 1 83.12 31 ALA B C 1
ATOM 2619 O O . ALA B 1 31 ? 7.211 28.344 -15.641 1 83.12 31 ALA B O 1
ATOM 2620 N N . LYS B 1 32 ? 7.855 26.281 -15.5 1 78.5 32 LYS B N 1
ATOM 2621 C CA . LYS B 1 32 ? 6.598 25.75 -16.016 1 78.5 32 LYS B CA 1
ATOM 2622 C C . LYS B 1 32 ? 5.57 25.578 -14.906 1 78.5 32 LYS B C 1
ATOM 2624 O O . LYS B 1 32 ? 4.395 25.312 -15.172 1 78.5 32 LYS B O 1
ATOM 2629 N N . SER B 1 33 ? 6.059 25.828 -13.734 1 78.56 33 SER B N 1
ATOM 2630 C CA . SER B 1 33 ? 5.18 25.594 -12.594 1 78.56 33 SER B CA 1
ATOM 2631 C C . SER B 1 33 ? 4.289 26.797 -12.328 1 78.56 33 SER B C 1
ATOM 2633 O O . SER B 1 33 ? 4.434 27.844 -12.977 1 78.56 33 SER B O 1
ATOM 2635 N N . GLY B 1 34 ? 3.33 26.609 -11.398 1 71.75 34 GLY B N 1
ATOM 2636 C CA . GLY B 1 34 ? 2.438 27.703 -11.016 1 71.75 34 GLY B CA 1
ATOM 2637 C C . GLY B 1 34 ? 3.109 28.75 -10.156 1 71.75 34 GLY B C 1
ATOM 2638 O O . GLY B 1 34 ? 2.584 29.859 -9.992 1 71.75 34 GLY B O 1
ATOM 2639 N N . THR B 1 35 ? 4.246 28.406 -9.586 1 81.12 35 THR B N 1
ATOM 2640 C CA . THR B 1 35 ? 5.004 29.328 -8.742 1 81.12 35 THR B CA 1
ATOM 2641 C C . THR B 1 35 ? 6.488 29.297 -9.109 1 81.12 35 THR B C 1
ATOM 2643 O O . THR B 1 35 ? 7.328 28.938 -8.273 1 81.12 35 THR B O 1
ATOM 2646 N N . PRO B 1 36 ? 6.797 29.812 -10.281 1 85 36 PRO B N 1
ATOM 2647 C CA . PRO B 1 36 ? 8.18 29.688 -10.742 1 85 36 PRO B CA 1
ATOM 2648 C C . PRO B 1 36 ? 9.18 30.344 -9.805 1 85 36 PRO B C 1
ATOM 2650 O O . PRO B 1 36 ? 8.938 31.469 -9.328 1 85 36 PRO B O 1
ATOM 2653 N N . GLY B 1 37 ? 10.172 29.641 -9.492 1 90.44 37 GLY B N 1
ATOM 2654 C CA . GLY B 1 37 ? 11.281 30.188 -8.734 1 90.44 37 GLY B CA 1
ATOM 2655 C C . GLY B 1 37 ? 11.102 30.031 -7.23 1 90.44 37 GLY B C 1
ATOM 2656 O O . GLY B 1 37 ? 12.031 30.297 -6.465 1 90.44 37 GLY B O 1
ATOM 2657 N N . VAL B 1 38 ? 9.969 29.641 -6.832 1 92.88 38 VAL B N 1
ATOM 2658 C CA . VAL B 1 38 ? 9.695 29.469 -5.406 1 92.88 38 VAL B CA 1
ATOM 2659 C C . VAL B 1 38 ? 10.281 28.156 -4.91 1 92.88 38 VAL B C 1
ATOM 2661 O O . VAL B 1 38 ? 10.195 27.141 -5.594 1 92.88 38 VAL B O 1
ATOM 2664 N N . TRP B 1 39 ? 10.867 28.172 -3.719 1 95.44 39 TRP B N 1
ATOM 2665 C CA . TRP B 1 39 ? 11.5 26.984 -3.141 1 95.44 39 TRP B CA 1
ATOM 2666 C C . TRP B 1 39 ? 10.57 26.312 -2.137 1 95.44 39 TRP B C 1
ATOM 2668 O O . TRP B 1 39 ? 9.75 26.969 -1.492 1 95.44 39 TRP B O 1
ATOM 2678 N N . SER B 1 40 ? 10.711 25.031 -2.031 1 96.38 40 SER B N 1
ATOM 2679 C CA . SER B 1 40 ? 9.883 24.25 -1.124 1 96.38 40 SER B CA 1
ATOM 2680 C C . SER B 1 40 ? 10.633 23 -0.637 1 96.38 40 SER B C 1
ATOM 2682 O O . SER B 1 40 ? 11.688 22.656 -1.177 1 96.38 40 SER B O 1
ATOM 2684 N N . LEU B 1 41 ? 10.086 22.406 0.405 1 98.12 41 LEU B N 1
ATOM 2685 C CA . LEU B 1 41 ? 10.531 21.078 0.777 1 98.12 41 LEU B CA 1
ATOM 2686 C C . LEU B 1 41 ? 10.258 20.078 -0.349 1 98.12 41 LEU B C 1
ATOM 2688 O O . LEU B 1 41 ? 9.266 20.203 -1.063 1 98.12 41 LEU B O 1
ATOM 2692 N N . PRO B 1 42 ? 11.195 19.125 -0.542 1 98.19 42 PRO B N 1
ATOM 2693 C CA . PRO B 1 42 ? 10.844 18.062 -1.484 1 98.19 42 PRO B CA 1
ATOM 2694 C C . PRO B 1 42 ? 9.609 17.281 -1.057 1 98.19 42 PRO B C 1
ATOM 2696 O O . PRO B 1 42 ? 9.406 17.047 0.136 1 98.19 42 PRO B O 1
ATOM 2699 N N . GLY B 1 43 ? 8.805 16.906 -1.925 1 97.69 43 GLY B N 1
ATOM 2700 C CA . GLY B 1 43 ? 7.566 16.188 -1.656 1 97.69 43 GLY B CA 1
ATOM 2701 C C . GLY B 1 43 ? 6.523 16.391 -2.74 1 97.69 43 GLY B C 1
ATOM 2702 O O . GLY B 1 43 ? 6.801 17 -3.775 1 97.69 43 GLY B O 1
ATOM 2703 N N . GLY B 1 44 ? 5.34 15.875 -2.535 1 96.88 44 GLY B N 1
ATOM 2704 C CA . GLY B 1 44 ? 4.27 15.953 -3.516 1 96.88 44 GLY B CA 1
ATOM 2705 C C . GLY B 1 44 ? 3.021 15.195 -3.104 1 96.88 44 GLY B C 1
ATOM 2706 O O . GLY B 1 44 ? 2.854 14.859 -1.93 1 96.88 44 GLY B O 1
ATOM 2707 N N . ALA B 1 45 ? 2.203 14.992 -4.066 1 96.75 45 ALA B N 1
ATOM 2708 C CA . ALA B 1 45 ? 0.874 14.43 -3.826 1 96.75 45 ALA B CA 1
ATOM 2709 C C . ALA B 1 45 ? 0.955 12.945 -3.484 1 96.75 45 ALA B C 1
ATOM 2711 O O . ALA B 1 45 ? 1.747 12.211 -4.074 1 96.75 45 ALA B O 1
ATOM 2712 N N . VAL B 1 46 ? 0.112 12.5 -2.535 1 97.62 46 VAL B N 1
ATOM 2713 C CA . VAL B 1 46 ? -0.069 11.086 -2.207 1 97.62 46 VAL B CA 1
ATOM 2714 C C . VAL B 1 46 ? -0.958 10.422 -3.256 1 97.62 46 VAL B C 1
ATOM 2716 O O . VAL B 1 46 ? -2.109 10.82 -3.445 1 97.62 46 VAL B O 1
ATOM 2719 N N . ASP B 1 47 ? -0.402 9.445 -3.951 1 95.38 47 ASP B N 1
ATOM 2720 C CA . ASP B 1 47 ? -1.217 8.703 -4.902 1 95.38 47 ASP B CA 1
ATOM 2721 C C . ASP B 1 47 ? -2.289 7.887 -4.188 1 95.38 47 ASP B C 1
ATOM 2723 O O . ASP B 1 47 ? -2.1 7.465 -3.045 1 95.38 47 ASP B O 1
ATOM 2727 N N . HIS B 1 48 ? -3.352 7.641 -4.852 1 95.25 48 HIS B N 1
ATOM 2728 C CA . HIS B 1 48 ? -4.426 6.824 -4.293 1 95.25 48 HIS B CA 1
ATOM 2729 C C . HIS B 1 48 ? -3.904 5.469 -3.836 1 95.25 48 HIS B C 1
ATOM 2731 O O . HIS B 1 48 ? -3.266 4.75 -4.609 1 95.25 48 HIS B O 1
ATOM 2737 N N . GLY B 1 49 ? -4.16 5.129 -2.551 1 95.25 49 GLY B N 1
ATOM 2738 C CA . GLY B 1 49 ? -3.779 3.842 -1.988 1 95.25 49 GLY B CA 1
ATOM 2739 C C . GLY B 1 49 ? -2.348 3.811 -1.488 1 95.25 49 GLY B C 1
ATOM 2740 O O . GLY B 1 49 ? -1.909 2.816 -0.907 1 95.25 49 GLY B O 1
ATOM 2741 N N . GLU B 1 50 ? -1.621 4.879 -1.671 1 96.44 50 GLU B N 1
ATOM 2742 C CA . GLU B 1 50 ? -0.213 4.918 -1.289 1 96.44 50 GLU B CA 1
ATOM 2743 C C . GLU B 1 50 ? -0.048 5.352 0.165 1 96.44 50 GLU B C 1
ATOM 2745 O O . GLU B 1 50 ? -0.741 6.258 0.63 1 96.44 50 GLU B O 1
ATOM 2750 N N . ASP B 1 51 ? 0.819 4.676 0.851 1 96.19 51 ASP B N 1
ATOM 2751 C CA . ASP B 1 51 ? 1.211 5.168 2.168 1 96.19 51 ASP B CA 1
ATOM 2752 C C . ASP B 1 51 ? 2.021 6.457 2.055 1 96.19 51 ASP B C 1
ATOM 2754 O O . ASP B 1 51 ? 3 6.516 1.308 1 96.19 51 ASP B O 1
ATOM 2758 N N . PRO B 1 52 ? 1.674 7.457 2.805 1 98.06 52 PRO B N 1
ATOM 2759 C CA . PRO B 1 52 ? 2.391 8.734 2.705 1 98.06 52 PRO B CA 1
ATOM 2760 C C . PRO B 1 52 ? 3.889 8.586 2.963 1 98.06 52 PRO B C 1
ATOM 2762 O O . PRO B 1 52 ? 4.688 9.367 2.432 1 98.06 52 PRO B O 1
ATOM 2765 N N . ASN B 1 53 ? 4.309 7.609 3.787 1 97.62 53 ASN B N 1
ATOM 2766 C CA . ASN B 1 53 ? 5.734 7.344 3.967 1 97.62 53 ASN B CA 1
ATOM 2767 C C . ASN B 1 53 ? 6.41 6.996 2.645 1 97.62 53 ASN B C 1
ATOM 2769 O O . ASN B 1 53 ? 7.52 7.457 2.371 1 97.62 53 ASN B O 1
ATOM 2773 N N . HIS B 1 54 ? 5.754 6.227 1.85 1 97.69 54 HIS B N 1
ATOM 2774 C CA . HIS B 1 54 ? 6.289 5.891 0.535 1 97.69 54 HIS B CA 1
ATOM 2775 C C . HIS B 1 54 ? 6.277 7.105 -0.389 1 97.69 54 HIS B C 1
ATOM 2777 O O . HIS B 1 54 ? 7.184 7.277 -1.206 1 97.69 54 HIS B O 1
ATOM 2783 N N . THR B 1 55 ? 5.277 7.918 -0.252 1 98.06 55 THR B N 1
ATOM 2784 C CA . THR B 1 55 ? 5.137 9.102 -1.092 1 98.06 55 THR B CA 1
ATOM 2785 C C . THR B 1 55 ? 6.336 10.031 -0.913 1 98.06 55 THR B C 1
ATOM 2787 O O . THR B 1 55 ? 6.945 10.461 -1.894 1 98.06 55 THR B O 1
ATOM 2790 N N . VAL B 1 56 ? 6.633 10.336 0.358 1 98.5 56 VAL B N 1
ATOM 2791 C CA . VAL B 1 56 ? 7.684 11.312 0.628 1 98.5 56 VAL B CA 1
ATOM 2792 C C . VAL B 1 56 ? 9.031 10.773 0.144 1 98.5 56 VAL B C 1
ATOM 2794 O O . VAL B 1 56 ? 9.852 11.523 -0.384 1 98.5 56 VAL B O 1
ATOM 2797 N N . VAL B 1 57 ? 9.219 9.469 0.272 1 98.38 57 VAL B N 1
ATOM 2798 C CA . VAL B 1 57 ? 10.453 8.836 -0.186 1 98.38 57 VAL B CA 1
ATOM 2799 C C . VAL B 1 57 ? 10.508 8.859 -1.712 1 98.38 57 VAL B C 1
ATOM 2801 O O . VAL B 1 57 ? 11.508 9.289 -2.295 1 98.38 57 VAL B O 1
ATOM 2804 N N . ARG B 1 58 ? 9.43 8.477 -2.363 1 97.62 58 ARG B N 1
ATOM 2805 C CA . ARG B 1 58 ? 9.336 8.438 -3.818 1 97.62 58 ARG B CA 1
ATOM 2806 C C . ARG B 1 58 ? 9.516 9.828 -4.418 1 97.62 58 ARG B C 1
ATOM 2808 O O . ARG B 1 58 ? 10.32 10.016 -5.332 1 97.62 58 ARG B O 1
ATOM 2815 N N . GLU B 1 59 ? 8.812 10.797 -3.9 1 97.56 59 GLU B N 1
ATOM 2816 C CA . GLU B 1 59 ? 8.844 12.156 -4.438 1 97.56 59 GLU B CA 1
ATOM 2817 C C . GLU B 1 59 ? 10.203 12.805 -4.215 1 97.56 59 GLU B C 1
ATOM 2819 O O . GLU B 1 59 ? 10.688 13.547 -5.07 1 97.56 59 GLU B O 1
ATOM 2824 N N . THR B 1 60 ? 10.797 12.594 -3.018 1 97.94 60 THR B N 1
ATOM 2825 C CA . THR B 1 60 ? 12.125 13.141 -2.766 1 97.94 60 THR B CA 1
ATOM 2826 C C . THR B 1 60 ? 13.141 12.578 -3.754 1 97.94 60 THR B C 1
ATOM 2828 O O . THR B 1 60 ? 13.945 13.32 -4.316 1 97.94 60 THR B O 1
ATOM 2831 N N . ALA B 1 61 ? 13.07 11.281 -3.979 1 97.44 61 ALA B N 1
ATOM 2832 C CA . ALA B 1 61 ? 13.977 10.648 -4.941 1 97.44 61 ALA B CA 1
ATOM 2833 C C . ALA B 1 61 ? 13.758 11.211 -6.344 1 97.44 61 ALA B C 1
ATOM 2835 O O . ALA B 1 61 ? 14.727 11.516 -7.051 1 97.44 61 ALA B O 1
ATOM 2836 N N . ALA B 1 62 ? 12.555 11.375 -6.758 1 96.25 62 ALA B N 1
ATOM 2837 C CA . ALA B 1 62 ? 12.219 11.875 -8.086 1 96.25 62 ALA B CA 1
ATOM 2838 C C . ALA B 1 62 ? 12.719 13.312 -8.266 1 96.25 62 ALA B C 1
ATOM 2840 O O . ALA B 1 62 ? 13.242 13.664 -9.328 1 96.25 62 ALA B O 1
ATOM 2841 N N . GLU B 1 63 ? 12.57 14.117 -7.23 1 96.5 63 GLU B N 1
ATOM 2842 C CA . GLU B 1 63 ? 12.844 15.547 -7.344 1 96.5 63 GLU B CA 1
ATOM 2843 C C . GLU B 1 63 ? 14.328 15.844 -7.125 1 96.5 63 GLU B C 1
ATOM 2845 O O . GLU B 1 63 ? 14.828 16.875 -7.582 1 96.5 63 GLU B O 1
ATOM 2850 N N . THR B 1 64 ? 15.062 14.93 -6.375 1 96.69 64 THR B N 1
ATOM 2851 C CA . THR B 1 64 ? 16.391 15.344 -5.934 1 96.69 64 THR B CA 1
ATOM 2852 C C . THR B 1 64 ? 17.438 14.32 -6.332 1 96.69 64 THR B C 1
ATOM 2854 O O . THR B 1 64 ? 18.641 14.602 -6.289 1 96.69 64 THR B O 1
ATOM 2857 N N . GLY B 1 65 ? 17.031 13.055 -6.652 1 95.56 65 GLY B N 1
ATOM 2858 C CA . GLY B 1 65 ? 17.969 11.984 -6.93 1 95.56 65 GLY B CA 1
ATOM 2859 C C . GLY B 1 65 ? 18.469 11.297 -5.676 1 95.56 65 GLY B C 1
ATOM 2860 O O . GLY B 1 65 ? 19.266 10.352 -5.75 1 95.56 65 GLY B O 1
ATOM 2861 N N . LEU B 1 66 ? 17.984 11.688 -4.504 1 96.75 66 LEU B N 1
ATOM 2862 C CA . LEU B 1 66 ? 18.453 11.125 -3.242 1 96.75 66 LEU B CA 1
ATOM 2863 C C . LEU B 1 66 ? 17.469 10.086 -2.711 1 96.75 66 LEU B C 1
ATOM 2865 O O . LEU B 1 66 ? 16.266 10.281 -2.799 1 96.75 66 LEU B O 1
ATOM 2869 N N . SER B 1 67 ? 18.016 8.992 -2.211 1 96.5 67 SER B N 1
ATOM 2870 C CA . SER B 1 67 ? 17.234 8.031 -1.431 1 96.5 67 SER B CA 1
ATOM 2871 C C . SER B 1 67 ? 17.203 8.422 0.044 1 96.5 67 SER B C 1
ATOM 2873 O O . SER B 1 67 ? 18.25 8.703 0.642 1 96.5 67 SER B O 1
ATOM 2875 N N . VAL B 1 68 ? 15.984 8.461 0.608 1 97.75 68 VAL B N 1
ATOM 2876 C CA . VAL B 1 68 ? 15.875 8.875 2.004 1 97.75 68 VAL B CA 1
ATOM 2877 C C . VAL B 1 68 ? 15.07 7.844 2.787 1 97.75 68 VAL B C 1
ATOM 2879 O O . VAL B 1 68 ? 14.398 6.992 2.197 1 97.75 68 VAL B O 1
ATOM 2882 N N . ALA B 1 69 ? 15.227 7.832 4.082 1 96.75 69 ALA B N 1
ATOM 2883 C CA . ALA B 1 69 ? 14.422 7.059 5.023 1 96.75 69 ALA B CA 1
ATOM 2884 C C . ALA B 1 69 ? 13.656 7.973 5.977 1 96.75 69 ALA B C 1
ATOM 2886 O O . ALA B 1 69 ? 14.219 8.938 6.508 1 96.75 69 ALA B O 1
ATOM 2887 N N . VAL B 1 70 ? 12.406 7.703 6.168 1 97.88 70 VAL B N 1
ATOM 2888 C CA . VAL B 1 70 ? 11.609 8.477 7.109 1 97.88 70 VAL B CA 1
ATOM 2889 C C . VAL B 1 70 ? 12.062 8.188 8.539 1 97.88 70 VAL B C 1
ATOM 2891 O O . VAL B 1 70 ? 12.156 7.027 8.945 1 97.88 70 VAL B O 1
ATOM 2894 N N . THR B 1 71 ? 12.32 9.195 9.32 1 97.62 71 THR B N 1
ATOM 2895 C CA . THR B 1 71 ? 12.797 9.023 10.688 1 97.62 71 THR B CA 1
ATOM 2896 C C . THR B 1 71 ? 11.766 9.539 11.688 1 97.62 71 THR B C 1
ATOM 2898 O O . THR B 1 71 ? 11.898 9.312 12.891 1 97.62 71 THR B O 1
ATOM 2901 N N . GLY B 1 72 ? 10.781 10.234 11.172 1 96.88 72 GLY B N 1
ATOM 2902 C CA . GLY B 1 72 ? 9.75 10.734 12.062 1 96.88 72 GLY B CA 1
ATOM 2903 C C . GLY B 1 72 ? 8.703 11.578 11.359 1 96.88 72 GLY B C 1
ATOM 2904 O O . GLY B 1 72 ? 8.859 11.914 10.18 1 96.88 72 GLY B O 1
ATOM 2905 N N . LEU B 1 73 ? 7.609 11.859 12.078 1 97.12 73 LEU B N 1
ATOM 2906 C CA . LEU B 1 73 ? 6.543 12.766 11.656 1 97.12 73 LEU B CA 1
ATOM 2907 C C . LEU B 1 73 ? 6.617 14.086 12.414 1 97.12 73 LEU B C 1
ATOM 2909 O O . LEU B 1 73 ? 6.527 14.102 13.648 1 97.12 73 LEU B O 1
ATOM 2913 N N . ARG B 1 74 ? 6.777 15.164 11.672 1 96.94 74 ARG B N 1
ATOM 2914 C CA . ARG B 1 74 ? 6.984 16.469 12.305 1 96.94 74 ARG B CA 1
ATOM 2915 C C . ARG B 1 74 ? 5.664 17.188 12.516 1 96.94 74 ARG B C 1
ATOM 2917 O O . ARG B 1 74 ? 5.449 17.812 13.555 1 96.94 74 ARG B O 1
ATOM 2924 N N . ASP B 1 75 ? 4.883 17.156 11.5 1 96.94 75 ASP B N 1
ATOM 2925 C CA . ASP B 1 75 ? 3.664 17.953 11.562 1 96.94 75 ASP B CA 1
ATOM 2926 C C . ASP B 1 75 ? 2.646 17.5 10.523 1 96.94 75 ASP B C 1
ATOM 2928 O O . ASP B 1 75 ? 2.996 16.781 9.578 1 96.94 75 ASP B O 1
ATOM 2932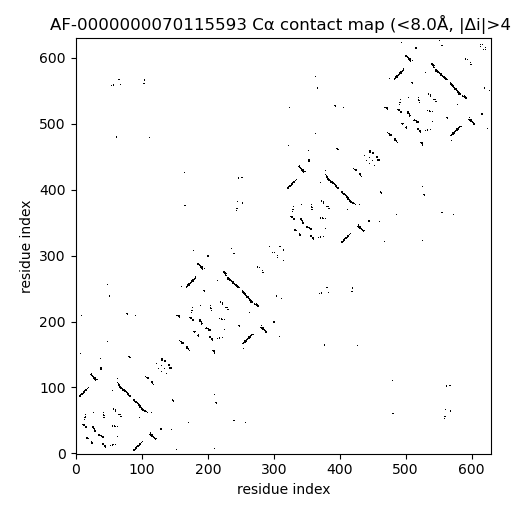 N N . VAL B 1 76 ? 1.422 17.766 10.789 1 98 76 VAL B N 1
ATOM 2933 C CA . VAL B 1 76 ? 0.322 17.656 9.844 1 98 76 VAL B CA 1
ATOM 2934 C C . VAL B 1 76 ? -0.479 18.953 9.82 1 98 76 VAL B C 1
ATOM 2936 O O . VAL B 1 76 ? -0.906 19.453 10.875 1 98 76 VAL B O 1
ATOM 2939 N N . LEU B 1 77 ? -0.658 19.531 8.648 1 96.62 77 LEU B N 1
ATOM 2940 C CA . LEU B 1 77 ? -1.381 20.797 8.547 1 96.62 77 LEU B CA 1
ATOM 2941 C C . LEU B 1 77 ? -2.172 20.859 7.242 1 96.62 77 LEU B C 1
ATOM 2943 O O . LEU B 1 77 ? -2.039 19.984 6.387 1 96.62 77 LEU B O 1
ATOM 2947 N N . ALA B 1 78 ? -3.025 21.875 7.191 1 95.44 78 ALA B N 1
ATOM 2948 C CA . ALA B 1 78 ? -3.795 22.141 5.98 1 95.44 78 ALA B CA 1
ATOM 2949 C C . ALA B 1 78 ? -3.592 23.562 5.504 1 95.44 78 ALA B C 1
ATOM 2951 O O . ALA B 1 78 ? -3.371 24.469 6.316 1 95.44 78 ALA B O 1
ATOM 2952 N N . ASP B 1 79 ? -3.596 23.719 4.191 1 92.62 79 ASP B N 1
ATOM 2953 C CA . ASP B 1 79 ? -3.629 25.078 3.652 1 92.62 79 ASP B CA 1
ATOM 2954 C C . ASP B 1 79 ? -4.395 25.125 2.33 1 92.62 79 ASP B C 1
ATOM 2956 O O . ASP B 1 79 ? -4.793 24.094 1.802 1 92.62 79 ASP B O 1
ATOM 2960 N N . MET B 1 80 ? -4.73 26.359 1.95 1 91.12 80 MET B N 1
ATOM 2961 C CA . MET B 1 80 ? -5.461 26.625 0.711 1 91.12 80 MET B CA 1
ATOM 2962 C C . MET B 1 80 ? -4.688 27.578 -0.183 1 91.12 80 MET B C 1
ATOM 2964 O O . MET B 1 80 ? -4.098 28.547 0.304 1 91.12 80 MET B O 1
ATOM 2968 N N . ARG B 1 81 ? -4.75 27.25 -1.459 1 88.81 81 ARG B N 1
ATOM 2969 C CA . ARG B 1 81 ? -4.141 28.109 -2.463 1 88.81 81 ARG B CA 1
ATOM 2970 C C . ARG B 1 81 ? -5.074 28.328 -3.648 1 88.81 81 ARG B C 1
ATOM 2972 O O . ARG B 1 81 ? -5.742 27.391 -4.09 1 88.81 81 ARG B O 1
ATOM 2979 N N . SER B 1 82 ? -5.113 29.594 -4.016 1 87.38 82 SER B N 1
ATOM 2980 C CA . SER B 1 82 ? -5.859 29.922 -5.223 1 87.38 82 SER B CA 1
ATOM 2981 C C . SER B 1 82 ? -4.938 30.016 -6.434 1 87.38 82 SER B C 1
ATOM 2983 O O . SER B 1 82 ? -3.859 30.609 -6.355 1 87.38 82 SER B O 1
ATOM 2985 N N . LEU B 1 83 ? -5.312 29.328 -7.473 1 84.69 83 LEU B N 1
ATOM 2986 C CA . LEU B 1 83 ? -4.637 29.422 -8.758 1 84.69 83 LEU B CA 1
ATOM 2987 C C . LEU B 1 83 ? -5.598 29.875 -9.852 1 84.69 83 LEU B C 1
ATOM 2989 O O . LEU B 1 83 ? -6.02 29.078 -10.688 1 84.69 83 LEU B O 1
ATOM 2993 N N . PRO B 1 84 ? -5.766 31.141 -9.922 1 82.38 84 PRO B N 1
ATOM 2994 C CA . PRO B 1 84 ? -6.754 31.672 -10.867 1 82.38 84 PRO B CA 1
ATOM 2995 C C . PRO B 1 84 ? -6.438 31.312 -12.312 1 82.38 84 PRO B C 1
ATOM 2997 O O . PRO B 1 84 ? -7.348 31.031 -13.102 1 82.38 84 PRO B O 1
ATOM 3000 N N . HIS B 1 85 ? -5.211 31.359 -12.648 1 82.44 85 HIS B N 1
ATOM 3001 C CA . HIS B 1 85 ? -4.805 31.062 -14.016 1 82.44 85 HIS B CA 1
ATOM 3002 C C . HIS B 1 85 ? -5.145 29.625 -14.398 1 82.44 85 HIS B C 1
ATOM 3004 O O . HIS B 1 85 ? -5.246 29.297 -15.586 1 82.44 85 HIS B O 1
ATOM 3010 N N . ARG B 1 86 ? -5.352 28.797 -13.398 1 83.25 86 ARG B N 1
ATOM 3011 C CA . ARG B 1 86 ? -5.727 27.406 -13.664 1 83.25 86 ARG B CA 1
ATOM 3012 C C . ARG B 1 86 ? -7.199 27.172 -13.344 1 83.25 86 ARG B C 1
ATOM 3014 O O . ARG B 1 86 ? -7.699 26.047 -13.508 1 83.25 86 ARG B O 1
ATOM 3021 N N . GLY B 1 87 ? -7.797 28.203 -12.812 1 85.62 87 GLY B N 1
ATOM 3022 C CA . GLY B 1 87 ? -9.219 28.125 -12.508 1 85.62 87 GLY B CA 1
ATOM 3023 C C . GLY B 1 87 ? -9.516 27.219 -11.328 1 85.62 87 GLY B C 1
ATOM 3024 O O . GLY B 1 87 ? -10.586 26.625 -11.25 1 85.62 87 GLY B O 1
ATOM 3025 N N . VAL B 1 88 ? -8.539 27.078 -10.383 1 87.94 88 VAL B N 1
ATOM 3026 C CA . VAL B 1 88 ? -8.766 26.109 -9.305 1 87.94 88 VAL B CA 1
ATOM 3027 C C . VAL B 1 88 ? -8.367 26.734 -7.965 1 87.94 88 VAL B C 1
ATOM 3029 O O . VAL B 1 88 ? -7.527 27.641 -7.918 1 87.94 88 VAL B O 1
ATOM 3032 N N . THR B 1 89 ? -9.031 26.297 -6.914 1 89.94 89 THR B N 1
ATOM 3033 C CA . THR B 1 89 ? -8.602 26.438 -5.531 1 89.94 89 THR B CA 1
ATOM 3034 C C . THR B 1 89 ? -8.266 25.078 -4.922 1 89.94 89 THR B C 1
ATOM 3036 O O . THR B 1 89 ? -9.055 24.141 -5.02 1 89.94 89 THR B O 1
ATOM 3039 N N . ILE B 1 90 ? -7.098 25.078 -4.32 1 91.38 90 ILE B N 1
ATOM 3040 C CA . ILE B 1 90 ? -6.637 23.766 -3.861 1 91.38 90 ILE B CA 1
ATOM 3041 C C . ILE B 1 90 ? -6.492 23.766 -2.342 1 91.38 90 ILE B C 1
ATOM 3043 O O . ILE B 1 90 ? -5.824 24.641 -1.779 1 91.38 90 ILE B O 1
ATOM 3047 N N . HIS B 1 91 ? -7.199 22.875 -1.692 1 94.19 91 HIS B N 1
ATOM 3048 C CA . HIS B 1 91 ? -6.926 22.516 -0.307 1 94.19 91 HIS B CA 1
ATOM 3049 C C . HIS B 1 91 ? -5.941 21.359 -0.226 1 94.19 91 HIS B C 1
ATOM 3051 O O . HIS B 1 91 ? -6.188 20.297 -0.796 1 94.19 91 HIS B O 1
ATOM 3057 N N . THR B 1 92 ? -4.867 21.562 0.464 1 95.88 92 THR B N 1
ATOM 3058 C CA . THR B 1 92 ? -3.883 20.5 0.595 1 95.88 92 THR B CA 1
ATOM 3059 C C . THR B 1 92 ? -3.688 20.125 2.061 1 95.88 92 THR B C 1
ATOM 3061 O O . THR B 1 92 ? -3.363 20.984 2.889 1 95.88 92 THR B O 1
ATOM 3064 N N . ASP B 1 93 ? -4.008 18.891 2.406 1 97.38 93 ASP B N 1
ATOM 3065 C CA . ASP B 1 93 ? -3.549 18.312 3.666 1 97.38 93 ASP B CA 1
ATOM 3066 C C . ASP B 1 93 ? -2.088 17.875 3.572 1 97.38 93 ASP B C 1
ATOM 3068 O O . ASP B 1 93 ? -1.749 16.984 2.789 1 97.38 93 ASP B O 1
ATOM 3072 N N . ARG B 1 94 ? -1.239 18.516 4.352 1 98.25 94 ARG B N 1
ATOM 3073 C CA . ARG B 1 94 ? 0.197 18.312 4.191 1 98.25 94 ARG B CA 1
ATOM 3074 C C . ARG B 1 94 ? 0.773 17.531 5.363 1 98.25 94 ARG B C 1
ATOM 3076 O O . ARG B 1 94 ? 0.603 17.922 6.523 1 98.25 94 ARG B O 1
ATOM 3083 N N . LEU B 1 95 ? 1.403 16.438 5.086 1 98.69 95 LEU B N 1
ATOM 3084 C CA . LEU B 1 95 ? 2.176 15.672 6.059 1 98.69 95 LEU B CA 1
ATOM 3085 C C . LEU B 1 95 ? 3.66 16.016 5.961 1 98.69 95 LEU B C 1
ATOM 3087 O O . LEU B 1 95 ? 4.27 15.852 4.902 1 98.69 95 LEU B O 1
ATOM 3091 N N . ILE B 1 96 ? 4.242 16.484 7.051 1 98.75 96 ILE B N 1
ATOM 3092 C CA . ILE B 1 96 ? 5.648 16.875 7.07 1 98.75 96 ILE B CA 1
ATOM 3093 C C . ILE B 1 96 ? 6.461 15.828 7.84 1 98.75 96 ILE B C 1
ATOM 3095 O O . ILE B 1 96 ? 6.27 15.648 9.039 1 98.75 96 ILE B O 1
ATOM 3099 N N . TYR B 1 97 ? 7.383 15.219 7.137 1 98.75 97 TYR B N 1
ATOM 3100 C CA . TYR B 1 97 ? 8.195 14.164 7.73 1 98.75 97 TYR B CA 1
ATOM 3101 C C . TYR B 1 97 ? 9.648 14.617 7.883 1 98.75 97 TYR B C 1
ATOM 3103 O O . TYR B 1 97 ? 10.148 15.406 7.074 1 98.75 97 TYR B O 1
ATOM 3111 N N . THR B 1 98 ? 10.328 14.125 8.922 1 98.56 98 THR B N 1
ATOM 3112 C CA . THR B 1 98 ? 11.789 14.156 8.977 1 98.56 98 THR B CA 1
ATOM 3113 C C . THR B 1 98 ? 12.383 12.922 8.305 1 98.56 98 THR B C 1
ATOM 3115 O O . THR B 1 98 ? 11.891 11.805 8.5 1 98.56 98 THR B O 1
ATOM 3118 N N . VAL B 1 99 ? 13.414 13.172 7.48 1 98.56 99 VAL B N 1
ATOM 3119 C CA . VAL B 1 99 ? 14.023 12.039 6.785 1 98.56 99 VAL B CA 1
ATOM 3120 C C . VAL B 1 99 ? 15.539 12.102 6.922 1 98.56 99 VAL B C 1
ATOM 3122 O O . VAL B 1 99 ? 16.109 13.164 7.219 1 98.56 99 VAL B O 1
ATOM 3125 N N . SER B 1 100 ? 16.203 10.969 6.762 1 98.12 100 SER B N 1
ATOM 3126 C CA . SER B 1 100 ? 17.656 10.859 6.664 1 98.12 100 SER B CA 1
ATOM 3127 C C . SER B 1 100 ? 18.078 10.359 5.285 1 98.12 100 SER B C 1
ATOM 3129 O O . SER B 1 100 ? 17.406 9.508 4.699 1 98.12 100 SER B O 1
ATOM 3131 N N . VAL B 1 101 ? 19.172 10.883 4.746 1 96.69 101 VAL B N 1
ATOM 3132 C CA . VAL B 1 101 ? 19.656 10.5 3.43 1 96.69 101 VAL B CA 1
ATOM 3133 C C . VAL B 1 101 ? 20.375 9.148 3.523 1 96.69 101 VAL B C 1
ATOM 3135 O O . VAL B 1 101 ? 21.297 8.984 4.328 1 96.69 101 VAL B O 1
ATOM 3138 N N . ARG B 1 102 ? 19.969 8.227 2.732 1 93 102 ARG B N 1
ATOM 3139 C CA . ARG B 1 102 ? 20.594 6.906 2.682 1 93 102 ARG B CA 1
ATOM 3140 C C . ARG B 1 102 ? 21.703 6.867 1.636 1 93 102 ARG B C 1
ATOM 3142 O O . ARG B 1 102 ? 22.625 6.059 1.736 1 93 102 ARG B O 1
ATOM 3149 N N . GLY B 1 103 ? 21.516 7.652 0.628 1 93.5 103 GLY B N 1
ATOM 3150 C CA . GLY B 1 103 ? 22.438 7.688 -0.496 1 93.5 103 GLY B CA 1
ATOM 3151 C C . GLY B 1 103 ? 21.844 8.344 -1.729 1 93.5 103 GLY B C 1
ATOM 3152 O O . GLY B 1 103 ? 20.875 9.094 -1.633 1 93.5 103 GLY B O 1
ATOM 3153 N N . GLY B 1 104 ? 22.578 8.117 -2.848 1 92.62 104 GLY B N 1
ATOM 3154 C CA . GLY B 1 104 ? 22.203 8.797 -4.078 1 92.62 104 GLY B CA 1
ATOM 3155 C C . GLY B 1 104 ? 23.031 10.031 -4.352 1 92.62 104 GLY B C 1
ATOM 3156 O O . GLY B 1 104 ? 23.953 10.352 -3.59 1 92.62 104 GLY B O 1
ATOM 3157 N N . THR B 1 105 ? 22.75 10.562 -5.5 1 93.88 105 THR B N 1
ATOM 3158 C CA . THR B 1 105 ? 23.438 11.773 -5.926 1 93.88 105 THR B CA 1
ATOM 3159 C C . THR B 1 105 ? 22.438 12.867 -6.301 1 93.88 105 THR B C 1
ATOM 3161 O O . THR B 1 105 ? 21.5 12.617 -7.066 1 93.88 105 THR B O 1
ATOM 3164 N N . LEU B 1 106 ? 22.719 14 -5.707 1 94.5 106 LEU B N 1
ATOM 3165 C CA . LEU B 1 106 ? 21.859 15.141 -6.012 1 94.5 106 LEU B CA 1
ATOM 3166 C C . LEU B 1 106 ? 21.875 15.453 -7.504 1 94.5 106 LEU B C 1
ATOM 3168 O O . LEU B 1 106 ? 22.953 15.5 -8.117 1 94.5 106 LEU B O 1
ATOM 3172 N N . ILE B 1 107 ? 20.641 15.633 -8.07 1 91.44 107 ILE B N 1
ATOM 3173 C CA . ILE B 1 107 ? 20.578 15.898 -9.508 1 91.44 107 ILE B CA 1
ATOM 3174 C C . ILE B 1 107 ? 19.609 17.047 -9.781 1 91.44 107 ILE B C 1
ATOM 3176 O O . ILE B 1 107 ? 18.625 17.219 -9.047 1 91.44 107 ILE B O 1
ATOM 3180 N N . ASP B 1 108 ? 19.906 17.797 -10.789 1 90.31 108 ASP B N 1
ATOM 3181 C CA . ASP B 1 108 ? 18.953 18.766 -11.32 1 90.31 108 ASP B CA 1
ATOM 3182 C C . ASP B 1 108 ? 18 18.094 -12.32 1 90.31 108 ASP B C 1
ATOM 3184 O O . ASP B 1 108 ? 18.406 17.203 -13.07 1 90.31 108 ASP B O 1
ATOM 3188 N N . ARG B 1 109 ? 16.781 18.484 -12.234 1 84.94 109 ARG B N 1
ATOM 3189 C CA . ARG B 1 109 ? 15.773 17.891 -13.102 1 84.94 109 ARG B CA 1
ATOM 3190 C C . ARG B 1 109 ? 15.242 18.906 -14.109 1 84.94 109 ARG B C 1
ATOM 3192 O O . ARG B 1 109 ? 14.078 19.312 -14.039 1 84.94 109 ARG B O 1
ATOM 3199 N N . VAL B 1 110 ? 15.977 19.078 -15.141 1 78.69 110 VAL B N 1
ATOM 3200 C CA . VAL B 1 110 ? 15.578 20.062 -16.141 1 78.69 110 VAL B CA 1
ATOM 3201 C C . VAL B 1 110 ? 14.352 19.547 -16.906 1 78.69 110 VAL B C 1
ATOM 3203 O O . VAL B 1 110 ? 14.305 18.391 -17.312 1 78.69 110 VAL B O 1
ATOM 3206 N N . GLY B 1 111 ? 13.273 20.359 -17 1 78.94 111 GLY B N 1
ATOM 3207 C CA . GLY B 1 111 ? 12.078 20.016 -17.75 1 78.94 111 GLY B CA 1
ATOM 3208 C C . GLY B 1 111 ? 10.992 19.422 -16.875 1 78.94 111 GLY B C 1
ATOM 3209 O O . GLY B 1 111 ? 9.914 19.062 -17.359 1 78.94 111 GLY B O 1
ATOM 3210 N N . HIS B 1 112 ? 11.312 19.312 -15.617 1 85.06 112 HIS B N 1
ATOM 3211 C CA . HIS B 1 112 ? 10.336 18.797 -14.664 1 85.06 112 HIS B CA 1
ATOM 3212 C C . HIS B 1 112 ? 9.742 19.906 -13.82 1 85.06 112 HIS B C 1
ATOM 3214 O O . HIS B 1 112 ? 10.219 21.047 -13.859 1 85.06 112 HIS B O 1
ATOM 3220 N N . PRO B 1 113 ? 8.672 19.641 -13.086 1 85.38 113 PRO B N 1
ATOM 3221 C CA . PRO B 1 113 ? 8.008 20.672 -12.289 1 85.38 113 PRO B CA 1
ATOM 3222 C C . PRO B 1 113 ? 8.945 21.328 -11.273 1 85.38 113 PRO B C 1
ATOM 3224 O O . PRO B 1 113 ? 8.781 22.5 -10.938 1 85.38 113 PRO B O 1
ATOM 3227 N N . THR B 1 114 ? 9.852 20.547 -10.828 1 88.81 114 THR B N 1
ATOM 3228 C CA . THR B 1 114 ? 10.969 21.078 -10.062 1 88.81 114 THR B CA 1
ATOM 3229 C C . THR B 1 114 ? 12.281 20.906 -10.836 1 88.81 114 THR B C 1
ATOM 3231 O O . THR B 1 114 ? 12.523 19.844 -11.414 1 88.81 114 THR B O 1
ATOM 3234 N N . ASP B 1 115 ? 13.102 21.969 -10.797 1 91.44 115 ASP B N 1
ATOM 3235 C CA . ASP B 1 115 ? 14.25 21.891 -11.695 1 91.44 115 ASP B CA 1
ATOM 3236 C C . ASP B 1 115 ? 15.562 21.875 -10.914 1 91.44 115 ASP B C 1
ATOM 3238 O O . ASP B 1 115 ? 16.578 21.406 -11.422 1 91.44 115 ASP B O 1
ATOM 3242 N N . LEU B 1 116 ? 15.562 22.469 -9.703 1 94.56 116 LEU B N 1
ATOM 3243 C CA . LEU B 1 116 ? 16.781 22.484 -8.898 1 94.56 116 LEU B CA 1
ATOM 3244 C C . LEU B 1 116 ? 16.531 21.859 -7.523 1 94.56 116 LEU B C 1
ATOM 3246 O O . LEU B 1 116 ? 15.438 22 -6.969 1 94.56 116 LEU B O 1
ATOM 3250 N N . ALA B 1 117 ? 17.547 21.219 -7.008 1 96.88 117 ALA B N 1
ATOM 3251 C CA . ALA B 1 117 ? 17.641 20.766 -5.625 1 96.88 117 ALA B CA 1
ATOM 3252 C C . ALA B 1 117 ? 18.953 21.188 -4.988 1 96.88 117 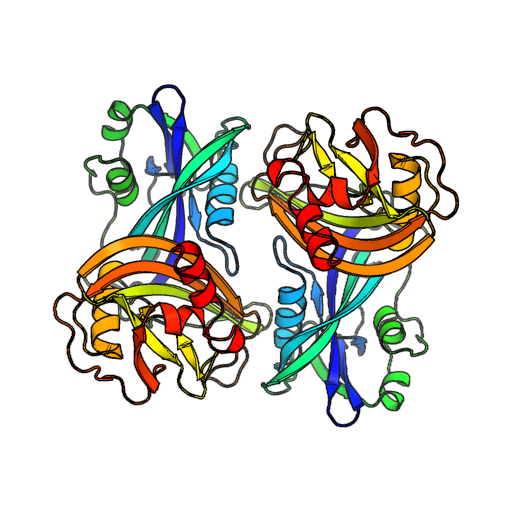ALA B C 1
ATOM 3254 O O . ALA B 1 117 ? 20.031 20.984 -5.566 1 96.88 117 ALA B O 1
ATOM 3255 N N . ARG B 1 118 ? 18.859 21.891 -3.832 1 97.75 118 ARG B N 1
ATOM 3256 C CA . ARG B 1 118 ? 20.078 22.406 -3.205 1 97.75 118 ARG B CA 1
ATOM 3257 C C . ARG B 1 118 ? 20 22.297 -1.687 1 97.75 118 ARG B C 1
ATOM 3259 O O . ARG B 1 118 ? 18.906 22.375 -1.109 1 97.75 118 ARG B O 1
ATOM 3266 N N . TRP B 1 119 ? 21.172 22.078 -1.191 1 98.25 119 TRP B N 1
ATOM 3267 C CA . TRP B 1 119 ? 21.328 22.25 0.249 1 98.25 119 TRP B CA 1
ATOM 3268 C C . TRP B 1 119 ? 21.547 23.719 0.605 1 98.25 119 TRP B C 1
ATOM 3270 O O . TRP B 1 119 ? 22.406 24.375 0.019 1 98.25 119 TRP B O 1
ATOM 3280 N N . HIS B 1 120 ? 20.75 24.25 1.553 1 98 120 HIS B N 1
ATOM 3281 C CA . HIS B 1 120 ? 20.891 25.625 2.025 1 98 120 HIS B CA 1
ATOM 3282 C C . HIS B 1 120 ? 21.078 25.672 3.539 1 98 120 HIS B C 1
ATOM 3284 O O . HIS B 1 120 ? 20.438 24.906 4.27 1 98 120 HIS B O 1
ATOM 3290 N N . THR B 1 121 ? 21.969 26.625 3.961 1 97.56 121 THR B N 1
ATOM 3291 C CA . THR B 1 121 ? 21.875 26.953 5.379 1 97.56 121 THR B CA 1
ATOM 3292 C C . THR B 1 121 ? 20.531 27.594 5.711 1 97.56 121 THR B C 1
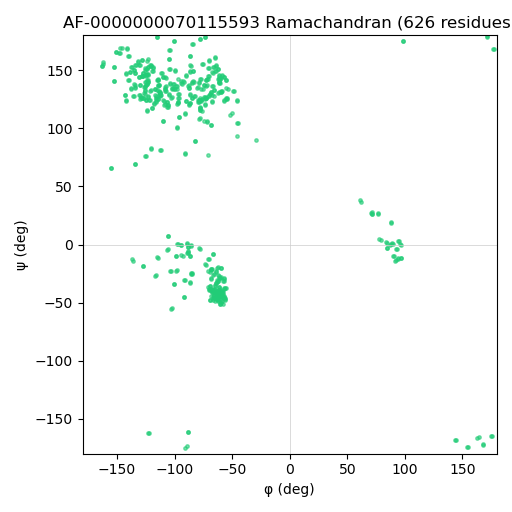ATOM 3294 O O . THR B 1 121 ? 19.844 28.078 4.816 1 97.56 121 THR B O 1
ATOM 3297 N N . LEU B 1 122 ? 20.203 27.578 6.977 1 96.12 122 LEU B N 1
ATOM 3298 C CA . LEU B 1 122 ? 18.953 28.203 7.363 1 96.12 122 LEU B CA 1
ATOM 3299 C C . LEU B 1 122 ? 18.969 29.703 7.047 1 96.12 122 LEU B C 1
ATOM 3301 O O . LEU B 1 122 ? 17.953 30.266 6.672 1 96.12 122 LEU B O 1
ATOM 3305 N N . GLU B 1 123 ? 20.172 30.297 7.125 1 95.69 123 GLU B N 1
ATOM 3306 C CA . GLU B 1 123 ? 20.328 31.703 6.793 1 95.69 123 GLU B CA 1
ATOM 3307 C C . GLU B 1 123 ? 20.078 31.953 5.305 1 95.69 123 GLU B C 1
ATOM 3309 O O . GLU B 1 123 ? 19.406 32.906 4.93 1 95.69 123 GLU B O 1
ATOM 3314 N N . GLU B 1 124 ? 20.641 31.141 4.504 1 96.31 124 GLU B N 1
ATOM 3315 C CA . GLU B 1 124 ? 20.422 31.234 3.064 1 96.31 124 GLU B CA 1
ATOM 3316 C C . GLU B 1 124 ? 18.953 31.016 2.713 1 96.31 124 GLU B C 1
ATOM 3318 O O . GLU B 1 124 ? 18.391 31.75 1.889 1 96.31 124 GLU B O 1
ATOM 3323 N N . ALA B 1 125 ? 18.328 30.031 3.352 1 95.75 125 ALA B N 1
ATOM 3324 C CA . ALA B 1 125 ? 16.922 29.703 3.088 1 95.75 125 ALA B CA 1
ATOM 3325 C C . ALA B 1 125 ? 16.016 30.875 3.414 1 95.75 125 ALA B C 1
ATOM 3327 O O . ALA B 1 125 ? 15.023 31.109 2.719 1 95.75 125 ALA B O 1
ATOM 3328 N N . GLU B 1 126 ? 16.312 31.594 4.414 1 93.75 126 GLU B N 1
ATOM 3329 C CA . GLU B 1 126 ? 15.5 32.719 4.848 1 93.75 126 GLU B CA 1
ATOM 3330 C C . GLU B 1 126 ? 15.438 33.781 3.768 1 93.75 126 GLU B C 1
ATOM 3332 O O . GLU B 1 126 ? 14.477 34.562 3.717 1 93.75 126 GLU B O 1
ATOM 3337 N N . ARG B 1 127 ? 16.453 33.844 2.918 1 93.5 127 ARG B N 1
ATOM 3338 C CA . ARG B 1 127 ? 16.531 34.875 1.883 1 93.5 127 ARG B CA 1
ATOM 3339 C C . ARG B 1 127 ? 15.836 34.438 0.606 1 93.5 127 ARG B C 1
ATOM 3341 O O . ARG B 1 127 ? 15.672 35.219 -0.333 1 93.5 127 ARG B O 1
ATOM 3348 N N . LEU B 1 128 ? 15.406 33.156 0.56 1 93.88 128 LEU B N 1
ATOM 3349 C CA . LEU B 1 128 ? 14.742 32.625 -0.618 1 93.88 128 LEU B CA 1
ATOM 3350 C C . LEU B 1 128 ? 13.25 32.906 -0.581 1 93.88 128 LEU B C 1
ATOM 3352 O O . LEU B 1 128 ? 12.695 33.219 0.482 1 93.88 128 LEU B O 1
ATOM 3356 N N . ARG B 1 129 ? 12.625 32.969 -1.762 1 92.88 129 ARG B N 1
ATOM 3357 C CA . ARG B 1 129 ? 11.172 32.906 -1.83 1 92.88 129 ARG B CA 1
ATOM 3358 C C . ARG B 1 129 ? 10.664 31.5 -1.521 1 92.88 129 ARG B C 1
ATOM 3360 O O . ARG B 1 129 ? 10.711 30.609 -2.375 1 92.88 129 ARG B O 1
ATOM 3367 N N . LEU B 1 130 ? 10.078 31.297 -0.327 1 94.31 130 LEU B N 1
ATOM 3368 C CA . LEU B 1 130 ? 9.656 29.969 0.139 1 94.31 130 LEU B CA 1
ATOM 3369 C C . LEU B 1 130 ? 8.141 29.844 0.123 1 94.31 130 LEU B C 1
ATOM 3371 O O . LEU B 1 130 ? 7.43 30.812 0.41 1 94.31 130 LEU B O 1
ATOM 3375 N N . ARG B 1 131 ? 7.734 28.641 -0.213 1 92.94 131 ARG B N 1
ATOM 3376 C CA . ARG B 1 131 ? 6.344 28.359 0.116 1 92.94 131 ARG B CA 1
ATOM 3377 C C . ARG B 1 131 ? 6.082 28.547 1.606 1 92.94 131 ARG B C 1
ATOM 3379 O O . ARG B 1 131 ? 6.918 28.188 2.439 1 92.94 131 ARG B O 1
ATOM 3386 N N . PRO B 1 132 ? 4.906 29.031 1.967 1 92.56 132 PRO B N 1
ATOM 3387 C CA . PRO B 1 132 ? 4.625 29.312 3.375 1 92.56 132 PRO B CA 1
ATOM 3388 C C . PRO B 1 132 ? 4.773 28.094 4.27 1 92.56 132 PRO B C 1
ATOM 3390 O O . PRO B 1 132 ? 5.348 28.188 5.359 1 92.56 132 PRO B O 1
ATOM 3393 N N . PHE B 1 133 ? 4.246 26.938 3.906 1 94.25 133 PHE B N 1
ATOM 3394 C CA . PHE B 1 133 ? 4.344 25.766 4.754 1 94.25 133 PHE B CA 1
ATOM 3395 C C . PHE B 1 133 ? 5.797 25.344 4.945 1 94.25 133 PHE B C 1
ATOM 3397 O O . PHE B 1 133 ? 6.16 24.797 5.984 1 94.25 133 PHE B O 1
ATOM 3404 N N . THR B 1 134 ? 6.641 25.594 3.938 1 96.38 134 THR B N 1
ATOM 3405 C CA . THR B 1 134 ? 8.07 25.297 4.016 1 96.38 134 THR B CA 1
ATOM 3406 C C . THR B 1 134 ? 8.75 26.188 5.051 1 96.38 134 THR B C 1
ATOM 3408 O O . THR B 1 134 ? 9.5 25.703 5.895 1 96.38 134 THR B O 1
ATOM 3411 N N . ALA B 1 135 ? 8.438 27.5 4.957 1 95.38 135 ALA B N 1
ATOM 3412 C CA . ALA B 1 135 ? 8.992 28.438 5.93 1 95.38 135 ALA B CA 1
ATOM 3413 C C . ALA B 1 135 ? 8.602 28.047 7.352 1 95.38 135 ALA B C 1
ATOM 3415 O O . ALA B 1 135 ? 9.453 28.031 8.25 1 95.38 135 ALA B O 1
ATOM 3416 N N . ALA B 1 136 ? 7.406 27.688 7.5 1 93.69 136 ALA B N 1
ATOM 3417 C CA . ALA B 1 136 ? 6.91 27.297 8.812 1 93.69 136 ALA B CA 1
ATOM 3418 C C . ALA B 1 136 ? 7.625 26.047 9.312 1 93.69 136 ALA B C 1
ATOM 3420 O O . ALA B 1 136 ? 8.031 25.969 10.477 1 93.69 136 ALA B O 1
ATOM 3421 N N . ALA B 1 137 ? 7.777 25.047 8.469 1 95.5 137 ALA B N 1
ATOM 3422 C CA . ALA B 1 137 ? 8.422 23.781 8.836 1 95.5 137 ALA B CA 1
ATOM 3423 C C . ALA B 1 137 ? 9.867 24.016 9.266 1 95.5 137 ALA B C 1
ATOM 3425 O O . ALA B 1 137 ? 10.398 23.281 10.102 1 95.5 137 ALA B O 1
ATOM 3426 N N . LEU B 1 138 ? 10.453 25.047 8.719 1 95.81 138 LEU B N 1
ATOM 3427 C CA . LEU B 1 138 ? 11.859 25.328 9 1 95.81 138 LEU B CA 1
ATOM 3428 C C . LEU B 1 138 ? 12 26.375 10.102 1 95.81 138 LEU B C 1
ATOM 3430 O O . LEU B 1 138 ? 13.117 26.766 10.453 1 95.81 138 LEU B O 1
ATOM 3434 N N . GLY B 1 139 ? 10.875 26.859 10.625 1 94.06 139 GLY B N 1
ATOM 3435 C CA . GLY B 1 139 ? 10.906 27.891 11.656 1 94.06 139 GLY B CA 1
ATOM 3436 C C . GLY B 1 139 ? 11.328 29.25 11.141 1 94.06 139 GLY B C 1
ATOM 3437 O O . GLY B 1 139 ? 11.961 30.031 11.859 1 94.06 139 GLY B O 1
ATOM 3438 N N . LEU B 1 140 ? 11.07 29.453 9.859 1 93.25 140 LEU B N 1
ATOM 3439 C CA . LEU B 1 140 ? 11.445 30.719 9.219 1 93.25 140 LEU B CA 1
ATOM 3440 C C . LEU B 1 140 ? 10.227 31.594 8.992 1 93.25 140 LEU B C 1
ATOM 3442 O O . LEU B 1 140 ? 9.086 31.125 9.062 1 93.25 140 LEU B O 1
ATOM 3446 N N . SER B 1 141 ? 10.5 32.906 8.828 1 83.94 141 SER B N 1
ATOM 3447 C CA . SER B 1 141 ? 9.43 33.812 8.461 1 83.94 141 SER B CA 1
ATOM 3448 C C . SER B 1 141 ? 9.117 33.719 6.973 1 83.94 141 SER B C 1
ATOM 3450 O O . SER B 1 141 ? 10.016 33.562 6.152 1 83.94 141 SER B O 1
ATOM 3452 N N . ALA B 1 142 ? 7.844 33.406 6.707 1 70.56 142 ALA B N 1
ATOM 3453 C CA . ALA B 1 142 ? 7.441 33.219 5.316 1 70.56 142 ALA B CA 1
ATOM 3454 C C . ALA B 1 142 ? 7.242 34.531 4.602 1 70.56 142 ALA B C 1
ATOM 3456 O O . ALA B 1 142 ? 6.707 35.5 5.184 1 70.56 142 ALA B O 1
ATOM 3457 N N . ALA B 1 143 ? 8.008 34.906 3.514 1 64.12 143 ALA B N 1
ATOM 3458 C CA . ALA B 1 143 ? 7.512 35.969 2.635 1 64.12 143 ALA B CA 1
ATOM 3459 C C . ALA B 1 143 ? 6.375 35.438 1.754 1 64.12 143 ALA B C 1
ATOM 3461 O O . ALA B 1 143 ? 6.43 34.312 1.254 1 64.12 143 ALA B O 1
ATOM 3462 N N . SER B 1 144 ? 5.051 35.75 1.944 1 62.34 144 SER B N 1
ATOM 3463 C CA . SER B 1 144 ? 3.779 35.219 1.458 1 62.34 144 SER B CA 1
ATOM 3464 C C . SER B 1 144 ? 3.824 34.969 -0.046 1 62.34 144 SER B C 1
ATOM 3466 O O . SER B 1 144 ? 3.98 35.906 -0.831 1 62.34 144 SER B O 1
ATOM 3468 N N . ALA B 1 145 ? 4.188 33.656 -0.471 1 62.97 145 ALA B N 1
ATOM 3469 C CA . ALA B 1 145 ? 4.156 33.438 -1.917 1 62.97 145 ALA B CA 1
ATOM 3470 C C . ALA B 1 145 ? 2.822 32.844 -2.359 1 62.97 145 ALA B C 1
ATOM 3472 O O . ALA B 1 145 ? 2.424 33 -3.518 1 62.97 145 ALA B O 1
ATOM 3473 N N . ASP B 1 146 ? 1.894 32.406 -1.475 1 69.12 146 ASP B N 1
ATOM 3474 C CA . ASP B 1 146 ? 0.685 31.734 -1.952 1 69.12 146 ASP B CA 1
ATOM 3475 C C . ASP B 1 146 ? -0.511 32.688 -1.924 1 69.12 146 ASP B C 1
ATOM 3477 O O . ASP B 1 146 ? -0.65 33.5 -1.001 1 69.12 146 ASP B O 1
ATOM 3481 N N . LEU B 1 147 ? -1.254 32.688 -2.967 1 71.12 147 LEU B N 1
ATOM 3482 C CA . LEU B 1 147 ? -2.527 33.406 -2.967 1 71.12 147 LEU B CA 1
ATOM 3483 C C . LEU B 1 147 ? -3.605 32.594 -2.26 1 71.12 147 LEU B C 1
ATOM 3485 O O . LEU B 1 147 ? -3.805 31.406 -2.574 1 71.12 147 LEU B O 1
ATOM 3489 N N . ARG B 1 148 ? -4.254 33.188 -1.229 1 76.56 148 ARG B N 1
ATOM 3490 C CA . ARG B 1 148 ? -5.332 32.5 -0.508 1 76.56 148 ARG B CA 1
ATOM 3491 C C . ARG B 1 148 ? -6.695 32.938 -1.05 1 76.56 148 ARG B C 1
ATOM 3493 O O . ARG B 1 148 ? -6.898 34.094 -1.406 1 76.56 148 ARG B O 1
ATOM 3500 N N . PRO B 1 149 ? -7.578 31.922 -1.096 1 74.94 149 PRO B N 1
ATOM 3501 C CA . PRO B 1 149 ? -8.93 32.344 -1.485 1 74.94 149 PRO B CA 1
ATOM 3502 C C . PRO B 1 149 ? -9.609 33.219 -0.437 1 74.94 149 PRO B C 1
ATOM 3504 O O . PRO B 1 149 ? -9.328 33.062 0.758 1 74.94 149 PRO B O 1
ATOM 3507 N N . GLU B 1 150 ? -10.422 34.094 -0.955 1 72.62 150 GLU B N 1
ATOM 3508 C CA . GLU B 1 150 ? -11.148 35 -0.074 1 72.62 150 GLU B CA 1
ATOM 3509 C C . GLU B 1 150 ? -12.156 34.25 0.783 1 72.62 150 GLU B C 1
ATOM 3511 O O . GLU B 1 150 ? -12.312 34.531 1.972 1 72.62 150 GLU B O 1
ATOM 3516 N N . GLU B 1 151 ? -12.805 33.25 0.091 1 77.25 151 GLU B N 1
ATOM 3517 C CA . GLU B 1 151 ? -13.789 32.438 0.791 1 77.25 151 GLU B CA 1
ATOM 3518 C C . GLU B 1 151 ? -13.484 30.938 0.61 1 77.25 151 GLU B C 1
ATOM 3520 O O . GLU B 1 151 ? -12.977 30.531 -0.435 1 77.25 151 GLU B O 1
ATOM 3525 N N . THR B 1 152 ? -13.773 30.203 1.664 1 81.44 152 THR B N 1
ATOM 3526 C CA . THR B 1 152 ? -13.648 28.75 1.564 1 81.44 152 THR B CA 1
ATOM 3527 C C . THR B 1 152 ? -14.789 28.172 0.738 1 81.44 152 THR B C 1
ATOM 3529 O O . THR B 1 152 ? -15.961 28.375 1.056 1 81.44 152 THR B O 1
ATOM 3532 N N . PRO B 1 153 ? -14.43 27.484 -0.354 1 79.56 153 PRO B N 1
ATOM 3533 C CA . PRO B 1 153 ? -15.508 26.875 -1.136 1 79.56 153 PRO B CA 1
ATOM 3534 C C . PRO B 1 153 ? -16.25 25.797 -0.358 1 79.56 153 PRO B C 1
ATOM 3536 O O . PRO B 1 153 ? -15.711 25.203 0.582 1 79.56 153 PRO B O 1
ATOM 3539 N N . ASP B 1 154 ? -17.547 25.625 -0.819 1 77.19 154 ASP B N 1
ATOM 3540 C CA . ASP B 1 154 ? -18.297 24.469 -0.307 1 77.19 154 ASP B CA 1
ATOM 3541 C C . ASP B 1 154 ? -17.891 23.188 -1.016 1 77.19 154 ASP B C 1
ATOM 3543 O O . ASP B 1 154 ? -18.062 23.047 -2.227 1 77.19 154 ASP B O 1
ATOM 3547 N N . PHE B 1 155 ? -17.266 22.422 -0.403 1 80.06 155 PHE B N 1
ATOM 3548 C CA . PHE B 1 155 ? -16.781 21.141 -0.923 1 80.06 155 PHE B CA 1
ATOM 3549 C C . PHE B 1 155 ? -17.016 20.016 0.082 1 80.06 155 PHE B C 1
ATOM 3551 O O . PHE B 1 155 ? -16.656 20.156 1.256 1 80.06 155 PHE B O 1
ATOM 3558 N N . PRO B 1 156 ? -17.688 18.906 -0.479 1 74.25 156 PRO B N 1
ATOM 3559 C CA . PRO B 1 156 ? -18 17.844 0.473 1 74.25 156 PRO B CA 1
ATOM 3560 C C . PRO B 1 156 ? -16.75 17.188 1.052 1 74.25 156 PRO B C 1
ATOM 3562 O O . PRO B 1 156 ? -15.727 17.094 0.372 1 74.25 156 PRO B O 1
ATOM 3565 N N . SER B 1 157 ? -16.906 16.734 2.275 1 71.5 157 SER B N 1
ATOM 3566 C CA . SER B 1 157 ? -15.805 16.047 2.945 1 71.5 157 SER B CA 1
ATOM 3567 C C . SER B 1 157 ? -15.562 14.672 2.324 1 71.5 157 SER B C 1
ATOM 3569 O O . SER B 1 157 ? -14.477 14.109 2.459 1 71.5 157 SER B O 1
ATOM 3571 N N . PHE B 1 158 ? -16.641 14.211 1.693 1 73.31 158 PHE B N 1
ATOM 3572 C CA . PHE B 1 158 ? -16.531 12.945 0.981 1 73.31 158 PHE B CA 1
ATOM 3573 C C . PHE B 1 158 ? -16.953 13.102 -0.475 1 73.31 158 PHE B C 1
ATOM 3575 O O . PHE B 1 158 ? -18.016 13.672 -0.761 1 73.31 158 PHE B O 1
ATOM 3582 N N . TYR B 1 159 ? -16.016 12.711 -1.297 1 79.56 159 TYR B N 1
ATOM 3583 C CA . TYR B 1 159 ? -16.297 12.742 -2.729 1 79.56 159 TYR B CA 1
ATOM 3584 C C . TYR B 1 159 ? -15.672 11.555 -3.438 1 79.56 159 TYR B C 1
ATOM 3586 O O . TYR B 1 159 ? -14.484 11.266 -3.244 1 79.56 159 TYR B O 1
ATOM 3594 N N . ALA B 1 160 ? -16.531 10.797 -4.145 1 86.19 160 ALA B N 1
ATOM 3595 C CA . ALA B 1 160 ? -16.047 9.68 -4.949 1 86.19 160 ALA B CA 1
ATOM 3596 C C . ALA B 1 160 ? -16.125 9.992 -6.438 1 86.19 160 ALA B C 1
ATOM 3598 O O . ALA B 1 160 ? -17.078 10.648 -6.887 1 86.19 160 ALA B O 1
ATOM 3599 N N . TYR B 1 161 ? -15.133 9.68 -7.168 1 86.56 161 TYR B N 1
ATOM 3600 C CA . TYR B 1 161 ? -15.125 9.844 -8.617 1 86.56 161 TYR B CA 1
ATOM 3601 C C . TYR B 1 161 ? -14.898 8.508 -9.312 1 86.56 161 TYR B C 1
ATOM 3603 O O . TYR B 1 161 ? -14.297 7.594 -8.742 1 86.56 161 TYR B O 1
ATOM 3611 N N . GLN B 1 162 ? -15.352 8.367 -10.484 1 88.19 162 GLN B N 1
ATOM 3612 C CA . GLN B 1 162 ? -15.195 7.125 -11.227 1 88.19 162 GLN B CA 1
ATOM 3613 C C . GLN B 1 162 ? -13.844 7.074 -11.938 1 88.19 162 GLN B C 1
ATOM 3615 O O . GLN B 1 162 ? -13.492 7.992 -12.688 1 88.19 162 GLN B O 1
ATOM 3620 N N . GLY B 1 163 ? -13.094 6.008 -11.703 1 85 163 GLY B N 1
ATOM 3621 C CA . GLY B 1 163 ? -11.828 5.812 -12.391 1 85 163 GLY B CA 1
ATOM 3622 C C . GLY B 1 163 ? -11.992 5.309 -13.812 1 85 163 GLY B C 1
ATOM 3623 O O . GLY B 1 163 ? -13.117 5.059 -14.258 1 85 163 GLY B O 1
ATOM 3624 N N . PRO B 1 164 ? -10.805 5.172 -14.508 1 82.25 164 PRO B N 1
ATOM 3625 C CA . PRO B 1 164 ? -10.859 4.699 -15.891 1 82.25 164 PRO B CA 1
ATOM 3626 C C . PRO B 1 164 ? -11.391 3.27 -16 1 82.25 164 PRO B C 1
ATOM 3628 O O . PRO B 1 164 ? -11.93 2.889 -17.047 1 82.25 164 PRO B O 1
ATOM 3631 N N . ASP B 1 165 ? -11.289 2.553 -15.008 1 84.31 165 ASP B N 1
ATOM 3632 C CA . ASP B 1 165 ? -11.742 1.163 -15.023 1 84.31 165 ASP B CA 1
ATOM 3633 C C . ASP B 1 165 ? -13.211 1.059 -14.641 1 84.31 165 ASP B C 1
ATOM 3635 O O . ASP B 1 165 ? -13.758 -0.043 -14.555 1 84.31 165 ASP B O 1
ATOM 3639 N N . GLY B 1 166 ? -13.82 2.209 -14.32 1 85.12 166 GLY B N 1
ATOM 3640 C CA . GLY B 1 166 ? -15.234 2.246 -13.984 1 85.12 166 GLY B CA 1
ATOM 3641 C C . GLY B 1 166 ? -15.5 2.152 -12.492 1 85.12 166 GLY B C 1
ATOM 3642 O O . GLY B 1 166 ? -16.625 2.381 -12.031 1 85.12 166 GLY B O 1
ATOM 3643 N N . LEU B 1 167 ? -14.531 1.82 -11.75 1 91.19 167 LEU B N 1
ATOM 3644 C CA . LEU B 1 167 ? -14.68 1.731 -10.305 1 91.19 167 LEU B CA 1
ATOM 3645 C C . LEU B 1 167 ? -14.609 3.113 -9.664 1 91.19 167 LEU B C 1
ATOM 3647 O O . LEU B 1 167 ? -13.758 3.93 -10.031 1 91.19 167 LEU B O 1
ATOM 3651 N N . HIS B 1 168 ? -15.508 3.375 -8.75 1 93.12 168 HIS B N 1
ATOM 3652 C CA . HIS B 1 168 ? -15.453 4.625 -8 1 93.12 168 HIS B CA 1
ATOM 3653 C C . HIS B 1 168 ? -14.297 4.625 -7.008 1 93.12 168 HIS B C 1
ATOM 3655 O O . HIS B 1 168 ? -13.984 3.588 -6.418 1 93.12 168 HIS B O 1
ATOM 3661 N N . ARG B 1 169 ? -13.703 5.773 -6.879 1 95.19 169 ARG B N 1
ATOM 3662 C CA . ARG B 1 169 ? -12.57 5.949 -5.969 1 95.19 169 ARG B CA 1
ATOM 3663 C C . ARG B 1 169 ? -12.773 7.168 -5.078 1 95.19 169 ARG B C 1
ATOM 3665 O O . ARG B 1 169 ? -13.367 8.164 -5.5 1 95.19 169 ARG B O 1
ATOM 3672 N N . ALA B 1 170 ? -12.32 7.043 -3.85 1 94.38 170 ALA B N 1
ATOM 3673 C CA . ALA B 1 170 ? -12.352 8.164 -2.912 1 94.38 170 ALA B CA 1
ATOM 3674 C C . ALA B 1 170 ? -11.117 8.172 -2.021 1 94.38 170 ALA B C 1
ATOM 3676 O O . ALA B 1 170 ? -10.719 7.133 -1.484 1 94.38 170 ALA B O 1
ATOM 3677 N N . GLN B 1 171 ? -10.484 9.258 -1.958 1 94.12 171 GLN B N 1
ATOM 3678 C CA . GLN B 1 171 ? -9.391 9.5 -1.024 1 94.12 171 GLN B CA 1
ATOM 3679 C C . GLN B 1 171 ? -9.773 10.562 0.008 1 94.12 171 GLN B C 1
ATOM 3681 O O . GLN B 1 171 ? -10.227 11.648 -0.349 1 94.12 171 GLN B O 1
ATOM 3686 N N . ARG B 1 172 ? -9.578 10.227 1.273 1 93.94 172 ARG B N 1
ATOM 3687 C CA . ARG B 1 172 ? -10.055 11.117 2.328 1 93.94 172 ARG B CA 1
ATOM 3688 C C . ARG B 1 172 ? -8.992 11.297 3.41 1 93.94 172 ARG B C 1
ATOM 3690 O O . ARG B 1 172 ? -8.32 10.344 3.791 1 93.94 172 ARG B O 1
ATOM 3697 N N . PHE B 1 173 ? -8.867 12.555 3.852 1 96.38 173 PHE B N 1
ATOM 3698 C CA . PHE B 1 173 ? -8.047 12.867 5.02 1 96.38 173 PHE B CA 1
ATOM 3699 C C . PHE B 1 173 ? -8.922 13.055 6.254 1 96.38 173 PHE B C 1
ATOM 3701 O O . PHE B 1 173 ? -9.977 13.68 6.184 1 96.38 173 PHE B O 1
ATOM 3708 N N . ALA B 1 174 ? -8.516 12.438 7.383 1 95.5 174 ALA B N 1
ATOM 3709 C CA . ALA B 1 174 ? -9.289 12.523 8.617 1 95.5 174 ALA B CA 1
ATOM 3710 C C . ALA B 1 174 ? -8.367 12.672 9.828 1 95.5 174 ALA B C 1
ATOM 3712 O O . ALA B 1 174 ? -7.156 12.477 9.727 1 95.5 174 ALA B O 1
ATOM 3713 N N . ALA B 1 175 ? -8.898 13.109 10.906 1 96.62 175 ALA B N 1
ATOM 3714 C CA . ALA B 1 175 ? -8.219 13.242 12.188 1 96.62 175 ALA B CA 1
ATOM 3715 C C . ALA B 1 175 ? -8.992 12.516 13.289 1 96.62 175 ALA B C 1
ATOM 3717 O O . ALA B 1 175 ? -10.219 12.594 13.344 1 96.62 175 ALA B O 1
ATOM 3718 N N . TYR B 1 176 ? -8.258 11.797 14.109 1 97 176 TYR B N 1
ATOM 3719 C CA . TYR B 1 176 ? -8.883 11.023 15.18 1 97 176 TYR B CA 1
ATOM 3720 C C . TYR B 1 176 ? -8.188 11.281 16.516 1 97 176 TYR B C 1
ATOM 3722 O O . TYR B 1 176 ? -6.992 11.578 16.547 1 97 176 TYR B O 1
ATOM 3730 N N . ALA B 1 177 ? -8.93 11.094 17.578 1 97.5 177 ALA B N 1
ATOM 3731 C CA . ALA B 1 177 ? -8.422 11.422 18.906 1 97.5 177 ALA B CA 1
ATOM 3732 C C . ALA B 1 177 ? -8.273 10.164 19.766 1 97.5 177 ALA B C 1
ATOM 3734 O O . ALA B 1 177 ? -9.188 9.344 19.844 1 97.5 177 ALA B O 1
ATOM 3735 N N . ILE B 1 178 ? -7.156 9.984 20.25 1 97.38 178 ILE B N 1
ATOM 3736 C CA . ILE B 1 178 ? -7.039 9.203 21.484 1 97.38 178 ILE B CA 1
ATOM 3737 C C . ILE B 1 178 ? -7.336 10.094 22.688 1 97.38 178 ILE B C 1
ATOM 3739 O O . ILE B 1 178 ? -6.43 10.711 23.25 1 97.38 178 ILE B O 1
ATOM 3743 N N . ALA B 1 179 ? -8.555 10.164 23.047 1 97.81 179 ALA B N 1
ATOM 3744 C CA . ALA B 1 179 ? -9.047 11.078 24.062 1 97.81 179 ALA B CA 1
ATOM 3745 C C . ALA B 1 179 ? -9.133 10.383 25.422 1 97.81 179 ALA B C 1
ATOM 3747 O O . ALA B 1 179 ? -9.789 9.344 25.562 1 97.81 179 ALA B O 1
ATOM 3748 N N . ALA B 1 180 ? -8.523 10.984 26.359 1 97.31 180 ALA B N 1
ATOM 3749 C CA . ALA B 1 180 ? -8.539 10.422 27.719 1 97.31 180 ALA B CA 1
ATOM 3750 C C . ALA B 1 180 ? -9.062 11.438 28.719 1 97.31 180 ALA B C 1
ATOM 3752 O O . ALA B 1 180 ? -8.914 12.641 28.531 1 97.31 180 ALA B O 1
ATOM 3753 N N . ASP B 1 181 ? -9.688 10.961 29.812 1 97.19 181 ASP B N 1
ATOM 3754 C CA . ASP B 1 181 ? -10.086 11.797 30.938 1 97.19 181 ASP B CA 1
ATOM 3755 C C . ASP B 1 181 ? -9.094 11.672 32.094 1 97.19 181 ASP B C 1
ATOM 3757 O O . ASP B 1 181 ? -8.102 10.945 31.984 1 97.19 181 ASP B O 1
ATOM 3761 N N . PRO B 1 182 ? -9.266 12.445 33.156 1 95.44 182 PRO B N 1
ATOM 3762 C CA . PRO B 1 182 ? -8.297 12.43 34.281 1 95.44 182 PRO B CA 1
ATOM 3763 C C . PRO B 1 182 ? -8.289 11.102 35.031 1 95.44 182 PRO B C 1
ATOM 3765 O O . PRO B 1 182 ? -7.402 10.867 35.844 1 95.44 182 PRO B O 1
ATOM 3768 N N . TYR B 1 183 ? -9.156 10.195 34.781 1 94.75 183 TYR B N 1
ATOM 3769 C CA . TYR B 1 183 ? -9.305 8.938 35.5 1 94.75 183 TYR B CA 1
ATOM 3770 C C . TYR B 1 183 ? -8.781 7.766 34.656 1 94.75 183 TYR B C 1
ATOM 3772 O O . TYR B 1 183 ? -9.062 6.605 34.969 1 94.75 183 TYR B O 1
ATOM 3780 N N . ARG B 1 184 ? -8.164 8.016 33.531 1 92.19 184 ARG B N 1
ATOM 3781 C CA . ARG B 1 184 ? -7.5 7.043 32.656 1 92.19 184 ARG B CA 1
ATOM 3782 C C . ARG B 1 184 ? -8.516 6.258 31.859 1 92.19 184 ARG B C 1
ATOM 3784 O O . ARG B 1 184 ? -8.312 5.074 31.562 1 92.19 184 ARG B O 1
ATOM 3791 N N . ASN B 1 185 ? -9.609 6.875 31.641 1 96.94 185 ASN B N 1
ATOM 3792 C CA . ASN B 1 185 ? -10.562 6.328 30.672 1 96.94 185 ASN B CA 1
ATOM 3793 C C . ASN B 1 185 ? -10.305 6.863 29.266 1 96.94 185 ASN B C 1
ATOM 3795 O O . ASN B 1 185 ? -9.906 8.016 29.109 1 96.94 185 ASN B O 1
ATOM 3799 N N . LEU B 1 186 ? -10.547 5.996 28.312 1 97.5 186 LEU B N 1
ATOM 3800 C CA . LEU B 1 186 ? -10.492 6.406 26.922 1 97.5 186 LEU B CA 1
ATOM 3801 C C . LEU B 1 186 ? -11.891 6.566 26.344 1 97.5 186 LEU B C 1
ATOM 3803 O O . LEU B 1 186 ? -12.781 5.762 26.625 1 97.5 186 LEU B O 1
ATOM 3807 N N . LEU B 1 187 ? -12.039 7.574 25.594 1 97.81 187 LEU B N 1
ATOM 3808 C CA . LEU B 1 187 ? -13.32 7.793 24.922 1 97.81 187 LEU B CA 1
ATOM 3809 C C . LEU B 1 187 ? -13.359 7.062 23.578 1 97.81 187 LEU B C 1
ATOM 3811 O O . LEU B 1 187 ? -12.516 7.289 22.719 1 97.81 187 LEU B O 1
ATOM 3815 N N . LEU B 1 188 ? -14.281 6.168 23.375 1 97.31 188 LEU B N 1
ATOM 3816 C CA . LEU B 1 188 ? -14.461 5.438 22.125 1 97.31 188 LEU B CA 1
ATOM 3817 C C . LEU B 1 188 ? -15.859 5.668 21.562 1 97.31 188 LEU B C 1
ATOM 3819 O O . LEU B 1 188 ? -16.766 6.062 22.281 1 97.31 188 LEU B O 1
ATOM 3823 N N . THR B 1 189 ? -15.969 5.531 20.328 1 96.25 189 THR B N 1
ATOM 3824 C CA . THR B 1 189 ? -17.25 5.582 19.625 1 96.25 189 THR B CA 1
ATOM 3825 C C . THR B 1 189 ? -17.531 4.262 18.906 1 96.25 189 THR B C 1
ATOM 3827 O O . THR B 1 189 ? -16.594 3.51 18.609 1 96.25 189 THR B O 1
ATOM 3830 N N . ARG B 1 190 ? -18.75 3.971 18.734 1 95.38 190 ARG B N 1
ATOM 3831 C CA . ARG B 1 190 ? -19.141 2.754 18.031 1 95.38 190 ARG B CA 1
ATOM 3832 C C . ARG B 1 190 ? -19.719 3.08 16.656 1 95.38 190 ARG B C 1
ATOM 3834 O O . ARG B 1 190 ? -20.547 3.975 16.516 1 95.38 190 ARG B O 1
ATOM 3841 N N . ILE B 1 191 ? -19.25 2.385 15.648 1 93 191 ILE B N 1
ATOM 3842 C CA . ILE B 1 191 ? -19.672 2.643 14.273 1 93 191 ILE B CA 1
ATOM 3843 C C . ILE B 1 191 ? -21.094 2.148 14.07 1 93 191 ILE B C 1
ATOM 3845 O O . ILE B 1 191 ? -21.438 1.021 14.445 1 93 191 ILE B O 1
ATOM 3849 N N . ALA B 1 192 ? -21.938 2.932 13.406 1 92.12 192 ALA B N 1
ATOM 3850 C CA . ALA B 1 192 ? -23.359 2.662 13.211 1 92.12 192 ALA B CA 1
ATOM 3851 C C . ALA B 1 192 ? -23.578 1.578 12.156 1 92.12 192 ALA B C 1
ATOM 3853 O O . ALA B 1 192 ? -22.703 1.352 11.305 1 92.12 192 ALA B O 1
ATOM 3854 N N . PRO B 1 193 ? -24.688 0.869 12.203 1 88.56 193 PRO B N 1
ATOM 3855 C CA . PRO B 1 193 ? -25.016 -0.086 11.141 1 88.56 193 PRO B CA 1
ATOM 3856 C C . PRO B 1 193 ? -25.031 0.551 9.758 1 88.56 193 PRO B C 1
ATOM 3858 O O . PRO B 1 193 ? -25.438 1.701 9.602 1 88.56 193 PRO B O 1
ATOM 3861 N N . GLY B 1 194 ? -24.562 -0.175 8.836 1 83.69 194 GLY B N 1
ATOM 3862 C CA . GLY B 1 194 ? -24.594 0.316 7.469 1 83.69 194 GLY B CA 1
ATOM 3863 C C . GLY B 1 194 ? -23.281 0.967 7.047 1 83.69 194 GLY B C 1
ATOM 3864 O O . GLY B 1 194 ? -23.094 1.266 5.867 1 83.69 194 GLY B O 1
ATOM 3865 N N . TYR B 1 195 ? -22.438 1.207 7.996 1 86.38 195 TYR B N 1
ATOM 3866 C CA . TYR B 1 195 ? -21.125 1.777 7.691 1 86.38 195 TYR B CA 1
ATOM 3867 C C . TYR B 1 195 ? -20.031 0.716 7.766 1 86.38 195 TYR B C 1
ATOM 3869 O O . TYR B 1 195 ? -20.188 -0.278 8.484 1 86.38 195 TYR B O 1
ATOM 3877 N N . PRO B 1 196 ? -19.016 0.902 7 1 82.94 196 PRO B N 1
ATOM 3878 C CA . PRO B 1 196 ? -17.906 -0.041 7.121 1 82.94 196 PRO B CA 1
ATOM 3879 C C . PRO B 1 196 ? -17.375 -0.148 8.547 1 82.94 196 PRO B C 1
ATOM 3881 O O . PRO B 1 196 ? -17 0.862 9.148 1 82.94 196 PRO B O 1
ATOM 3884 N N . GLY B 1 197 ? -17.344 -1.424 9.031 1 86.88 197 GLY B N 1
ATOM 3885 C CA . GLY B 1 197 ? -16.891 -1.637 10.398 1 86.88 197 GLY B CA 1
ATOM 3886 C C . GLY B 1 197 ? -18 -1.528 11.422 1 86.88 197 GLY B C 1
ATOM 3887 O O . GLY B 1 197 ? -17.734 -1.38 12.617 1 86.88 197 GLY B O 1
ATOM 3888 N N . ALA B 1 198 ? -19.203 -1.644 10.992 1 90.56 198 ALA B N 1
ATOM 3889 C CA . ALA B 1 198 ? -20.375 -1.51 11.859 1 90.56 198 ALA B CA 1
ATOM 3890 C C . ALA B 1 198 ? -20.219 -2.359 13.117 1 90.56 198 ALA B C 1
ATOM 3892 O O . ALA B 1 198 ? -19.828 -3.525 13.047 1 90.56 198 ALA B O 1
ATOM 3893 N N . GLY B 1 199 ? -20.5 -1.689 14.195 1 93.75 199 GLY B N 1
ATOM 3894 C CA . GLY B 1 199 ? -20.484 -2.393 15.469 1 93.75 199 GLY B CA 1
ATOM 3895 C C . GLY B 1 199 ? -19.141 -2.336 16.172 1 93.75 199 GLY B C 1
ATOM 3896 O O . GLY B 1 199 ? -19.047 -2.613 17.375 1 93.75 199 GLY B O 1
ATOM 3897 N N . CYS B 1 200 ? -18.125 -1.952 15.5 1 95.69 200 CYS B N 1
ATOM 3898 C CA . CYS B 1 200 ? -16.797 -1.892 16.094 1 95.69 200 CYS B CA 1
ATOM 3899 C C . CYS B 1 200 ? -16.594 -0.582 16.844 1 95.69 200 CYS B C 1
ATOM 3901 O O . CYS B 1 200 ? -17.188 0.437 16.5 1 95.69 200 CYS B O 1
ATOM 3903 N N . TRP B 1 201 ? -15.805 -0.688 17.828 1 96.38 201 TRP B N 1
ATOM 3904 C CA . TRP B 1 201 ? -15.359 0.517 18.531 1 96.38 201 TRP B CA 1
ATOM 3905 C C . TRP B 1 201 ? -14.266 1.225 17.734 1 96.38 201 TRP B C 1
ATOM 3907 O O . TRP B 1 201 ? -13.414 0.575 17.125 1 96.38 201 TRP B O 1
ATOM 3917 N N . HIS B 1 202 ? -14.352 2.525 17.781 1 95.69 202 HIS B N 1
ATOM 3918 C CA . HIS B 1 202 ? -13.461 3.391 17.016 1 95.69 202 HIS B CA 1
ATOM 3919 C C . HIS B 1 202 ? -13.055 4.621 17.812 1 95.69 202 HIS B C 1
ATOM 3921 O O . HIS B 1 202 ? -13.555 4.828 18.938 1 95.69 202 HIS B O 1
ATOM 3927 N N . LEU B 1 203 ? -12.148 5.32 17.375 1 96.75 203 LEU B N 1
ATOM 3928 C CA . LEU B 1 203 ? -11.75 6.586 17.984 1 96.75 203 LEU B CA 1
ATOM 3929 C C . LEU B 1 203 ? -12.648 7.723 17.516 1 96.75 203 LEU B C 1
ATOM 3931 O O . LEU B 1 203 ? -13.086 7.738 16.359 1 96.75 203 LEU B O 1
ATOM 3935 N N . PRO B 1 204 ? -13 8.625 18.438 1 96.31 204 PRO B N 1
ATOM 3936 C CA . PRO B 1 204 ? -13.742 9.797 17.969 1 96.31 204 PRO B CA 1
ATOM 3937 C C . PRO B 1 204 ? -12.961 10.633 16.969 1 96.31 204 PRO B C 1
ATOM 3939 O O . PRO B 1 204 ? -11.742 10.773 17.094 1 96.31 204 PRO B O 1
ATOM 3942 N N . GLY B 1 205 ? -13.555 11.156 16.047 1 94.75 205 GLY B N 1
ATOM 3943 C CA . GLY B 1 205 ? -12.961 11.922 14.953 1 94.75 205 GLY B CA 1
ATOM 3944 C C . GLY B 1 205 ? -13.664 11.711 13.625 1 94.75 205 GLY B C 1
ATOM 3945 O O . GLY B 1 205 ? -14.773 11.18 13.578 1 94.75 205 GLY B O 1
ATOM 3946 N N . GLY B 1 206 ? -13.062 12.172 12.531 1 92.69 206 GLY B N 1
ATOM 3947 C CA . GLY B 1 206 ? -13.648 12.055 11.203 1 92.69 206 GLY B CA 1
ATOM 3948 C C . GLY B 1 206 ? -12.938 12.891 10.156 1 92.69 206 GLY B C 1
ATOM 3949 O O . GLY B 1 206 ? -11.836 13.383 10.398 1 92.69 206 GLY B O 1
ATOM 3950 N N . GLY B 1 207 ? -13.547 12.906 9.055 1 92.75 207 GLY B N 1
ATOM 3951 C CA . GLY B 1 207 ? -12.992 13.68 7.949 1 92.75 207 GLY B CA 1
ATOM 3952 C C . GLY B 1 207 ? -12.898 15.164 8.242 1 92.75 207 GLY B C 1
ATOM 3953 O O . GLY B 1 207 ? -13.758 15.719 8.945 1 92.75 207 GLY B O 1
ATOM 3954 N N . THR B 1 208 ? -11.859 15.773 7.719 1 94.56 208 THR B N 1
ATOM 3955 C CA . THR B 1 208 ? -11.719 17.219 7.832 1 94.56 208 THR B CA 1
ATOM 3956 C C . THR B 1 208 ? -12.453 17.922 6.699 1 94.56 208 THR B C 1
ATOM 3958 O O . THR B 1 208 ? -12.547 17.406 5.59 1 94.56 208 THR B O 1
ATOM 3961 N N . ASP B 1 209 ? -12.945 19.078 6.938 1 92.25 209 ASP B N 1
ATOM 3962 C CA . ASP B 1 209 ? -13.633 19.859 5.922 1 92.25 209 ASP B CA 1
ATOM 3963 C C . ASP B 1 209 ? -12.648 20.703 5.109 1 92.25 209 ASP B C 1
ATOM 3965 O O . ASP B 1 209 ? -11.516 20.906 5.531 1 92.25 209 ASP B O 1
ATOM 3969 N N . TYR B 1 210 ? -13.125 21.125 3.982 1 92.19 210 TYR B N 1
ATOM 3970 C CA . TYR B 1 210 ? -12.336 22 3.123 1 92.19 210 TYR B CA 1
ATOM 3971 C C . TYR B 1 210 ? -11.93 23.266 3.861 1 92.19 210 TYR B C 1
ATOM 3973 O O . TYR B 1 210 ? -12.766 23.922 4.477 1 92.19 210 TYR B O 1
ATOM 3981 N N . GLY B 1 211 ? -10.617 23.578 3.961 1 90.62 211 GLY B N 1
ATOM 3982 C CA . GLY B 1 211 ? -10.102 24.781 4.598 1 90.62 211 GLY B CA 1
ATOM 3983 C C . GLY B 1 211 ? -9.867 24.609 6.086 1 90.62 211 GLY B C 1
ATOM 3984 O O . GLY B 1 211 ? -9.359 25.531 6.746 1 90.62 211 GLY B O 1
ATOM 3985 N N . GLU B 1 212 ? -10.109 23.531 6.574 1 93.19 212 GLU B N 1
ATOM 3986 C CA . GLU B 1 212 ? -10.031 23.297 8.016 1 93.19 212 GLU B CA 1
ATOM 3987 C C . GLU B 1 212 ? -8.711 22.641 8.391 1 93.19 212 GLU B C 1
ATOM 3989 O O . GLU B 1 212 ? -8.227 21.75 7.691 1 93.19 212 GLU B O 1
ATOM 3994 N N . GLN B 1 213 ? -8.102 23.156 9.5 1 95.94 213 GLN B N 1
ATOM 3995 C CA . GLN B 1 213 ? -6.934 22.484 10.062 1 95.94 213 GLN B CA 1
ATOM 3996 C C . GLN B 1 213 ? -7.324 21.156 10.719 1 95.94 213 GLN B C 1
ATOM 3998 O O . GLN B 1 213 ? -8.398 21.047 11.305 1 95.94 213 GLN B O 1
ATOM 4003 N N . PRO B 1 214 ? -6.465 20.156 10.633 1 96.75 214 PRO B N 1
ATOM 4004 C CA . PRO B 1 214 ? -6.805 18.844 11.188 1 96.75 214 PRO B CA 1
ATOM 4005 C C . PRO B 1 214 ? -7.172 18.906 12.672 1 96.75 214 PRO B C 1
ATOM 4007 O O . PRO B 1 214 ? -8.164 18.297 13.086 1 96.75 214 PRO B O 1
ATOM 4010 N N . GLY B 1 215 ? -6.359 19.625 13.508 1 96.56 215 GLY B N 1
ATOM 4011 C CA . GLY B 1 215 ? -6.66 19.734 14.93 1 96.56 215 GLY B CA 1
ATOM 4012 C C . GLY B 1 215 ? -8.008 20.375 15.203 1 96.56 215 GLY B C 1
ATOM 4013 O O . GLY B 1 215 ? -8.758 19.906 16.062 1 96.56 215 GLY B O 1
ATOM 4014 N N . THR B 1 216 ? -8.336 21.438 14.469 1 95.88 216 THR B N 1
ATOM 4015 C CA . THR B 1 216 ? -9.617 22.125 14.602 1 95.88 216 THR B CA 1
ATOM 4016 C C . THR B 1 216 ? -10.773 21.188 14.25 1 95.88 216 THR B C 1
ATOM 4018 O O . THR B 1 216 ? -11.781 21.141 14.961 1 95.88 216 THR B O 1
ATOM 4021 N N . ALA B 1 217 ? -10.617 20.516 13.172 1 95.62 217 ALA B N 1
ATOM 4022 C CA . ALA B 1 217 ? -11.633 19.562 12.734 1 95.62 217 ALA B CA 1
ATOM 4023 C C . ALA B 1 217 ? -11.859 18.484 13.797 1 95.62 217 ALA B C 1
ATOM 4025 O O . ALA B 1 217 ? -13.008 18.125 14.078 1 95.62 217 ALA B O 1
ATOM 4026 N N . LEU B 1 218 ? -10.797 17.984 14.336 1 97.12 218 LEU B N 1
ATOM 4027 C CA . LEU B 1 218 ? -10.875 16.922 15.32 1 97.12 218 LEU B CA 1
ATOM 4028 C C . LEU B 1 218 ? -11.68 17.359 16.531 1 97.12 218 LEU B C 1
ATOM 4030 O O . LEU B 1 218 ? -12.578 16.641 16.984 1 97.12 218 LEU B O 1
ATOM 4034 N N . ILE B 1 219 ? -11.336 18.531 17.062 1 97.19 219 ILE B N 1
ATOM 4035 C CA . ILE B 1 219 ? -12.008 19.031 18.25 1 97.19 219 ILE B CA 1
ATOM 4036 C C . ILE B 1 219 ? -13.484 19.266 17.953 1 97.19 219 ILE B C 1
ATOM 4038 O O . ILE B 1 219 ? -14.352 18.953 18.766 1 97.19 219 ILE B O 1
ATOM 4042 N N . ARG B 1 220 ? -13.789 19.797 16.766 1 94.69 220 ARG B N 1
ATOM 4043 C CA . ARG B 1 220 ? -15.172 19.969 16.344 1 94.69 220 ARG B CA 1
ATOM 4044 C C . ARG B 1 220 ? -15.898 18.625 16.312 1 94.69 220 ARG B C 1
ATOM 4046 O O . ARG B 1 220 ? -16.984 18.484 16.875 1 94.69 220 ARG B O 1
ATOM 4053 N N . GLU B 1 221 ? -15.297 17.594 15.641 1 94.38 221 GLU B N 1
ATOM 4054 C CA . GLU B 1 221 ? -15.891 16.266 15.531 1 94.38 221 GLU B CA 1
ATOM 4055 C C . GLU B 1 221 ? -16.078 15.625 16.906 1 94.38 221 GLU B C 1
ATOM 4057 O O . GLU B 1 221 ? -17.047 14.898 17.125 1 94.38 221 GLU B O 1
ATOM 4062 N N . LEU B 1 222 ? -15.117 15.797 17.828 1 95.81 222 LEU B N 1
ATOM 4063 C CA . LEU B 1 222 ? -15.211 15.25 19.172 1 95.81 222 LEU B CA 1
ATOM 4064 C C . LEU B 1 222 ? -16.469 15.742 19.875 1 95.81 222 LEU B C 1
ATOM 4066 O O . LEU B 1 222 ? -17.203 14.953 20.469 1 95.81 222 LEU B O 1
ATOM 4070 N N . VAL B 1 223 ? -16.734 17.031 19.766 1 94.69 223 VAL B N 1
ATOM 4071 C CA . VAL B 1 223 ? -17.922 17.625 20.375 1 94.69 223 VAL B CA 1
ATOM 4072 C C . VAL B 1 223 ? -19.172 17.078 19.688 1 94.69 223 VAL B C 1
ATOM 4074 O O . VAL B 1 223 ? -20.125 16.688 20.359 1 94.69 223 VAL B O 1
ATOM 4077 N N . GLU B 1 224 ? -19.125 17.016 18.359 1 92.44 224 GLU B N 1
ATOM 4078 C CA . GLU B 1 224 ? -20.297 16.562 17.594 1 92.44 224 GLU B CA 1
ATOM 4079 C C . GLU B 1 224 ? -20.641 15.109 17.906 1 92.44 224 GLU B C 1
ATOM 4081 O O . GLU B 1 224 ? -21.812 14.758 18.047 1 92.44 224 GLU B O 1
ATOM 4086 N N . GLU B 1 225 ? -19.641 14.273 18.016 1 94.06 225 GLU B N 1
ATOM 4087 C CA . GLU B 1 225 ? -19.875 12.836 18.141 1 94.06 225 GLU B CA 1
ATOM 4088 C C . GLU B 1 225 ? -20.109 12.453 19.609 1 94.06 225 GLU B C 1
ATOM 4090 O O . GLU B 1 225 ? -20.75 11.438 19.875 1 94.06 225 GLU B O 1
ATOM 4095 N N . THR B 1 226 ? -19.578 13.258 20.609 1 95.12 226 THR B N 1
ATOM 4096 C CA . THR B 1 226 ? -19.562 12.734 21.969 1 95.12 226 THR B CA 1
ATOM 4097 C C . THR B 1 226 ? -20.016 13.805 22.953 1 95.12 226 THR B C 1
ATOM 4099 O O . THR B 1 226 ? -20.234 13.516 24.141 1 95.12 226 THR B O 1
ATOM 4102 N N . GLY B 1 227 ? -20.078 15.062 22.578 1 94.62 227 GLY B N 1
ATOM 4103 C CA . GLY B 1 227 ? -20.422 16.172 23.453 1 94.62 227 GLY B CA 1
ATOM 4104 C C . GLY B 1 227 ? -19.266 16.609 24.328 1 94.62 227 GLY B C 1
ATOM 4105 O O . GLY B 1 227 ? -19.438 17.5 25.172 1 94.62 227 GLY B O 1
ATOM 4106 N N . GLN B 1 228 ? -18.125 16.031 24.156 1 96.81 228 GLN B N 1
ATOM 4107 C CA . GLN B 1 228 ? -16.984 16.328 25.031 1 96.81 228 GLN B CA 1
ATOM 4108 C C . GLN B 1 228 ? -16.109 17.422 24.438 1 96.81 228 GLN B C 1
ATOM 4110 O O . GLN B 1 228 ? -15.883 17.453 23.234 1 96.81 228 GLN B O 1
ATOM 4115 N N . ARG B 1 229 ? -15.672 18.328 25.312 1 95.81 229 ARG B N 1
ATOM 4116 C CA . ARG B 1 229 ? -14.68 19.328 24.938 1 95.81 229 ARG B CA 1
ATOM 4117 C C . ARG B 1 229 ? -13.281 18.891 25.359 1 95.81 229 ARG B C 1
ATOM 4119 O O . ARG B 1 229 ? -13.047 18.641 26.547 1 95.81 229 ARG B O 1
ATOM 4126 N N . GLY B 1 230 ? -12.406 18.812 24.391 1 96.94 230 GLY B N 1
ATOM 4127 C CA . GLY B 1 230 ? -11.062 18.344 24.703 1 96.94 230 GLY B CA 1
ATOM 4128 C C . GLY B 1 230 ? -9.984 19.344 24.297 1 96.94 230 GLY B C 1
ATOM 4129 O O . GLY B 1 230 ? -10.25 20.297 23.562 1 96.94 230 GLY B O 1
ATOM 4130 N N . ARG B 1 231 ? -8.852 19.172 24.922 1 97.69 231 ARG B N 1
ATOM 4131 C CA . ARG B 1 231 ? -7.641 19.906 24.578 1 97.69 231 ARG B CA 1
ATOM 4132 C C . ARG B 1 231 ? -6.68 19.047 23.781 1 97.69 231 ARG B C 1
ATOM 4134 O O . ARG B 1 231 ? -6.324 17.938 24.203 1 97.69 231 ARG B O 1
ATOM 4141 N N . LEU B 1 232 ? -6.305 19.562 22.656 1 97.44 232 LEU B N 1
ATOM 4142 C CA . LEU B 1 232 ? -5.34 18.875 21.812 1 97.44 232 LEU B CA 1
ATOM 4143 C C . LEU B 1 232 ? -3.938 18.953 22.406 1 97.44 232 LEU B C 1
ATOM 4145 O O . LEU B 1 232 ? -3.441 20.047 22.688 1 97.44 232 LEU B O 1
ATOM 4149 N N . ILE B 1 233 ? -3.285 17.844 22.594 1 96.5 233 ILE B N 1
ATOM 4150 C CA . ILE B 1 233 ? -1.996 17.812 23.281 1 96.5 233 ILE B CA 1
ATOM 4151 C C . ILE B 1 233 ? -0.874 17.656 22.25 1 96.5 233 ILE B C 1
ATOM 4153 O O . ILE B 1 233 ? 0.068 18.453 22.234 1 96.5 233 ILE B O 1
ATOM 4157 N N . GLU B 1 234 ? -0.97 16.625 21.438 1 95.88 234 GLU B N 1
ATOM 4158 C CA . GLU B 1 234 ? 0.125 16.375 20.5 1 95.88 234 GLU B CA 1
ATOM 4159 C C . GLU B 1 234 ? -0.316 15.438 19.375 1 95.88 234 GLU B C 1
ATOM 4161 O O . GLU B 1 234 ? -1.28 14.688 19.531 1 95.88 234 GLU B O 1
ATOM 4166 N N . LEU B 1 235 ? 0.373 15.594 18.234 1 96.38 235 LEU B N 1
ATOM 4167 C CA . LEU B 1 235 ? 0.263 14.664 17.109 1 96.38 235 LEU B CA 1
ATOM 4168 C C . LEU B 1 235 ? 0.991 13.359 17.422 1 96.38 235 LEU B C 1
ATOM 4170 O O . LEU B 1 235 ? 2.17 13.375 17.781 1 96.38 235 LEU B O 1
ATOM 4174 N N . LEU B 1 236 ? 0.29 12.211 17.281 1 94.56 236 LEU B N 1
ATOM 4175 C CA . LEU B 1 236 ? 0.865 10.93 17.656 1 94.56 236 LEU B CA 1
ATOM 4176 C C . LEU B 1 236 ? 1.364 10.18 16.422 1 94.56 236 LEU B C 1
ATOM 4178 O O . LEU B 1 236 ? 2.311 9.391 16.516 1 94.56 236 LEU B O 1
ATOM 4182 N N . GLY B 1 237 ? 0.677 10.352 15.328 1 94.31 237 GLY B N 1
ATOM 4183 C CA . GLY B 1 237 ? 1.076 9.641 14.125 1 94.31 237 GLY B CA 1
ATOM 4184 C C . GLY B 1 237 ? 0.077 9.773 12.992 1 94.31 237 GLY B C 1
ATOM 4185 O O . GLY B 1 237 ? -0.883 10.539 13.086 1 94.31 237 GLY B O 1
ATOM 4186 N N . VAL B 1 238 ? 0.416 9.148 11.875 1 95.44 238 VAL B N 1
ATOM 4187 C CA . VAL B 1 238 ? -0.447 9.07 10.695 1 95.44 238 VAL B CA 1
ATOM 4188 C C . VAL B 1 238 ? -0.553 7.625 10.227 1 95.44 238 VAL B C 1
ATOM 4190 O O . VAL B 1 238 ? 0.432 6.883 10.258 1 95.44 238 VAL B O 1
ATOM 4193 N N . ALA B 1 239 ? -1.725 7.215 9.883 1 93.44 239 ALA B N 1
ATOM 4194 C CA . ALA B 1 239 ? -1.943 5.895 9.305 1 93.44 239 ALA B CA 1
ATOM 4195 C C . ALA B 1 239 ? -2.625 5.996 7.941 1 93.44 239 ALA B C 1
ATOM 4197 O O . ALA B 1 239 ? -3.361 6.953 7.68 1 93.44 239 ALA B O 1
ATOM 4198 N N . SER B 1 240 ? -2.279 5.121 7.102 1 93.88 240 SER B N 1
ATOM 4199 C CA . SER B 1 240 ? -2.902 4.969 5.789 1 93.88 240 SER B CA 1
ATOM 4200 C C . SER B 1 240 ? -3.652 3.646 5.684 1 93.88 240 SER B C 1
ATOM 4202 O O . SER B 1 240 ? -3.164 2.609 6.137 1 93.88 240 SER B O 1
ATOM 4204 N N . HIS B 1 241 ? -4.863 3.721 5.195 1 92.25 241 HIS B N 1
ATOM 4205 C CA . HIS B 1 241 ? -5.688 2.525 5.055 1 92.25 241 HIS B CA 1
ATOM 4206 C C . HIS B 1 241 ? -6.426 2.521 3.719 1 92.25 241 HIS B C 1
ATOM 4208 O O . HIS B 1 241 ? -6.965 3.547 3.301 1 92.25 241 HIS B O 1
ATOM 4214 N N . ARG B 1 242 ? -6.371 1.364 3.082 1 94.25 242 ARG B N 1
ATOM 4215 C CA . ARG B 1 242 ? -7.094 1.202 1.826 1 94.25 242 ARG B CA 1
ATOM 4216 C C . ARG B 1 242 ? -8.078 0.036 1.906 1 94.25 242 ARG B C 1
ATOM 4218 O O . ARG B 1 242 ? -7.734 -1.038 2.404 1 94.25 242 ARG B O 1
ATOM 4225 N N . ASP B 1 243 ? -9.32 0.245 1.585 1 93.5 243 ASP B N 1
ATOM 4226 C CA . ASP B 1 243 ? -10.312 -0.773 1.258 1 93.5 243 ASP B CA 1
ATOM 4227 C C . ASP B 1 243 ? -10.672 -0.738 -0.227 1 93.5 243 ASP B C 1
ATOM 4229 O O . ASP B 1 243 ? -11.398 0.146 -0.676 1 93.5 243 ASP B O 1
ATOM 4233 N N . ALA B 1 244 ? -10.188 -1.72 -0.989 1 95.88 244 ALA B N 1
ATOM 4234 C CA . ALA B 1 244 ? -10.188 -1.673 -2.449 1 95.88 244 ALA B CA 1
ATOM 4235 C C . ALA B 1 244 ? -11.602 -1.805 -3.004 1 95.88 244 ALA B C 1
ATOM 4237 O O . ALA B 1 244 ? -11.836 -1.541 -4.184 1 95.88 244 ALA B O 1
ATOM 4238 N N . ALA B 1 245 ? -12.562 -2.172 -2.215 1 95.19 245 ALA B N 1
ATOM 4239 C CA . ALA B 1 245 ? -13.969 -2.256 -2.621 1 95.19 245 ALA B CA 1
ATOM 4240 C C . ALA B 1 245 ? -14.898 -2.105 -1.421 1 95.19 245 ALA B C 1
ATOM 4242 O O . ALA B 1 245 ? -15.656 -3.021 -1.1 1 95.19 245 ALA B O 1
ATOM 4243 N N . SER B 1 246 ? -14.867 -0.943 -0.858 1 91.19 246 SER B N 1
ATOM 4244 C CA . SER B 1 246 ? -15.664 -0.655 0.332 1 91.19 246 SER B CA 1
ATOM 4245 C C . SER B 1 246 ? -17.141 -0.487 -0.015 1 91.19 246 SER B C 1
ATOM 4247 O O . SER B 1 246 ? -17.469 0.127 -1.029 1 91.19 246 SER B O 1
ATOM 4249 N N . LEU B 1 247 ? -17.984 -1.046 0.785 1 89.31 247 LEU B N 1
ATOM 4250 C CA . LEU B 1 247 ? -19.422 -0.873 0.625 1 89.31 247 LEU B CA 1
ATOM 4251 C C . LEU B 1 247 ? -20 0.002 1.737 1 89.31 247 LEU B C 1
ATOM 4253 O O . LEU B 1 247 ? -19.781 -0.27 2.92 1 89.31 247 LEU B O 1
ATOM 4257 N N . GLY B 1 248 ? -20.562 1.043 1.365 1 83.5 248 GLY B N 1
ATOM 4258 C CA . GLY B 1 248 ? -21.25 1.936 2.285 1 83.5 248 GLY B CA 1
ATOM 4259 C C . GLY B 1 248 ? -22.719 2.148 1.931 1 83.5 248 GLY B C 1
ATOM 4260 O O . GLY B 1 248 ? -23.344 1.273 1.335 1 83.5 248 GLY B O 1
ATOM 4261 N N . PRO B 1 249 ? -23.203 3.168 2.484 1 79.38 249 PRO B N 1
ATOM 4262 C CA . PRO B 1 249 ? -24.625 3.447 2.266 1 79.38 249 PRO B CA 1
ATOM 4263 C C . PRO B 1 249 ? -24.953 3.65 0.791 1 79.38 249 PRO B C 1
ATOM 4265 O O . PRO B 1 249 ? -26.125 3.506 0.397 1 79.38 249 PRO B O 1
ATOM 4268 N N . GLU B 1 250 ? -24 3.949 -0.036 1 81.56 250 GLU B N 1
ATOM 4269 C CA . GLU B 1 250 ? -24.219 4.176 -1.462 1 81.56 250 GLU B CA 1
ATOM 4270 C C . GLU B 1 250 ? -24.609 2.887 -2.172 1 81.56 250 GLU B C 1
ATOM 4272 O O . GLU B 1 250 ? -25.234 2.926 -3.236 1 81.56 250 GLU B O 1
ATOM 4277 N N . GLY B 1 251 ? -24.172 1.675 -1.704 1 82.56 251 GLY B N 1
ATOM 4278 C CA . GLY B 1 251 ? -24.625 0.389 -2.211 1 82.56 251 GLY B CA 1
ATOM 4279 C C . GLY B 1 251 ? -23.75 -0.163 -3.312 1 82.56 251 GLY B C 1
ATOM 4280 O O . GLY B 1 251 ? -24.062 -1.19 -3.914 1 82.56 251 GLY B O 1
ATOM 4281 N N . TYR B 1 252 ? -22.719 0.632 -3.742 1 88.75 252 TYR B N 1
ATOM 4282 C CA . TYR B 1 252 ? -21.75 0.141 -4.723 1 88.75 252 TYR B CA 1
ATOM 4283 C C . TYR B 1 252 ? -20.328 0.232 -4.184 1 88.75 252 TYR B C 1
ATOM 4285 O O . TYR B 1 252 ? -20.047 1.042 -3.297 1 88.75 252 TYR B O 1
ATOM 4293 N N . PRO B 1 253 ? -19.5 -0.661 -4.703 1 93.81 253 PRO B N 1
ATOM 4294 C CA . PRO B 1 253 ? -18.141 -0.676 -4.168 1 93.81 253 PRO B CA 1
ATOM 4295 C C . PRO B 1 253 ? -17.344 0.587 -4.52 1 93.81 253 PRO B C 1
ATOM 4297 O O . PRO B 1 253 ? -17.438 1.082 -5.645 1 93.81 253 PRO B O 1
ATOM 4300 N N . ILE B 1 254 ? -16.656 1.095 -3.557 1 94.25 254 ILE B N 1
ATOM 4301 C CA . ILE B 1 254 ? -15.773 2.24 -3.719 1 94.25 254 ILE B CA 1
ATOM 4302 C C . ILE B 1 254 ? -14.352 1.855 -3.309 1 94.25 254 ILE B C 1
ATOM 4304 O O . ILE B 1 254 ? -14.148 1.265 -2.244 1 94.25 254 ILE B O 1
ATOM 4308 N N . ASP B 1 255 ? -13.414 2.047 -4.191 1 96.5 255 ASP B N 1
ATOM 4309 C CA . ASP B 1 255 ? -12.016 1.98 -3.785 1 96.5 255 ASP B CA 1
ATOM 4310 C C . ASP B 1 255 ? -11.648 3.152 -2.877 1 96.5 255 ASP B C 1
ATOM 4312 O O . ASP B 1 255 ? -11.398 4.262 -3.354 1 96.5 255 ASP B O 1
ATOM 4316 N N . TRP B 1 256 ? -11.578 2.826 -1.586 1 94.69 256 TRP B N 1
ATOM 4317 C CA . TRP B 1 256 ? -11.445 3.859 -0.565 1 94.69 256 TRP B CA 1
ATOM 4318 C C . TRP B 1 256 ? -10.031 3.902 -0.011 1 94.69 256 TRP B C 1
ATOM 4320 O O . TRP B 1 256 ? -9.469 2.869 0.367 1 94.69 256 TRP B O 1
ATOM 4330 N N . HIS B 1 257 ? -9.477 5.098 0 1 95.56 257 HIS B N 1
ATOM 4331 C CA . HIS B 1 257 ? -8.172 5.336 0.604 1 95.56 257 HIS B CA 1
ATOM 4332 C C . HIS B 1 257 ? -8.25 6.434 1.662 1 95.56 257 HIS B C 1
ATOM 4334 O O . HIS B 1 257 ? -8.531 7.59 1.345 1 95.56 257 HIS B O 1
ATOM 4340 N N . GLY B 1 258 ? -7.98 6.047 2.898 1 94.81 258 GLY B N 1
ATOM 4341 C CA . GLY B 1 258 ? -7.996 6.996 4 1 94.81 258 GLY B CA 1
ATOM 4342 C C . GLY B 1 258 ? -6.621 7.242 4.594 1 94.81 258 GLY B C 1
ATOM 4343 O O . GLY B 1 258 ? -5.879 6.301 4.867 1 94.81 258 GLY B O 1
ATOM 4344 N N . VAL B 1 259 ? -6.246 8.5 4.719 1 96.31 259 VAL B N 1
ATOM 4345 C CA . VAL B 1 259 ? -5.09 8.938 5.496 1 96.31 259 VAL B CA 1
ATOM 4346 C C . VAL B 1 259 ? -5.559 9.617 6.777 1 96.31 259 VAL B C 1
ATOM 4348 O O . VAL B 1 259 ? -6.328 10.578 6.734 1 96.31 259 VAL B O 1
ATOM 4351 N N . ARG B 1 260 ? -5.113 9.109 7.887 1 95.75 260 ARG B N 1
ATOM 4352 C CA . ARG B 1 260 ? -5.676 9.523 9.172 1 95.75 260 ARG B CA 1
ATOM 4353 C C . ARG B 1 260 ? -4.582 9.977 10.125 1 95.75 260 ARG B C 1
ATOM 4355 O O . ARG B 1 260 ? -3.617 9.25 10.367 1 95.75 260 ARG B O 1
ATOM 4362 N N . ALA B 1 261 ? -4.723 11.156 10.656 1 96.75 261 ALA B N 1
ATOM 4363 C CA . ALA B 1 261 ? -3.846 11.641 11.719 1 96.75 261 ALA B CA 1
ATOM 4364 C C . ALA B 1 261 ? -4.438 11.344 13.094 1 96.75 261 ALA B C 1
ATOM 4366 O O . ALA B 1 261 ? -5.648 11.469 13.289 1 96.75 261 ALA B O 1
ATOM 4367 N N . PHE B 1 262 ? -3.59 10.969 14 1 96.38 262 PHE B N 1
ATOM 4368 C CA . PHE B 1 262 ? -4 10.672 15.367 1 96.38 262 PHE B CA 1
ATOM 4369 C C . PHE B 1 262 ? -3.395 11.672 16.344 1 96.38 262 PHE B C 1
ATOM 4371 O O . PHE B 1 262 ? -2.203 11.984 16.266 1 96.38 262 PHE B O 1
ATOM 4378 N N . TYR B 1 263 ? -4.234 12.086 17.234 1 97.06 263 TYR B N 1
ATOM 4379 C CA . TYR B 1 263 ? -3.799 13.07 18.203 1 97.06 263 TYR B CA 1
ATOM 4380 C C . TYR B 1 263 ? -4.117 12.609 19.625 1 97.06 263 TYR B C 1
ATOM 4382 O O . TYR B 1 263 ? -5.137 11.961 19.859 1 97.06 263 TYR B O 1
ATOM 4390 N N . ARG B 1 264 ? -3.246 12.945 20.516 1 96.62 264 ARG B N 1
ATOM 4391 C CA . ARG B 1 264 ? -3.572 12.859 21.938 1 96.62 264 ARG B CA 1
ATOM 4392 C C . ARG B 1 264 ? -4.449 14.023 22.375 1 96.62 264 ARG B C 1
ATOM 4394 O O . ARG B 1 264 ? -4.105 15.188 22.125 1 96.62 264 ARG B O 1
ATOM 4401 N N . VAL B 1 265 ? -5.562 13.695 22.922 1 97.94 265 VAL B N 1
ATOM 4402 C CA . VAL B 1 265 ? -6.496 14.703 23.422 1 97.94 265 VAL B CA 1
ATOM 4403 C C . VAL B 1 265 ? -6.824 14.438 24.891 1 97.94 265 VAL B C 1
ATOM 4405 O O . VAL B 1 265 ? -7 13.281 25.281 1 97.94 265 VAL B O 1
ATOM 4408 N N . VAL B 1 266 ? -6.91 15.484 25.656 1 98.06 266 VAL B N 1
ATOM 4409 C CA . VAL B 1 266 ? -7.285 15.367 27.062 1 98.06 266 VAL B CA 1
ATOM 4410 C C . VAL B 1 266 ? -8.609 16.078 27.312 1 98.06 266 VAL B C 1
ATOM 4412 O O . VAL B 1 266 ? -8.789 17.219 26.875 1 98.06 266 VAL B O 1
ATOM 4415 N N . VAL B 1 267 ? -9.516 15.352 27.859 1 98.06 267 VAL B N 1
ATOM 4416 C CA . VAL B 1 267 ? -10.766 15.953 28.312 1 98.06 267 VAL B CA 1
ATOM 4417 C C . VAL B 1 267 ? -10.688 16.219 29.812 1 98.06 267 VAL B C 1
ATOM 4419 O O . VAL B 1 267 ? -10.93 15.328 30.625 1 98.06 267 VAL B O 1
ATOM 4422 N N . ASP B 1 268 ? -10.445 17.438 30.172 1 97.06 268 ASP B N 1
ATOM 4423 C CA . ASP B 1 268 ? -10.164 17.812 31.562 1 97.06 268 ASP B CA 1
ATOM 4424 C C . ASP B 1 268 ? -11.422 17.703 32.438 1 97.06 268 ASP B C 1
ATOM 4426 O O . ASP B 1 268 ? -11.336 17.359 33.594 1 97.06 268 ASP B O 1
ATOM 4430 N N . GLU B 1 269 ? -12.57 18.031 31.891 1 96.31 269 GLU B N 1
ATOM 4431 C CA . GLU B 1 269 ? -13.852 18 32.594 1 96.31 269 GLU B CA 1
ATOM 4432 C C . GLU B 1 269 ? -14.875 17.156 31.859 1 96.31 269 GLU B C 1
ATOM 4434 O O . GLU B 1 269 ? -15.828 17.688 31.281 1 96.31 269 GLU B O 1
ATOM 4439 N N . PRO B 1 270 ? -14.672 15.852 32 1 96.06 270 PRO B N 1
ATOM 4440 C CA . PRO B 1 270 ? -15.602 14.977 31.281 1 96.06 270 PRO B CA 1
ATOM 4441 C C . PRO B 1 270 ? -17.047 15.164 31.734 1 96.06 270 PRO B C 1
ATOM 4443 O O . PRO B 1 270 ? -17.312 15.383 32.906 1 96.06 270 PRO B O 1
ATOM 4446 N N . THR B 1 271 ? -17.953 15.164 30.812 1 94.38 271 THR B N 1
ATOM 4447 C CA . THR B 1 271 ? -19.391 15.211 31.062 1 94.38 271 THR B CA 1
ATOM 4448 C C . THR B 1 271 ? -20.062 13.922 30.578 1 94.38 271 THR B C 1
ATOM 4450 O O . THR B 1 271 ? -19.391 13 30.125 1 94.38 271 THR B O 1
ATOM 4453 N N . GLU B 1 272 ? -21.375 13.875 30.797 1 93.06 272 GLU B N 1
ATOM 4454 C CA . GLU B 1 272 ? -22.109 12.758 30.219 1 93.06 272 GLU B CA 1
ATOM 4455 C C . GLU B 1 272 ? -22.016 12.758 28.688 1 93.06 272 GLU B C 1
ATOM 4457 O O . GLU B 1 272 ? -22.156 13.805 28.062 1 93.06 272 GLU B O 1
ATOM 4462 N N . VAL B 1 273 ? -21.688 11.602 28.156 1 93.25 273 VAL B N 1
ATOM 4463 C CA . VAL B 1 273 ? -21.516 11.477 26.719 1 93.25 273 VAL B CA 1
ATOM 4464 C C . VAL B 1 273 ? -22.875 11.672 26.031 1 93.25 273 VAL B C 1
ATOM 4466 O O . VAL B 1 273 ? -23.875 11.102 26.453 1 93.25 273 VAL B O 1
ATOM 4469 N N . THR B 1 274 ? -22.906 12.523 25.078 1 88.69 274 THR B N 1
ATOM 4470 C CA . THR B 1 274 ? -24.094 12.789 24.266 1 88.69 274 THR B CA 1
ATOM 4471 C C . THR B 1 274 ? -23.766 12.758 22.781 1 88.69 274 THR B C 1
ATOM 4473 O O . THR B 1 274 ? -22.781 13.367 22.344 1 88.69 274 THR B O 1
ATOM 4476 N N . ILE B 1 275 ? -24.547 11.969 22.016 1 84.44 275 ILE B N 1
ATOM 4477 C CA . ILE B 1 275 ? -24.375 11.922 20.578 1 84.44 275 ILE B CA 1
ATOM 4478 C C . ILE B 1 275 ? -25.266 12.961 19.906 1 84.44 275 ILE B C 1
ATOM 4480 O O . ILE B 1 275 ? -26.484 12.844 19.922 1 84.44 275 ILE B O 1
ATOM 4484 N N . HIS B 1 276 ? -24.703 13.938 19.328 1 81.38 276 HIS B N 1
ATOM 4485 C CA . HIS B 1 276 ? -25.453 15.023 18.719 1 81.38 276 HIS B CA 1
ATOM 4486 C C . HIS B 1 276 ? -25.844 14.695 17.281 1 81.38 276 HIS B C 1
ATOM 4488 O O . HIS B 1 276 ? -26.844 15.195 16.781 1 81.38 276 HIS B O 1
ATOM 4494 N N . ASP B 1 277 ? -25.016 13.953 16.578 1 76 277 ASP B N 1
ATOM 4495 C CA . ASP B 1 277 ? -25.297 13.586 15.195 1 76 277 ASP B CA 1
ATOM 4496 C C . ASP B 1 277 ? -26.047 12.258 15.125 1 76 277 ASP B C 1
ATOM 4498 O O . ASP B 1 277 ? -25.5 11.242 14.688 1 76 277 ASP B O 1
ATOM 4502 N N . VAL B 1 278 ? -27.422 12.328 15.406 1 73.12 278 VAL B N 1
ATOM 4503 C CA . VAL B 1 278 ? -28.266 11.133 15.398 1 73.12 278 VAL B CA 1
ATOM 4504 C C . VAL B 1 278 ? -28.484 10.672 13.961 1 73.12 278 VAL B C 1
ATOM 4506 O O . VAL B 1 278 ? -28.828 11.469 13.086 1 73.12 278 VAL B O 1
ATOM 4509 N N . GLY B 1 279 ? -28.203 9.461 13.656 1 74.62 279 GLY B N 1
ATOM 4510 C CA . GLY B 1 279 ? -28.344 8.922 12.312 1 74.62 279 GLY B CA 1
ATOM 4511 C C . GLY B 1 279 ? -27.047 8.969 11.523 1 74.62 279 GLY B C 1
ATOM 4512 O O . GLY B 1 279 ? -27.016 8.586 10.352 1 74.62 279 GLY B O 1
ATOM 4513 N N . GLY B 1 280 ? -26.031 9.422 12.203 1 82.94 280 GLY B N 1
ATOM 4514 C CA . GLY B 1 280 ? -24.734 9.484 11.562 1 82.94 280 GLY B CA 1
ATOM 4515 C C . GLY B 1 280 ? -23.922 8.203 11.695 1 82.94 280 GLY B C 1
ATOM 4516 O O . GLY B 1 280 ? -24.5 7.129 11.898 1 82.94 280 GLY B O 1
ATOM 4517 N N . SER B 1 281 ? -22.656 8.273 11.5 1 86 281 SER B N 1
ATOM 4518 C CA . SER B 1 281 ? -21.766 7.109 11.461 1 86 281 SER B CA 1
ATOM 4519 C C . SER B 1 281 ? -21.453 6.613 12.867 1 86 281 SER B C 1
ATOM 4521 O O . SER B 1 281 ? -20.828 5.559 13.031 1 86 281 SER B O 1
ATOM 4523 N N . THR B 1 282 ? -21.953 7.332 13.867 1 90 282 THR B N 1
ATOM 4524 C CA . THR B 1 282 ? -21.688 6.973 15.258 1 90 282 THR B CA 1
ATOM 4525 C C . THR B 1 282 ? -22.969 6.586 15.977 1 90 282 THR B C 1
ATOM 4527 O O . THR B 1 282 ? -23.922 7.375 16.031 1 90 282 THR B O 1
ATOM 4530 N N . SER B 1 283 ? -23.062 5.383 16.547 1 91.75 283 SER B N 1
ATOM 4531 C CA . SER B 1 283 ? -24.281 4.926 17.203 1 91.75 283 SER B CA 1
ATOM 4532 C C . SER B 1 283 ? -24.156 4.996 18.719 1 91.75 283 SER B C 1
ATOM 4534 O O . SER B 1 283 ? -25.156 5.02 19.438 1 91.75 283 SER B O 1
ATOM 4536 N N . GLU B 1 284 ? -22.953 4.98 19.203 1 93.38 284 GLU B N 1
ATOM 4537 C CA . GLU B 1 284 ? -22.688 4.996 20.641 1 93.38 284 GLU B CA 1
ATOM 4538 C C . GLU B 1 284 ? -21.328 5.641 20.938 1 93.38 284 GLU B C 1
ATOM 4540 O O . GLU B 1 284 ? -20.453 5.691 20.078 1 93.38 284 GLU B O 1
ATOM 4545 N N . ALA B 1 285 ? -21.188 6.203 22.078 1 95.38 285 ALA B N 1
ATOM 4546 C CA . ALA B 1 285 ? -19.922 6.684 22.609 1 95.38 285 ALA B CA 1
ATOM 4547 C C . ALA B 1 285 ? -19.797 6.379 24.109 1 95.38 285 ALA B C 1
ATOM 4549 O O . ALA B 1 285 ? -20.797 6.434 24.828 1 95.38 285 ALA B O 1
ATOM 4550 N N . ARG B 1 286 ? -18.578 6.012 24.516 1 95.62 286 ARG B N 1
ATOM 4551 C CA . ARG B 1 286 ? -18.422 5.59 25.906 1 95.62 286 ARG B CA 1
ATOM 4552 C C . ARG B 1 286 ? -17 5.84 26.406 1 95.62 286 ARG B C 1
ATOM 4554 O O . ARG B 1 286 ? -16.031 5.637 25.656 1 95.62 286 ARG B O 1
ATOM 4561 N N . TRP B 1 287 ? -17 6.273 27.641 1 97.25 287 TRP B N 1
ATOM 4562 C CA . TRP B 1 287 ? -15.734 6.219 28.359 1 97.25 287 TRP B CA 1
ATOM 4563 C C . TRP B 1 287 ? -15.422 4.797 28.828 1 97.25 287 TRP B C 1
ATOM 4565 O O . TRP B 1 287 ? -16.25 4.16 29.484 1 97.25 287 TRP B O 1
ATOM 4575 N N . MET B 1 288 ? -14.25 4.309 28.438 1 96.88 288 MET B N 1
ATOM 4576 C CA . MET B 1 288 ? -13.859 2.951 28.812 1 96.88 288 MET B CA 1
ATOM 4577 C C . MET B 1 288 ? -12.508 2.949 29.516 1 96.88 288 MET B C 1
ATOM 4579 O O . MET B 1 288 ? -11.555 3.562 29.047 1 96.88 288 MET B O 1
ATOM 4583 N N . PRO B 1 289 ? -12.469 2.199 30.688 1 96.94 289 PRO B N 1
ATOM 4584 C CA . PRO B 1 289 ? -11.141 2.062 31.297 1 96.94 289 PRO B CA 1
ATOM 4585 C C . PRO B 1 289 ? -10.125 1.417 30.359 1 96.94 289 PRO B C 1
ATOM 4587 O O . PRO B 1 289 ? -10.469 0.514 29.594 1 96.94 289 PRO B O 1
ATOM 4590 N N . LEU B 1 290 ? -8.906 1.849 30.453 1 94.06 290 LEU B N 1
ATOM 4591 C CA . LEU B 1 290 ? -7.848 1.394 29.562 1 94.06 290 LEU B CA 1
ATOM 4592 C C . LEU B 1 290 ? -7.73 -0.126 29.594 1 94.06 290 LEU B C 1
ATOM 4594 O O . LEU B 1 290 ? -7.473 -0.75 28.547 1 94.06 290 LEU B O 1
ATOM 4598 N N . ASP B 1 291 ? -7.914 -0.69 30.75 1 94.75 291 ASP B N 1
ATOM 4599 C CA . ASP B 1 291 ? -7.816 -2.143 30.859 1 94.75 291 ASP B CA 1
ATOM 4600 C C . ASP B 1 291 ? -8.953 -2.824 30.094 1 94.75 291 ASP B C 1
ATOM 4602 O O . ASP B 1 291 ? -8.766 -3.9 29.516 1 94.75 291 ASP B O 1
ATOM 4606 N N . ALA B 1 292 ? -10.086 -2.244 30.172 1 96 292 ALA B N 1
ATOM 4607 C CA . ALA B 1 292 ? -11.211 -2.77 29.406 1 96 292 ALA B CA 1
ATOM 4608 C C . ALA B 1 292 ? -10.969 -2.656 27.906 1 96 292 ALA B C 1
ATOM 4610 O O . ALA B 1 292 ? -11.336 -3.549 27.141 1 96 292 ALA B O 1
ATOM 4611 N N . VAL B 1 293 ? -10.359 -1.56 27.484 1 95.56 293 VAL B N 1
ATOM 4612 C CA . VAL B 1 293 ? -10.023 -1.366 26.078 1 95.56 293 VAL B CA 1
ATOM 4613 C C . VAL B 1 293 ? -9.023 -2.434 25.641 1 95.56 293 VAL B C 1
ATOM 4615 O O . VAL B 1 293 ? -9.172 -3.025 24.578 1 95.56 293 VAL B O 1
ATOM 4618 N N . ALA B 1 294 ? -8.055 -2.738 26.453 1 92.12 294 ALA B N 1
ATOM 4619 C CA . ALA B 1 294 ? -7.016 -3.721 26.156 1 92.12 294 ALA B CA 1
ATOM 4620 C C . ALA B 1 294 ? -7.602 -5.125 26.047 1 92.12 294 ALA B C 1
ATOM 4622 O O . ALA B 1 294 ? -7.031 -5.996 25.391 1 92.12 294 ALA B O 1
ATOM 4623 N N . ALA B 1 295 ? -8.719 -5.32 26.719 1 94.25 295 ALA B N 1
ATOM 4624 C CA . ALA B 1 295 ? -9.352 -6.637 26.781 1 94.25 295 ALA B CA 1
ATOM 4625 C C . ALA B 1 295 ? -10.289 -6.852 25.594 1 94.25 295 ALA B C 1
ATOM 4627 O O . ALA B 1 295 ? -10.781 -7.965 25.375 1 94.25 295 ALA B O 1
ATOM 4628 N N . LEU B 1 296 ? -10.523 -5.781 24.859 1 94.44 296 LEU B N 1
ATOM 4629 C CA . LEU B 1 296 ? -11.398 -5.93 23.688 1 94.44 296 LEU B CA 1
ATOM 4630 C C . LEU B 1 296 ? -10.805 -6.902 22.688 1 94.44 296 LEU B C 1
ATOM 4632 O O . LEU B 1 296 ? -9.594 -6.898 22.453 1 94.44 296 LEU B O 1
ATOM 4636 N N . ALA B 1 297 ? -11.641 -7.695 22.141 1 92.44 297 ALA B N 1
ATOM 4637 C CA . ALA B 1 297 ? -11.203 -8.633 21.094 1 92.44 297 ALA B CA 1
ATOM 4638 C C . ALA B 1 297 ? -10.852 -7.891 19.812 1 92.44 297 ALA B C 1
ATOM 4640 O O . ALA B 1 297 ? -11.305 -6.766 19.578 1 92.44 297 ALA B O 1
ATOM 4641 N N . ALA B 1 298 ? -10.047 -8.523 18.984 1 86.75 298 ALA B N 1
ATOM 4642 C CA . ALA B 1 298 ? -9.555 -7.926 17.75 1 86.75 298 ALA B CA 1
ATOM 4643 C C . ALA B 1 298 ? -10.711 -7.551 16.812 1 86.75 298 ALA B C 1
ATOM 4645 O O . ALA B 1 298 ? -10.641 -6.551 16.094 1 86.75 298 ALA B O 1
ATOM 4646 N N . ASP B 1 299 ? -11.781 -8.281 16.938 1 90.44 299 ASP B N 1
ATOM 4647 C CA . ASP B 1 299 ? -12.891 -8.047 16.031 1 90.44 299 ASP B CA 1
ATOM 4648 C C . ASP B 1 299 ? -13.852 -6.996 16.578 1 90.44 299 ASP B C 1
ATOM 4650 O O . ASP B 1 299 ? -14.828 -6.637 15.922 1 90.44 299 ASP B O 1
ATOM 4654 N N . GLN B 1 300 ? -13.484 -6.488 17.766 1 94.75 300 GLN B N 1
ATOM 4655 C CA . GLN B 1 300 ? -14.336 -5.469 18.359 1 94.75 300 GLN B CA 1
ATOM 4656 C C . GLN B 1 300 ? -13.797 -4.066 18.094 1 94.75 300 GLN B C 1
ATOM 4658 O O . GLN B 1 300 ? -14.477 -3.072 18.344 1 94.75 300 GLN B O 1
ATOM 4663 N N . LEU B 1 301 ? -12.617 -3.963 17.594 1 94.31 301 LEU B N 1
ATOM 4664 C CA . LEU B 1 301 ? -11.977 -2.697 17.25 1 94.31 301 LEU B CA 1
ATOM 4665 C C . LEU B 1 301 ? -11.766 -2.594 15.734 1 94.31 301 LEU B C 1
ATOM 4667 O O . LEU B 1 301 ? -11.5 -3.598 15.07 1 94.31 301 LEU B O 1
ATOM 4671 N N . THR B 1 302 ? -11.969 -1.426 15.266 1 91.88 302 THR B N 1
ATOM 4672 C CA . THR B 1 302 ? -11.5 -1.253 13.898 1 91.88 302 THR B CA 1
ATOM 4673 C C . THR B 1 302 ? -9.984 -1.448 13.82 1 91.88 302 THR B C 1
ATOM 4675 O O . THR B 1 302 ? -9.266 -1.182 14.789 1 91.88 302 THR B O 1
ATOM 4678 N N . GLU B 1 303 ? -9.555 -1.903 12.664 1 85.75 303 GLU B N 1
ATOM 4679 C CA . GLU B 1 303 ? -8.125 -2.109 12.453 1 85.75 303 GLU B CA 1
ATOM 4680 C C . GLU B 1 303 ? -7.34 -0.821 12.688 1 85.75 303 GLU B C 1
ATOM 4682 O O . GLU B 1 303 ? -6.273 -0.84 13.305 1 85.75 303 GLU B O 1
ATOM 4687 N N . VAL B 1 304 ? -7.875 0.228 12.297 1 85.31 304 VAL B N 1
ATOM 4688 C CA . VAL B 1 304 ? -7.188 1.511 12.406 1 85.31 304 VAL B CA 1
ATOM 4689 C C . VAL B 1 304 ? -7.094 1.919 13.875 1 85.31 304 VAL B C 1
ATOM 4691 O O . VAL B 1 304 ? -6.074 2.459 14.312 1 85.31 304 VAL B O 1
ATOM 4694 N N . THR B 1 305 ? -8.109 1.66 14.586 1 91.56 305 THR B N 1
ATOM 4695 C CA . THR B 1 305 ? -8.102 1.96 16.016 1 91.56 305 THR B CA 1
ATOM 4696 C C . THR B 1 305 ? -7.051 1.122 16.734 1 91.56 305 THR B C 1
ATOM 4698 O O . THR B 1 305 ? -6.277 1.646 17.547 1 91.56 305 THR B O 1
ATOM 4701 N N . ALA B 1 306 ? -7.07 -0.134 16.406 1 90.5 306 ALA B N 1
ATOM 4702 C CA . ALA B 1 306 ? -6.082 -1.021 17.031 1 90.5 306 ALA B CA 1
ATOM 4703 C C . ALA B 1 306 ? -4.664 -0.544 16.734 1 90.5 306 ALA B C 1
ATOM 4705 O O . ALA B 1 306 ? -3.82 -0.496 17.625 1 90.5 306 ALA B O 1
ATOM 4706 N N . ASP B 1 307 ? -4.453 -0.134 15.609 1 85.44 307 ASP B N 1
ATOM 4707 C CA . ASP B 1 307 ? -3.135 0.338 15.203 1 85.44 307 ASP B CA 1
ATOM 4708 C C . ASP B 1 307 ? -2.746 1.605 15.961 1 85.44 307 ASP B C 1
ATOM 4710 O O . ASP B 1 307 ? -1.602 1.749 16.391 1 85.44 307 ASP B O 1
ATOM 4714 N N . ALA B 1 308 ? -3.664 2.455 16.016 1 88.81 308 ALA B N 1
ATOM 4715 C CA . ALA B 1 308 ? -3.408 3.713 16.703 1 88.81 308 ALA B CA 1
ATOM 4716 C C . ALA B 1 308 ? -3.084 3.469 18.188 1 88.81 308 ALA B C 1
ATOM 4718 O O . ALA B 1 308 ? -2.154 4.07 18.719 1 88.81 308 ALA B O 1
ATOM 4719 N N . LEU B 1 309 ? -3.816 2.584 18.766 1 92.31 309 LEU B N 1
ATOM 4720 C CA . LEU B 1 309 ? -3.623 2.297 20.188 1 92.31 309 LEU B CA 1
ATOM 4721 C C . LEU B 1 309 ? -2.285 1.605 20.422 1 92.31 309 LEU B C 1
ATOM 4723 O O . LEU B 1 309 ? -1.607 1.881 21.422 1 92.31 309 LEU B O 1
ATOM 4727 N N . ARG B 1 310 ? -1.919 0.726 19.531 1 87 310 ARG B N 1
ATOM 4728 C CA . ARG B 1 310 ? -0.612 0.083 19.625 1 87 310 ARG B CA 1
ATOM 4729 C C . ARG B 1 310 ? 0.511 1.1 19.453 1 87 310 ARG B C 1
ATOM 4731 O O . ARG B 1 310 ? 1.491 1.08 20.203 1 87 310 ARG B O 1
ATOM 4738 N N . ALA B 1 311 ? 0.305 1.975 18.547 1 81.25 311 ALA B N 1
ATOM 4739 C CA . ALA B 1 311 ? 1.308 3.01 18.312 1 81.25 311 ALA B CA 1
ATOM 4740 C C . ALA B 1 311 ? 1.473 3.908 19.531 1 81.25 311 ALA B C 1
ATOM 4742 O O . ALA B 1 311 ? 2.574 4.383 19.812 1 81.25 311 ALA B O 1
ATOM 4743 N N . ALA B 1 312 ? 0.377 4.086 20.203 1 87.94 312 ALA B N 1
ATOM 4744 C CA . ALA B 1 312 ? 0.391 4.918 21.391 1 87.94 312 ALA B CA 1
ATOM 4745 C C . ALA B 1 312 ? 0.793 4.105 22.625 1 87.94 312 ALA B C 1
ATOM 4747 O O . ALA B 1 312 ? 0.821 4.629 23.734 1 87.94 312 ALA B O 1
ATOM 4748 N N . ARG B 1 313 ? 1.062 2.775 22.406 1 87.19 313 ARG B N 1
ATOM 4749 C CA . ARG B 1 313 ? 1.496 1.853 23.453 1 87.19 313 ARG B CA 1
ATOM 4750 C C . ARG B 1 313 ? 0.444 1.735 24.547 1 87.19 313 ARG B C 1
ATOM 4752 O O . ARG B 1 313 ? 0.777 1.709 25.734 1 87.19 313 ARG B O 1
ATOM 4759 N N . LEU B 1 314 ? -0.73 1.739 24.141 1 89 314 LEU B N 1
ATOM 4760 C CA . LEU B 1 314 ? -1.82 1.618 25.094 1 89 314 LEU B CA 1
ATOM 4761 C C . LEU B 1 314 ? -2.344 0.187 25.156 1 89 314 LEU B C 1
ATOM 4763 O O . LEU B 1 314 ? -3.037 -0.191 26.094 1 89 314 LEU B O 1
ATOM 4767 N N . ILE B 1 315 ? -2.115 -0.548 24.125 1 85.25 315 ILE B N 1
ATOM 4768 C CA . ILE B 1 315 ? -2.439 -1.971 24.125 1 85.25 315 ILE B CA 1
ATOM 4769 C C . ILE B 1 315 ? -1.292 -2.762 23.5 1 85.25 315 ILE B C 1
ATOM 4771 O O . ILE B 1 315 ? -0.473 -2.203 22.766 1 85.25 315 ILE B O 1
#

Foldseek 3Di:
DLPQFAEAEFEKEFEWEADPVRWTKWWAFPPPALQHQAIAGFITTAPQQHDNQVRHQVRCCVRFFWGKHFPFWDDWWWDWFDRSVVSHIYIYTYTYTYIYTPDGDTDADPPDRTGHMDTGHPVRVLPGQYDPVRCVSSVHDHPHRGHHDPDFDADDQWDWDADPVRAIETEFEKEFEQEAEPVQWTKWFAFDPQAVLHQAIETFITTDGGRDIRVRRRQVSCCQAWVAGKDWDFWLDKDKDWDCFGGGPVGGTYGYIYIYIYTYIYRHDDDHTDHNPPPDRTDDMDTGHLVRVVPDDPSRHDPVRVVSCVSVVSD/DLPQFAEAEFEKEFEWEADPVRWTKWWAFPPPALQHQAIAGFITTADQQHDNQVRHQVRCCVRFFWGKHFPFWDDWWWDWFDRSVVSHIYIYTYTYTYIYTPDGDTDADPPDRTGHMDTGHPVRVLPGQYDPVRCVSSVHDHPHRGHHDPDFDDDDQWDWDADPVRAIETEFEKEFEQEAEPVQWTKWFAFDPQAVLHQAIETFITTDGGRDIRVRRRQVRCCQAWVAGKDWDFWLDKDKDWDCFGGGPVGGTYGYIYIYIYTYIYRHDDDHTDHNPPPDRTDDMDTGHLVVVVVDDPSRHDPVRVVSCVSVVSD

Radius of gyration: 26.41 Å; Cα contacts (8 Å, |Δi|>4): 1608; chains: 2; bounding box: 59×73×76 Å

Secondary structure (DSSP, 8-state):
----PEEEEEEEEEEEEB-TTS-EEEEEE-TTSSSTT-EE-SEEEPPTT--HHHHHHHHHHHHHSEEEEEEEEEEEEEEEEEEGGGTEEEEEEEEEEEEEEEEE-----TTSSEEEEEEE-HHHHHTS-B-HHHHHHTT------SPPPSS-----S---EE-TTS-EEEEEEEEEEEEE-TTSEEEEEEEPTTSTTTT-EE-SEEEPPTT--HHHHHHHHHHHHH----EEEEEEEEEEEEEEEEE-TTSSEEEEEEEEEEEEEE-SS-------STTSSEEEEEEEEHHHHHTS-GGGB-HHHHHHHHHTT--/----PEEEEEEEEEEEEB-TTS-EEEEEE-TTSSSTT-EE-SEEEPPTT--HHHHHHHHHHHHHSEEEEEEEEEEEEEEEEEEGGGTEEEEEEEEEEEEEEEEE-----TTSSEEEEEEE-HHHHHTS-B-HHHHHHTT------SPPPSS-----S---EE-TTS-EEEEEEEEEEEEE-TTSEEEEEEEPTTSTTTT-EE-SEEEPPTT--HHHHHHHHHHHHH----EEEEEEEEEEEEEEEEE-TTSSEEEEEEEEEEEEEE-SS-------STTSSEEEEEEEEHHHHHTS-GGGB-HHHHHHHHHTT--

Solvent-accessible surface area (backbone atoms only — not comparable to full-atom values): 32592 Å² total; per-residue (Å²): 125,80,72,80,53,47,78,42,77,45,48,28,18,28,35,50,36,62,53,98,86,62,24,36,49,33,27,24,27,16,82,86,34,98,50,53,67,30,30,30,49,34,36,43,70,46,55,91,73,50,45,51,72,46,33,23,25,30,32,27,23,40,49,25,29,31,15,50,42,82,75,45,80,72,48,73,45,49,51,58,36,42,38,71,96,74,42,28,30,39,32,36,42,38,37,34,28,32,33,43,80,76,44,55,50,82,38,68,31,81,93,40,64,40,30,42,49,45,77,29,44,68,71,58,49,60,75,48,58,28,37,44,71,40,19,54,76,68,73,41,77,53,66,80,67,72,46,63,59,93,64,78,66,93,53,72,60,72,62,72,46,68,43,97,69,65,35,29,33,31,73,37,57,29,20,31,31,57,30,29,38,89,84,57,24,35,45,34,24,24,30,16,82,66,40,79,60,45,70,15,36,32,52,39,38,44,64,35,48,63,78,42,41,45,71,60,36,25,49,52,36,29,30,41,55,28,55,42,70,59,44,81,72,45,82,73,50,74,49,63,48,66,39,41,30,38,56,41,83,84,56,48,39,26,30,34,20,40,41,35,38,34,26,38,25,40,21,83,73,78,65,82,70,38,68,67,49,80,86,46,68,48,70,46,55,46,79,35,48,48,67,59,60,55,65,51,52,78,85,43,36,34,70,66,41,52,48,51,36,41,74,68,65,64,86,125,79,75,79,51,47,79,42,78,45,48,29,19,27,36,48,37,61,52,98,85,61,26,35,49,34,26,23,28,15,82,86,34,98,50,54,68,31,29,31,51,35,36,43,69,45,54,91,71,50,45,50,73,44,32,23,26,31,33,27,22,40,50,25,31,31,14,50,43,81,76,45,79,74,47,72,43,50,47,57,35,43,38,71,94,74,42,30,29,39,32,35,42,38,36,35,27,32,33,44,80,76,42,53,48,82,38,68,31,81,92,40,61,40,28,42,51,46,76,29,44,67,72,58,51,61,75,48,57,27,35,46,70,40,19,55,75,69,74,39,76,52,61,83,65,70,46,62,60,94,63,78,68,94,51,72,60,71,61,71,47,69,43,97,70,64,36,29,33,30,74,38,55,28,20,32,31,57,29,29,40,90,82,55,24,34,44,33,24,24,30,16,82,64,41,78,60,45,70,13,36,34,52,40,37,45,64,33,49,64,79,42,40,46,69,60,35,25,50,52,34,30,30,41,55,28,56,44,70,59,43,81,73,44,83,73,49,73,48,63,48,66,40,41,31,39,55,41,82,84,57,48,39,26,30,33,21,40,40,36,36,34,27,39,24,39,20,84,73,77,66,80,71,38,69,67,50,78,88,45,69,50,69,45,56,45,77,36,48,49,69,60,58,56,65,51,54,78,85,43,34,34,70,66,41,51,50,53,36,41,74,67,66,65,86

Nearest PDB structures (foldseek):
  1sz3-assembly1_B  TM=7.188E-01  e=7.233E-09  Deinococcus radiodurans
  3r03-assembly1_A  TM=8.117E-01  e=5.153E-07  Rhodospirillum rubrum ATCC 11170
  5gp0-assembly1_I  TM=8.016E-01  e=4.104E-07  Arabidopsis thaliana
  7ww5-assembly1_A  TM=7.486E-01  e=3.460E-07  Escherichia coli
  5wy6-assembly1_A  TM=7.753E-01  e=1.518E-06  Arabidopsis thaliana

pLDDT: mean 91.38, std 8.53, range [33.78, 98.81]

InterPro domains:
  IPR000086 NUDIX hydrolase domain [PF00293] (9-133)
  IPR000086 NUDIX hydrolase domain [PF00293] (173-297)
  IPR000086 NUDIX hydrolase domain [PS51462] (7-143)
  IPR000086 NUDIX hydrolase domain [PS51462] (170-310)
  IPR015797 NUDIX hydrolase-like domain superfamily [SSF55811] (7-138)
  IPR015797 NUDIX hydrolase-like domain superfamily [SSF55811] (171-301)
  IPR020084 NUDIX hydrolase, conserved site [PS00893] (44-65)
  IPR020084 NUDIX hydrolase, conserved site [PS00893] (206-227)

Organism: Actinoplanes teichomyceticus (NCBI:txid1867)

Sequence (630 aa):
MTPALEPLRRIAAYAVATDDEGRVLLVRASAKSGTPGVWSLPGGAVDHGEDPNHTVVRETAAETGLSVAVTGLRDVLADMRSLPHRGVTIHTDRLIYTVSVRGGTLIDRVGHPTDLARWHTLEEAERLRLRPFTAAALGLSAASADLRPEETPDFPSFYAYQGPDGLHRAQRFAAYAIAADPYRNLLLTRIAPGYPGAGCWHLPGGGTDYGEQPGTALIRELVEETGQRGRLIELLGVASHRDAASLGPEGYPIDWHGVRAFYRVVVDEPTEVTIHDVGGSTSEARWMPLDAVAALAADQLTEVTADALRAARLIMTPALEPLRRIAAYAVATDDEGRVLLVRASAKSGTPGVWSLPGGAVDHGEDPNHTVVRETAAETGLSVAVTGLRDVLADMRSLPHRGVTIHTDRLIYTVSVRGGTLIDRVGHPTDLARWHTLEEAERLRLRPFTAAALGLSAASADLRPEETPDFPSFYAYQGPDGLHRAQRFAAYAIAADPYRNLLLTRIAPGYPGAGCWHLPGGGTDYGEQPGTALIRELVEETGQRGRLIELLGVASHRDAASLGPEGYPIDWHGVRAFYRVVVDEPTEVTIHDVGGSTSEARWMPLDAVAALAADQLTEVTADALRAARLI